Protein AF-A0A4U3BB44-F1 (afdb_monomer)

Radius of gyration: 26.18 Å; Cα contacts (8 Å, |Δi|>4): 713; chains: 1; bounding box: 79×62×101 Å

Secondary structure (DSSP, 8-state):
------------------SS-HHHHHHHHHTTS--HHHHHHHHHHHHH-B-TT---S-SSEEEEEEEESSPPGGGSTT--SGGGGGSHHHHHHHHHHHHHHHHHHHHHHHH-TT-EEEEEE-SS--EEEEEEEGGGHHHHHTSTTEEEEEE--EEEE-PPPPPSS-S-----HHHHTTHHHHHT-B-TTS-BSS-TT-EEEEEES---TTSTTTTTTEEEEEETTTTBS----SSSHHHHHHHHHH-BSSSB-SSTT-EEEEEE-B-TTSEEEHHHHHHHHHHHHHTT-SEEEE-EEBS--S--HHHHHHHHHHHHTTPEEEEE--S-TTSTT-PPBTTT-TTSEEE----------EEE-TT---EEE-PPPPGGG---------

Solvent-accessible surface area (backbone atoms only — not comparable to full-atom values): 21572 Å² total; per-residue (Å²): 134,89,84,83,90,89,88,88,87,88,90,80,87,92,83,85,86,84,91,82,49,73,74,56,47,58,57,54,62,62,61,74,59,67,49,72,64,57,47,51,51,54,52,52,32,71,73,52,26,49,42,81,88,54,64,54,80,40,81,53,74,42,57,31,35,36,35,37,64,58,76,20,52,60,69,39,92,86,37,63,39,55,77,39,64,76,36,74,67,42,50,53,50,46,53,53,51,50,53,53,50,55,55,47,51,54,54,43,42,74,58,20,73,68,48,42,77,78,45,79,43,53,50,52,44,27,32,33,31,32,39,25,30,12,56,35,47,64,48,47,44,68,39,85,58,43,51,35,38,37,53,53,46,68,32,34,54,64,81,74,85,76,75,93,59,95,66,86,73,78,82,57,66,43,61,73,73,42,29,72,63,39,44,76,37,59,49,100,87,69,47,58,50,26,36,62,90,41,34,38,24,40,49,29,26,8,28,51,54,79,40,84,33,32,38,88,28,49,77,52,51,32,15,52,76,82,70,43,73,67,18,58,35,66,53,51,59,24,32,51,53,48,35,54,42,22,8,58,48,96,53,68,18,52,22,37,49,19,32,34,32,23,18,11,24,22,43,58,87,40,39,27,39,47,60,25,43,46,53,37,53,45,50,37,42,73,77,58,32,45,29,40,40,33,64,40,28,26,89,61,78,53,88,58,56,71,61,27,50,30,48,44,44,39,31,62,24,68,24,46,39,38,26,32,23,57,83,63,60,89,55,87,92,32,55,13,32,58,28,70,35,89,60,46,48,54,44,78,92,82,82,81,83,76,84,62,56,67,51,64,53,92,97,50,93,59,75,42,78,45,75,87,80,56,78,82,79,58,84,73,78,87,84,70,89,131

Foldseek 3Di:
DDDDDDDDDDDDDDDDDDDPCPVVVVVVVVVVDDDPVNVVVVVVCQVQQEDPPQQQPAQAWFKKKWAWPDAALLPDPQQQALVSCPDPVSVVVLVVLVVVVVVLVVVCCVQFVQKDWDDQGRHLTGTTIITGGSNSVSSNSPDPGTNHMGHWDKKFFQDDDDDPDPDDDPPPPLVVVVLVVQQVDADPVRHGSQQAPAEEEQAFQFAQCVPPQRVVQEDFEAELPVGGRHRHHLQCPSNVVSLQDARQDPGGHSRVNHHYYYYRQAHSNRMHILRSSLVRLSVCSNVPHQEYEERMFDQPPDPPCSNLSSVVSCLSNNRAYEYEQAPQDDDPPRGTPPLVRPSHHYDYDDDDPDDFDWDDDPPDPDIDTDDPDDPVNDDDDPPPDD

Structure (mmCIF, N/CA/C/O backbone):
data_AF-A0A4U3BB44-F1
#
_entry.id   AF-A0A4U3BB44-F1
#
loop_
_atom_site.group_PDB
_atom_site.id
_atom_site.type_symbol
_atom_site.label_atom_id
_atom_site.label_alt_id
_atom_site.label_comp_id
_atom_site.label_asym_id
_atom_site.label_entity_id
_atom_site.label_seq_id
_atom_site.pdbx_PDB_ins_code
_atom_site.Cartn_x
_atom_site.Cartn_y
_atom_site.Cartn_z
_atom_site.occupancy
_atom_site.B_iso_or_equiv
_atom_site.auth_seq_id
_atom_site.auth_comp_id
_atom_site.auth_asym_id
_atom_site.auth_atom_id
_atom_site.pdbx_PDB_model_num
ATOM 1 N N . MET A 1 1 ? 9.967 -24.351 57.046 1.00 35.03 1 MET A N 1
ATOM 2 C CA . MET A 1 1 ? 11.036 -24.148 56.036 1.00 35.03 1 MET A CA 1
ATOM 3 C C . MET A 1 1 ? 10.464 -24.652 54.709 1.00 35.03 1 MET A C 1
ATOM 5 O O . MET A 1 1 ? 10.147 -25.825 54.650 1.00 35.03 1 MET A O 1
ATOM 9 N N . LYS A 1 2 ? 9.937 -23.797 53.808 1.00 28.06 2 LYS A N 1
ATOM 10 C CA . LYS A 1 2 ? 10.644 -23.113 52.685 1.00 28.06 2 LYS A CA 1
ATOM 11 C C . LYS A 1 2 ? 11.529 -24.125 51.924 1.00 28.06 2 LYS A C 1
ATOM 13 O O . LYS A 1 2 ? 12.425 -24.655 52.559 1.00 28.06 2 LYS A O 1
ATOM 18 N N . LYS A 1 3 ? 11.367 -24.445 50.630 1.00 28.27 3 LYS A N 1
ATOM 19 C CA . LYS A 1 3 ? 11.202 -23.599 49.423 1.00 28.27 3 LYS A CA 1
ATOM 20 C C . LYS A 1 3 ? 10.985 -24.540 48.196 1.00 28.27 3 LYS A C 1
ATOM 22 O O . LYS A 1 3 ? 11.610 -25.588 48.157 1.00 28.27 3 LYS A O 1
ATOM 27 N N . THR A 1 4 ? 9.953 -24.328 47.368 1.00 30.39 4 THR A N 1
ATOM 28 C CA . THR A 1 4 ? 9.949 -23.767 45.982 1.00 30.39 4 THR A CA 1
ATOM 29 C C . THR A 1 4 ? 10.301 -24.699 44.809 1.00 30.39 4 THR A C 1
ATOM 31 O O . THR A 1 4 ? 11.437 -25.129 44.670 1.00 30.39 4 THR A O 1
ATOM 34 N N . ALA A 1 5 ? 9.286 -24.888 43.953 1.00 29.89 5 ALA A N 1
ATOM 35 C CA . ALA A 1 5 ? 9.232 -24.789 42.485 1.00 29.89 5 ALA A CA 1
ATOM 36 C C . ALA A 1 5 ? 10.533 -24.748 41.658 1.00 29.89 5 ALA A C 1
ATOM 38 O O . ALA A 1 5 ? 11.392 -23.907 41.906 1.00 29.89 5 ALA A O 1
ATOM 39 N N . SER A 1 6 ? 10.562 -25.522 40.563 1.00 26.95 6 SER A N 1
ATOM 40 C CA . SER A 1 6 ? 10.703 -25.008 39.183 1.00 26.95 6 SER A CA 1
ATOM 41 C C . SER A 1 6 ? 10.906 -26.165 38.196 1.00 26.95 6 SER A C 1
ATOM 43 O O . SER A 1 6 ? 11.930 -26.838 38.244 1.00 26.95 6 SER A O 1
ATOM 45 N N . THR A 1 7 ? 9.958 -26.368 37.277 1.00 26.34 7 THR A N 1
ATOM 46 C CA . THR A 1 7 ? 10.226 -27.036 35.993 1.00 26.34 7 THR A CA 1
ATOM 47 C C . THR A 1 7 ? 9.285 -26.439 34.955 1.00 26.34 7 THR A C 1
ATOM 49 O O . THR A 1 7 ? 8.083 -26.667 35.031 1.00 26.34 7 THR A O 1
ATOM 52 N N . LEU A 1 8 ? 9.810 -25.630 34.034 1.00 25.73 8 LEU A N 1
ATOM 53 C CA . LEU A 1 8 ? 9.782 -25.891 32.588 1.00 25.73 8 LEU A CA 1
ATOM 54 C C . LEU A 1 8 ? 10.161 -24.624 31.815 1.00 25.73 8 LEU A C 1
ATOM 56 O O . LEU A 1 8 ? 9.398 -23.680 31.641 1.00 25.73 8 LEU A O 1
ATOM 60 N N . LEU A 1 9 ? 11.408 -24.674 31.370 1.00 23.53 9 LEU A N 1
ATOM 61 C CA . LEU A 1 9 ? 12.066 -23.836 30.391 1.00 23.53 9 LEU A CA 1
ATOM 62 C C . LEU A 1 9 ? 11.824 -24.483 29.017 1.00 23.53 9 LEU A C 1
ATOM 64 O O . LEU A 1 9 ? 12.224 -25.629 28.840 1.00 23.53 9 LEU A O 1
ATOM 68 N N . SER A 1 10 ? 11.208 -23.795 28.053 1.00 23.58 10 SER A N 1
ATOM 69 C CA . SER A 1 10 ? 11.450 -24.068 26.622 1.00 23.58 10 SER A CA 1
ATOM 70 C C . SER A 1 10 ? 10.867 -22.976 25.722 1.00 23.58 10 SER A C 1
ATOM 72 O O . SER A 1 10 ? 9.658 -22.847 25.598 1.00 23.58 10 SER A O 1
ATOM 74 N N . MET A 1 11 ? 11.754 -22.175 25.125 1.00 23.81 11 MET A N 1
ATOM 75 C CA . MET A 1 11 ? 11.853 -21.876 23.684 1.00 23.81 11 MET A CA 1
ATOM 76 C C . MET A 1 11 ? 12.622 -20.567 23.494 1.00 23.81 11 MET A C 1
ATOM 78 O O . MET A 1 11 ? 12.083 -19.474 23.632 1.00 23.81 11 MET A O 1
ATOM 82 N N . ALA A 1 12 ? 13.903 -20.693 23.153 1.00 25.66 12 ALA A N 1
ATOM 83 C CA . ALA A 1 12 ? 14.693 -19.625 22.564 1.00 25.66 12 ALA A CA 1
ATOM 84 C C . ALA A 1 12 ? 15.580 -20.225 21.463 1.00 25.66 12 ALA A C 1
ATOM 86 O O . ALA A 1 12 ? 16.467 -21.022 21.748 1.00 25.66 12 ALA A O 1
ATOM 87 N N . LEU A 1 13 ? 15.254 -19.838 20.226 1.00 26.42 13 LEU A N 1
ATOM 88 C CA . LEU A 1 13 ? 16.136 -19.515 19.098 1.00 26.42 13 LEU A CA 1
ATOM 89 C C . LEU A 1 13 ? 17.334 -20.429 18.785 1.00 26.42 13 LEU A C 1
ATOM 91 O O . LEU A 1 13 ? 18.345 -20.434 19.483 1.00 26.42 13 LEU A O 1
ATOM 95 N N . VAL A 1 14 ? 17.276 -21.045 17.601 1.00 26.56 14 VAL A N 1
ATOM 96 C CA . VAL A 1 14 ? 18.452 -21.478 16.837 1.00 26.56 14 VAL A CA 1
ATOM 97 C C . VAL A 1 14 ? 18.694 -20.457 15.723 1.00 26.56 14 VAL A C 1
ATOM 99 O O . VAL A 1 14 ? 17.909 -20.377 14.78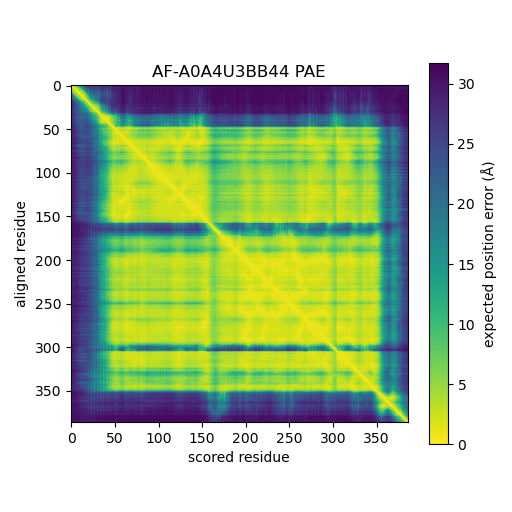7 1.00 26.56 14 VAL A O 1
ATOM 102 N N . PHE A 1 15 ? 19.788 -19.700 15.820 1.00 27.72 15 PHE A N 1
ATOM 103 C CA . PHE A 1 15 ? 20.479 -19.102 14.675 1.00 27.72 15 PHE A CA 1
ATOM 104 C C . PHE A 1 15 ? 21.990 -19.216 14.917 1.00 27.72 15 PHE A C 1
ATOM 106 O O . PHE A 1 15 ? 22.563 -18.552 15.778 1.00 27.72 15 PHE A O 1
ATOM 113 N N . SER A 1 16 ? 22.623 -20.104 14.159 1.00 24.52 16 SER A N 1
ATOM 114 C CA . SER A 1 16 ? 24.050 -20.106 13.821 1.00 24.52 16 SER A CA 1
ATOM 115 C C . SER A 1 16 ? 24.153 -19.449 12.430 1.00 24.52 16 SER A C 1
ATOM 117 O O . SER A 1 16 ? 23.287 -19.708 11.605 1.00 24.52 16 SER A O 1
ATOM 119 N N . SER A 1 17 ? 25.113 -18.601 12.057 1.00 25.66 17 SER A N 1
ATOM 120 C CA . SER A 1 17 ? 26.541 -18.613 12.374 1.00 25.66 17 SER A CA 1
ATOM 121 C C . SER A 1 17 ? 27.276 -17.406 11.745 1.00 25.66 17 SER A C 1
ATOM 123 O O . SER A 1 17 ? 26.832 -16.880 10.732 1.00 25.66 17 SER A O 1
ATOM 125 N N . PHE A 1 18 ? 28.465 -17.121 12.299 1.00 27.86 18 PHE A N 1
ATOM 126 C CA . PHE A 1 18 ? 29.626 -16.369 11.774 1.00 27.86 18 PHE A CA 1
ATOM 127 C C . PHE A 1 18 ? 29.729 -14.838 11.977 1.00 27.86 18 PHE A C 1
ATOM 129 O O . PHE A 1 18 ? 29.357 -14.020 11.149 1.00 27.86 18 PHE A O 1
ATOM 136 N N . GLY A 1 19 ? 30.460 -14.464 13.038 1.00 29.17 19 GLY A N 1
ATOM 137 C CA . GLY A 1 19 ? 31.860 -14.041 12.850 1.00 29.17 19 GLY A CA 1
ATOM 138 C C . GLY A 1 19 ? 32.196 -12.549 12.926 1.00 29.17 19 GLY A C 1
ATOM 139 O O . GLY A 1 19 ? 33.336 -12.228 13.242 1.00 29.17 19 GLY A O 1
ATOM 140 N N . ALA A 1 20 ? 31.236 -11.645 12.725 1.00 28.16 20 ALA A N 1
ATOM 141 C CA . ALA A 1 20 ? 31.456 -10.188 12.802 1.00 28.16 20 ALA A CA 1
ATOM 142 C C . ALA A 1 20 ? 30.700 -9.520 13.973 1.00 28.16 20 ALA A C 1
ATOM 144 O O . ALA A 1 20 ? 30.378 -8.337 13.939 1.00 28.16 20 ALA A O 1
ATOM 145 N N . LEU A 1 21 ? 30.388 -10.301 15.015 1.00 30.06 21 LEU A N 1
ATOM 146 C CA . LEU A 1 21 ? 29.364 -9.984 16.017 1.00 30.06 21 LEU A CA 1
ATOM 147 C C . LEU A 1 21 ? 29.895 -9.596 17.407 1.00 30.06 21 LEU A C 1
ATOM 149 O O . LEU A 1 21 ? 29.092 -9.483 18.322 1.00 30.06 21 LEU A O 1
ATOM 153 N N . SER A 1 22 ? 31.199 -9.386 17.628 1.00 35.50 22 SER A N 1
ATOM 154 C CA . SER A 1 22 ? 31.677 -9.120 19.001 1.00 35.50 22 SER A CA 1
ATOM 155 C C . SER A 1 22 ? 31.430 -7.681 19.474 1.00 35.50 22 SER A C 1
ATOM 157 O O . SER A 1 22 ? 31.043 -7.494 20.621 1.00 35.50 22 SER A O 1
ATOM 159 N N . ALA A 1 23 ? 31.556 -6.672 18.601 1.00 31.53 23 ALA A N 1
ATOM 160 C CA . ALA A 1 23 ? 31.258 -5.277 18.959 1.00 31.53 23 ALA A CA 1
ATOM 161 C C . ALA A 1 23 ? 29.750 -4.948 18.899 1.00 31.53 23 ALA A C 1
ATOM 163 O O . ALA A 1 23 ? 29.267 -4.105 19.649 1.00 31.53 23 ALA A O 1
ATOM 164 N N . HIS A 1 24 ? 28.994 -5.655 18.049 1.00 38.12 24 HIS A N 1
ATOM 165 C CA . HIS A 1 24 ? 27.534 -5.526 17.944 1.00 38.12 24 HIS A CA 1
ATOM 166 C C . HIS A 1 24 ? 26.793 -6.295 19.056 1.00 38.12 24 HIS A C 1
ATOM 168 O O . HIS A 1 24 ? 25.721 -5.887 19.490 1.00 38.12 24 HIS A O 1
ATOM 174 N N . ALA A 1 25 ? 27.357 -7.394 19.575 1.00 32.00 25 ALA A N 1
ATOM 175 C CA . ALA A 1 25 ? 26.753 -8.127 20.690 1.00 32.00 25 ALA A CA 1
ATOM 176 C C . ALA A 1 25 ? 26.812 -7.351 22.017 1.00 32.00 25 ALA A C 1
ATOM 178 O O . ALA A 1 25 ? 25.886 -7.468 22.818 1.00 32.00 25 ALA A O 1
ATOM 179 N N . GLU A 1 26 ? 27.849 -6.538 22.253 1.00 32.16 26 GLU A N 1
ATOM 180 C CA . GLU A 1 26 ? 27.925 -5.690 23.454 1.00 32.16 26 GLU A CA 1
ATOM 181 C C . GLU A 1 26 ? 26.921 -4.525 23.421 1.00 32.16 26 GLU A C 1
ATOM 183 O O . GLU A 1 26 ? 26.349 -4.191 24.464 1.00 32.16 26 GLU A O 1
ATOM 188 N N . SER A 1 27 ? 26.634 -3.944 22.246 1.00 37.16 27 SER A N 1
ATOM 189 C CA . SER A 1 27 ? 25.565 -2.940 22.109 1.00 37.16 27 SER A CA 1
ATOM 190 C C . SER A 1 27 ? 24.175 -3.568 22.259 1.00 37.16 27 SER A C 1
ATOM 192 O O . SER A 1 27 ? 23.345 -3.034 22.994 1.00 37.16 27 SER A O 1
ATOM 194 N N . LEU A 1 28 ? 23.957 -4.758 21.688 1.00 32.88 28 LEU A N 1
ATOM 195 C CA . LEU A 1 28 ? 22.695 -5.504 21.797 1.00 32.88 28 LEU A CA 1
ATOM 196 C C . LEU A 1 28 ? 22.433 -6.059 23.213 1.00 32.88 28 LEU A C 1
ATOM 198 O O . LEU A 1 28 ? 21.281 -6.182 23.633 1.00 32.88 28 LEU A O 1
ATOM 202 N N . GLN A 1 29 ? 23.472 -6.387 23.992 1.00 31.61 29 GLN A N 1
ATOM 203 C CA . GLN A 1 29 ? 23.296 -6.791 25.396 1.00 31.61 29 GLN A CA 1
ATOM 204 C C . GLN A 1 29 ? 22.915 -5.617 26.307 1.00 31.61 29 GLN A C 1
ATOM 206 O O . GLN A 1 29 ? 22.173 -5.826 27.270 1.00 31.61 29 GLN A O 1
ATOM 211 N N . LYS A 1 30 ? 23.341 -4.387 25.988 1.00 34.62 30 LYS A N 1
ATOM 212 C CA . LYS A 1 30 ? 22.854 -3.168 26.658 1.00 34.62 30 LYS A CA 1
ATOM 213 C C . LYS A 1 30 ? 21.419 -2.797 26.262 1.00 34.62 30 LYS A C 1
ATOM 215 O O . LYS A 1 30 ? 20.712 -2.223 27.084 1.00 34.62 30 LYS A O 1
ATOM 220 N N . GLU A 1 31 ? 20.955 -3.185 25.075 1.00 39.69 31 GLU A N 1
ATOM 221 C CA . GLU A 1 31 ? 19.582 -2.935 24.598 1.00 39.69 31 GLU A CA 1
ATOM 222 C C . GLU A 1 31 ? 18.497 -3.822 25.233 1.00 39.69 31 GLU A C 1
ATOM 224 O O . GLU A 1 31 ? 17.313 -3.508 25.143 1.00 39.69 31 GLU A O 1
ATOM 229 N N . LYS A 1 32 ? 18.851 -4.893 25.958 1.00 38.28 32 LYS A N 1
ATOM 230 C CA . LYS A 1 32 ? 17.856 -5.746 26.647 1.00 38.28 32 LYS A CA 1
ATOM 231 C C . LYS A 1 32 ? 17.280 -5.159 27.941 1.00 38.28 32 LYS A C 1
ATOM 233 O O . LYS A 1 32 ? 16.449 -5.801 28.587 1.00 38.28 32 LYS A O 1
ATOM 238 N N . GLN A 1 33 ? 17.665 -3.946 28.326 1.00 38.41 33 GLN A N 1
ATOM 239 C CA . GLN A 1 33 ? 16.968 -3.185 29.358 1.00 38.41 33 GLN A CA 1
ATOM 240 C C . GLN A 1 33 ? 16.213 -2.027 28.715 1.00 38.41 33 GLN A C 1
ATOM 242 O O . GLN A 1 33 ? 16.700 -0.902 28.669 1.00 38.41 33 GLN A O 1
ATOM 247 N N . PHE A 1 34 ? 14.981 -2.298 28.272 1.00 42.81 34 PHE A N 1
ATOM 248 C CA . PHE A 1 34 ? 14.003 -1.235 28.062 1.00 42.81 34 PHE A CA 1
ATOM 249 C C . PHE A 1 34 ? 14.008 -0.312 29.282 1.00 42.81 34 PHE A C 1
ATOM 251 O O . PHE A 1 34 ? 13.948 -0.800 30.422 1.00 42.81 34 PHE A O 1
ATOM 258 N N . SER A 1 35 ? 14.104 1.000 29.048 1.00 60.03 35 SER A N 1
ATOM 259 C CA . SER A 1 35 ? 14.050 1.972 30.135 1.00 60.03 35 SER A CA 1
ATOM 260 C C . SER A 1 35 ? 12.765 1.741 30.946 1.00 60.03 35 SER A C 1
ATOM 262 O O . SER A 1 35 ? 11.754 1.309 30.383 1.00 60.03 35 SER A O 1
ATOM 264 N N . PRO A 1 36 ? 12.759 2.003 32.265 1.00 56.19 36 PRO A N 1
ATOM 265 C CA . PRO A 1 36 ? 11.541 1.897 33.068 1.00 56.19 36 PRO A CA 1
ATOM 266 C C . PRO A 1 36 ? 10.365 2.660 32.443 1.00 56.19 36 PRO A C 1
ATOM 268 O O . PRO A 1 36 ? 9.245 2.174 32.464 1.00 56.19 36 PRO A O 1
ATOM 271 N N . GLN A 1 37 ? 10.651 3.793 31.794 1.00 49.19 37 GLN A N 1
ATOM 272 C CA . GLN A 1 37 ? 9.680 4.578 31.032 1.00 49.19 37 GLN A CA 1
ATOM 273 C C . GLN A 1 37 ? 9.111 3.791 29.848 1.00 49.19 37 GLN A C 1
ATOM 275 O O . GLN A 1 37 ? 7.895 3.708 29.726 1.00 49.19 37 GLN A O 1
ATOM 280 N N . LEU A 1 38 ? 9.957 3.160 29.023 1.00 48.69 38 LEU A N 1
ATOM 281 C CA . LEU A 1 38 ? 9.496 2.354 27.890 1.00 48.69 38 LEU A CA 1
ATOM 282 C C . LEU A 1 38 ? 8.668 1.149 28.353 1.00 48.69 38 LEU A C 1
ATOM 284 O O . LEU A 1 38 ? 7.660 0.831 27.734 1.00 48.69 38 LEU A O 1
ATOM 288 N N . LYS A 1 39 ? 9.047 0.509 29.469 1.00 50.44 39 LYS A N 1
ATOM 289 C CA . LYS A 1 39 ? 8.262 -0.582 30.070 1.00 50.44 39 LYS A CA 1
ATOM 290 C C . LYS A 1 39 ? 6.890 -0.105 30.524 1.00 50.44 39 LYS A C 1
ATOM 292 O O . LYS A 1 39 ? 5.896 -0.690 30.119 1.00 50.44 39 LYS A O 1
ATOM 297 N N . THR A 1 40 ? 6.829 0.988 31.281 1.00 54.66 40 THR A N 1
ATOM 298 C CA . THR A 1 40 ? 5.560 1.581 31.721 1.00 54.66 40 THR A CA 1
ATOM 299 C C . THR A 1 40 ? 4.708 2.027 30.535 1.00 54.66 40 THR A C 1
ATOM 301 O O . THR A 1 40 ? 3.501 1.839 30.554 1.00 54.66 40 THR A O 1
ATOM 304 N N . THR A 1 41 ? 5.314 2.565 29.477 1.00 55.50 41 THR A N 1
ATOM 305 C CA . THR A 1 41 ? 4.614 2.921 28.237 1.00 55.50 41 THR A CA 1
ATOM 306 C C . THR A 1 41 ? 4.046 1.694 27.517 1.00 55.50 41 THR A C 1
ATOM 308 O O . THR A 1 41 ? 2.900 1.734 27.080 1.00 55.50 41 THR A O 1
ATOM 311 N N . ILE A 1 42 ? 4.806 0.600 27.417 1.00 52.47 42 ILE A N 1
ATOM 312 C CA . ILE A 1 42 ? 4.352 -0.661 26.807 1.00 52.47 42 ILE A CA 1
ATOM 313 C C . ILE A 1 42 ? 3.231 -1.299 27.642 1.00 52.47 42 ILE A C 1
ATOM 315 O O . ILE A 1 42 ? 2.238 -1.752 27.081 1.00 52.47 42 ILE A O 1
ATOM 319 N N . GLU A 1 43 ? 3.357 -1.297 28.970 1.00 53.12 43 GLU A N 1
ATOM 320 C CA . GLU A 1 43 ? 2.340 -1.802 29.904 1.00 53.12 43 GLU A CA 1
ATOM 321 C C . GLU A 1 43 ? 1.053 -0.958 29.840 1.00 53.12 43 GLU A C 1
ATOM 323 O O . GLU A 1 43 ? -0.034 -1.507 29.680 1.00 53.12 43 GLU A O 1
ATOM 328 N N . GLN A 1 44 ? 1.164 0.377 29.846 1.00 54.50 44 GLN A N 1
ATOM 329 C CA . GLN A 1 44 ? 0.023 1.291 29.687 1.00 54.50 44 GLN A CA 1
ATOM 330 C C . GLN A 1 44 ? -0.662 1.162 28.323 1.00 54.50 44 GLN A C 1
ATOM 332 O O . GLN A 1 44 ? -1.884 1.296 28.238 1.00 54.50 44 GLN A O 1
ATOM 337 N N . TRP A 1 45 ? 0.100 0.920 27.255 1.00 60.31 45 TRP A N 1
ATOM 338 C CA . TRP A 1 45 ? -0.457 0.657 25.930 1.00 60.31 45 TRP A CA 1
ATOM 339 C C . TRP A 1 45 ? -1.201 -0.682 25.897 1.00 60.31 45 TRP A C 1
ATOM 341 O O . TRP A 1 45 ? -2.336 -0.738 25.424 1.00 60.31 45 TRP A O 1
ATOM 351 N N . GLY A 1 46 ? -0.605 -1.733 26.470 1.00 58.41 46 GLY A N 1
ATOM 352 C CA . GLY A 1 46 ? -1.208 -3.063 26.568 1.00 58.41 46 GLY A CA 1
ATOM 353 C C . GLY A 1 46 ? -2.521 -3.090 27.357 1.00 58.41 46 GLY A C 1
ATOM 354 O O . GLY A 1 46 ? -3.415 -3.859 27.010 1.00 58.41 46 GLY A O 1
ATOM 355 N N . GLU A 1 47 ? -2.672 -2.232 28.371 1.00 61.84 47 GLU A N 1
ATOM 356 C CA . GLU A 1 47 ? -3.909 -2.129 29.158 1.00 61.84 47 GLU A CA 1
ATOM 357 C C . GLU A 1 47 ? -4.979 -1.238 28.507 1.00 61.84 47 GLU A C 1
ATOM 359 O O . GLU A 1 47 ? -6.163 -1.571 28.559 1.00 61.84 47 GLU A O 1
ATOM 364 N N . ASN A 1 48 ? -4.591 -0.130 27.863 1.00 77.50 48 ASN A N 1
ATOM 365 C CA . ASN A 1 48 ? -5.553 0.841 27.325 1.00 77.50 48 ASN A CA 1
ATOM 366 C C . ASN A 1 48 ? -5.921 0.616 25.854 1.00 77.50 48 ASN A C 1
ATOM 368 O O . ASN A 1 48 ? -6.872 1.238 25.386 1.00 77.50 48 ASN A O 1
ATOM 372 N N . LYS A 1 49 ? -5.181 -0.228 25.117 1.00 88.75 49 LYS A N 1
ATOM 373 C CA . LYS A 1 49 ? -5.352 -0.510 23.674 1.00 88.75 49 LYS A CA 1
ATOM 374 C C . LYS A 1 49 ? -5.252 0.715 22.753 1.00 88.75 49 LYS A C 1
ATOM 376 O O . LYS A 1 49 ? -5.473 0.598 21.555 1.00 88.75 49 LYS A O 1
ATOM 381 N N . ILE A 1 50 ? -4.944 1.897 23.274 1.00 89.81 50 ILE A N 1
ATOM 382 C CA . ILE A 1 50 ? -4.925 3.155 22.521 1.00 89.81 50 ILE A CA 1
ATOM 383 C C . ILE A 1 50 ? -3.473 3.549 22.291 1.00 89.81 50 ILE A C 1
ATOM 385 O O . ILE A 1 50 ? -2.734 3.774 23.250 1.00 89.81 50 ILE A O 1
ATOM 389 N N . ALA A 1 51 ? -3.064 3.613 21.026 1.00 85.56 51 ALA A N 1
ATOM 390 C CA . ALA A 1 51 ? -1.727 4.022 20.630 1.00 85.56 51 ALA A CA 1
ATOM 391 C C . ALA A 1 51 ? -1.414 5.459 21.067 1.00 85.56 51 ALA A C 1
ATOM 393 O O . ALA A 1 51 ? -2.296 6.288 21.307 1.00 85.56 51 ALA A O 1
ATOM 394 N N . GLN A 1 52 ? -0.119 5.761 21.144 1.00 78.62 52 GLN A N 1
ATOM 395 C CA . GLN A 1 52 ? 0.333 7.132 21.345 1.00 78.62 52 GLN A CA 1
ATOM 396 C C . GLN A 1 52 ? -0.177 8.034 20.210 1.00 78.62 52 GLN A C 1
ATOM 398 O O . GLN A 1 52 ? -0.413 7.569 19.099 1.00 78.62 52 GLN A O 1
ATOM 403 N N . HIS A 1 53 ? -0.336 9.327 20.501 1.00 80.75 53 HIS A N 1
ATOM 404 C CA . HIS A 1 53 ? -0.832 10.348 19.564 1.00 80.75 53 HIS A CA 1
ATOM 405 C C . HIS A 1 53 ? -2.315 10.245 19.168 1.00 80.75 53 HIS A C 1
ATOM 407 O O . HIS A 1 53 ? -2.784 11.046 18.366 1.00 80.75 53 HIS A O 1
ATOM 413 N N . VAL A 1 54 ? -3.087 9.345 19.782 1.00 87.12 54 VAL A N 1
ATOM 414 C CA . VAL A 1 54 ? -4.553 9.371 19.689 1.00 87.12 54 VAL A CA 1
ATOM 415 C C . VAL A 1 54 ? -5.122 10.352 20.723 1.00 87.12 54 VAL A C 1
ATOM 417 O O . VAL A 1 54 ? -4.923 10.192 21.929 1.00 87.12 54 VAL A O 1
ATOM 420 N N . GLU A 1 55 ? -5.846 11.378 20.270 1.00 88.06 55 GLU A N 1
ATOM 421 C CA . GLU A 1 55 ? -6.443 12.389 21.153 1.00 88.06 55 GLU A CA 1
ATOM 422 C C . GLU A 1 55 ? -7.751 11.901 21.802 1.00 88.06 55 GLU A C 1
ATOM 424 O O . GLU A 1 55 ? -8.806 11.884 21.180 1.00 88.06 55 GLU A O 1
ATOM 429 N N . THR A 1 56 ? -7.719 11.565 23.094 1.00 90.94 56 THR A N 1
ATOM 430 C CA . THR A 1 56 ? -8.866 10.947 23.799 1.00 90.94 56 THR A CA 1
ATOM 431 C C . THR A 1 56 ? -9.716 11.902 24.643 1.00 90.94 56 THR A C 1
ATOM 433 O O . THR A 1 56 ? -10.633 11.474 25.339 1.00 90.94 56 THR A O 1
ATOM 436 N N . LYS A 1 57 ? -9.385 13.198 24.666 1.00 91.25 57 LYS A N 1
ATOM 437 C CA . LYS A 1 57 ? -10.028 14.197 25.550 1.00 91.25 57 LYS A CA 1
ATOM 438 C C . LYS A 1 57 ? -10.778 15.297 24.803 1.00 91.25 57 LYS A C 1
ATOM 440 O O . LYS A 1 57 ? -11.329 16.197 25.430 1.00 91.25 57 LYS A O 1
ATOM 445 N N . THR A 1 58 ? -10.744 15.265 23.477 1.00 92.94 58 THR A N 1
ATOM 446 C CA . THR A 1 58 ? -11.359 16.280 22.623 1.00 92.94 58 THR A CA 1
ATOM 447 C C . THR A 1 58 ? -12.777 15.869 22.247 1.00 92.94 58 THR A C 1
ATOM 449 O O . THR A 1 58 ? -13.032 14.704 21.976 1.00 92.94 58 THR A O 1
ATOM 452 N N . THR A 1 59 ? -13.700 16.825 22.192 1.00 93.44 59 THR A N 1
ATOM 453 C CA . THR A 1 59 ? -15.056 16.595 21.662 1.00 93.44 59 THR A CA 1
ATOM 454 C C . THR A 1 59 ? -15.106 16.683 20.134 1.00 93.44 59 THR A C 1
ATOM 456 O O . THR A 1 59 ? -16.151 16.441 19.534 1.00 93.44 59 THR A O 1
ATOM 459 N N . LYS A 1 60 ? -13.993 17.062 19.489 1.00 95.31 60 LYS A N 1
ATOM 460 C CA . LYS A 1 60 ? -13.884 17.106 18.029 1.00 95.31 60 LYS A CA 1
ATOM 461 C C . LYS A 1 60 ? -13.871 15.692 17.459 1.00 95.31 60 LYS A C 1
ATOM 463 O O . LYS A 1 60 ? -13.299 14.786 18.065 1.00 95.31 60 LYS A O 1
ATOM 468 N N . GLU A 1 61 ? -14.462 15.538 16.277 1.00 95.38 61 GLU A N 1
ATOM 469 C CA . GLU A 1 61 ? -14.316 14.319 15.484 1.00 95.38 61 GLU A CA 1
ATOM 470 C C . GLU A 1 61 ? -12.855 14.173 15.047 1.00 95.38 61 GLU A C 1
ATOM 472 O O . GLU A 1 61 ? -12.265 15.110 14.504 1.00 95.38 61 GLU A O 1
ATOM 477 N N . ILE A 1 62 ? -12.278 12.999 15.289 1.00 94.94 62 ILE A N 1
ATOM 478 C CA . ILE A 1 62 ? -10.954 12.611 14.804 1.00 94.94 62 ILE A CA 1
ATOM 479 C C . ILE A 1 62 ? -11.047 11.273 14.068 1.00 94.94 62 ILE A C 1
ATOM 481 O O . ILE A 1 62 ? -11.958 10.487 14.329 1.00 94.94 62 ILE A O 1
ATOM 485 N N . SER A 1 63 ? -10.124 11.024 13.137 1.00 94.88 63 SER A N 1
ATOM 486 C CA . SER A 1 63 ? -10.054 9.755 12.402 1.00 94.88 63 SER A CA 1
ATOM 487 C C . SER A 1 63 ? -9.060 8.803 13.068 1.00 94.88 63 SER A C 1
ATOM 489 O O . SER A 1 63 ? -7.931 9.196 13.378 1.00 94.88 63 SER A O 1
ATOM 491 N N . VAL A 1 64 ? -9.479 7.561 13.298 1.00 95.50 64 VAL A N 1
ATOM 492 C CA . VAL A 1 64 ? -8.672 6.501 13.914 1.00 95.50 64 VAL A CA 1
ATOM 493 C C . VAL A 1 64 ? -8.822 5.187 13.158 1.00 95.50 64 VAL A C 1
ATOM 495 O O . VAL A 1 64 ? -9.876 4.898 12.593 1.00 95.50 64 VAL A O 1
ATOM 498 N N . ILE A 1 65 ? -7.781 4.360 13.217 1.00 96.00 65 ILE A N 1
ATOM 499 C CA . ILE A 1 65 ? -7.794 2.990 12.705 1.00 96.00 65 ILE A CA 1
ATOM 500 C C . ILE A 1 65 ? -7.974 2.033 13.880 1.00 96.00 65 ILE A C 1
ATOM 502 O O . ILE A 1 65 ? -7.169 2.011 14.810 1.00 96.00 65 ILE A O 1
ATOM 506 N N . VAL A 1 66 ? -9.032 1.232 13.852 1.00 96.00 66 VAL A N 1
ATOM 507 C CA . VAL A 1 66 ? -9.351 0.251 14.895 1.00 96.00 66 VAL A CA 1
ATOM 508 C C . VAL A 1 66 ? -8.966 -1.137 14.407 1.00 96.00 66 VAL A C 1
ATOM 510 O O . VAL A 1 66 ? -9.557 -1.626 13.451 1.00 96.00 66 VAL A O 1
ATOM 513 N N . GLU A 1 67 ? -8.019 -1.792 15.076 1.00 94.75 67 GLU A N 1
ATOM 514 C CA . GLU A 1 67 ? -7.696 -3.205 14.853 1.00 94.75 67 GLU A CA 1
ATOM 515 C C . GLU A 1 67 ? -8.589 -4.093 15.725 1.00 94.75 67 GLU A C 1
ATOM 517 O O . GLU A 1 67 ? -8.800 -3.826 16.914 1.00 94.75 67 GLU A O 1
ATOM 522 N N . LEU A 1 68 ? -9.084 -5.182 15.148 1.00 94.19 68 LEU A N 1
ATOM 523 C CA . LEU A 1 68 ? -9.886 -6.184 15.839 1.00 94.19 68 LEU A CA 1
ATOM 524 C C . LEU A 1 68 ? -9.049 -7.372 16.310 1.00 94.19 68 LEU A C 1
ATOM 526 O O . LEU A 1 68 ? -7.993 -7.690 15.770 1.00 94.19 68 LEU A O 1
ATOM 530 N N . GLN A 1 69 ? -9.569 -8.072 17.317 1.00 90.75 69 GLN A N 1
ATOM 531 C CA . GLN A 1 69 ? -8.986 -9.319 17.819 1.00 90.75 69 GLN A CA 1
ATOM 532 C C . GLN A 1 69 ? -9.106 -10.471 16.819 1.00 90.75 69 GLN A C 1
ATOM 534 O O . GLN A 1 69 ? -8.286 -11.389 16.822 1.00 90.75 69 GLN A O 1
ATOM 539 N N . HIS A 1 70 ? -10.134 -10.440 15.969 1.00 87.81 70 HIS A N 1
ATOM 540 C CA . HIS A 1 70 ? -10.279 -11.413 14.895 1.00 87.81 70 HIS A CA 1
ATOM 541 C C . HIS A 1 70 ? -9.156 -11.233 13.878 1.00 87.81 70 HIS A C 1
ATOM 543 O O . HIS A 1 70 ? -8.897 -10.122 13.421 1.00 87.81 70 HIS A O 1
ATOM 549 N N . ALA A 1 71 ? -8.501 -12.331 13.512 1.00 89.50 71 ALA A N 1
ATOM 550 C CA . ALA A 1 71 ? -7.451 -12.308 12.508 1.00 89.50 71 ALA A CA 1
ATOM 551 C C . ALA A 1 71 ? -8.023 -11.951 11.116 1.00 89.50 71 ALA A C 1
ATOM 553 O O . ALA A 1 71 ? -9.156 -12.329 10.817 1.00 89.50 71 ALA A O 1
ATOM 554 N N . PRO A 1 72 ? -7.267 -11.242 10.258 1.00 92.88 72 PRO A N 1
ATOM 555 C CA . PRO A 1 72 ? -7.688 -10.979 8.880 1.00 92.88 72 PRO A CA 1
ATOM 556 C C . PRO A 1 72 ? -7.697 -12.264 8.041 1.00 92.88 72 PRO A C 1
ATOM 558 O O . PRO A 1 72 ? -7.089 -13.268 8.428 1.00 92.88 72 PRO A O 1
ATOM 561 N N . LEU A 1 73 ? -8.337 -12.228 6.868 1.00 91.88 73 LEU A N 1
ATOM 562 C CA . LEU A 1 73 ? -8.410 -13.368 5.946 1.00 91.88 73 LEU A CA 1
ATOM 563 C C . LEU A 1 73 ? -7.025 -13.949 5.618 1.00 91.88 73 LEU A C 1
ATOM 565 O O . LEU A 1 73 ? -6.823 -15.158 5.704 1.00 91.88 73 LEU A O 1
ATOM 569 N N . ALA A 1 74 ? -6.048 -13.091 5.330 1.00 90.88 74 ALA A N 1
ATOM 570 C CA . ALA A 1 74 ? -4.681 -13.480 4.990 1.00 90.88 74 ALA A CA 1
ATOM 571 C C . ALA A 1 74 ? -3.910 -14.168 6.128 1.00 90.88 74 ALA A C 1
ATOM 573 O O . ALA A 1 74 ? -2.839 -14.720 5.898 1.00 90.88 74 ALA A O 1
ATOM 574 N N . ALA A 1 75 ? -4.413 -14.126 7.365 1.00 88.81 75 ALA A N 1
ATOM 575 C CA . ALA A 1 75 ? -3.790 -14.797 8.504 1.00 88.81 75 ALA A CA 1
ATOM 576 C C . ALA A 1 75 ? -4.303 -16.233 8.716 1.00 88.81 75 ALA A C 1
ATOM 578 O O . ALA A 1 75 ? -3.846 -16.913 9.639 1.00 88.81 75 ALA A O 1
ATOM 579 N N . GLN A 1 76 ? -5.250 -16.703 7.899 1.00 87.62 76 GLN A N 1
ATOM 580 C CA . GLN A 1 76 ? -5.734 -18.077 7.973 1.00 87.62 76 GLN A CA 1
ATOM 581 C C . GLN A 1 76 ? -4.658 -19.066 7.509 1.00 87.62 76 GLN A C 1
ATOM 583 O O . GLN A 1 76 ? -3.996 -18.866 6.498 1.00 87.62 76 GLN A O 1
ATOM 588 N N . SER A 1 77 ? -4.502 -20.175 8.239 1.00 84.81 77 SER A N 1
ATOM 589 C CA . SER A 1 77 ? -3.422 -21.156 8.010 1.00 84.81 77 SER A CA 1
ATOM 590 C C . SER A 1 77 ? -3.408 -21.809 6.619 1.00 84.81 77 SER A C 1
ATOM 592 O O . SER A 1 77 ? -2.376 -22.315 6.183 1.00 84.81 77 SER A O 1
ATOM 594 N N . ASN A 1 78 ? -4.549 -21.814 5.928 1.00 83.69 78 ASN A N 1
ATOM 595 C CA . ASN A 1 78 ? -4.718 -22.342 4.576 1.00 83.69 78 ASN A CA 1
ATOM 596 C C . ASN A 1 78 ? -4.468 -21.297 3.473 1.00 83.69 78 ASN A C 1
ATOM 598 O O . ASN A 1 78 ? -4.660 -21.624 2.305 1.00 83.69 78 ASN A O 1
ATOM 602 N N . ILE A 1 79 ? -4.092 -20.067 3.830 1.00 88.25 79 ILE A N 1
ATOM 603 C CA . ILE A 1 79 ? -3.699 -19.009 2.897 1.00 88.25 79 ILE A CA 1
ATOM 604 C C . ILE A 1 79 ? -2.180 -18.890 2.969 1.00 88.25 79 ILE A C 1
ATOM 606 O O . ILE A 1 79 ? -1.631 -18.487 3.994 1.00 88.25 79 ILE A O 1
ATOM 610 N N . GLN A 1 80 ? -1.499 -19.289 1.899 1.00 89.06 80 GLN A N 1
ATOM 611 C CA . GLN A 1 80 ? -0.037 -19.238 1.815 1.00 89.06 80 GLN A CA 1
ATOM 612 C C . GLN A 1 80 ? 0.429 -18.251 0.749 1.00 89.06 80 GLN A C 1
ATOM 614 O O . GLN A 1 80 ? 1.485 -17.648 0.901 1.00 89.06 80 GLN A O 1
ATOM 619 N N . HIS A 1 81 ? -0.369 -18.055 -0.300 1.00 92.69 81 HIS A N 1
ATOM 620 C CA . HIS A 1 81 ? -0.068 -17.157 -1.408 1.00 92.69 81 HIS A CA 1
ATOM 621 C C . HIS A 1 81 ? -1.281 -16.283 -1.741 1.00 92.69 81 HIS A C 1
ATOM 623 O O . HIS A 1 81 ? -2.420 -16.666 -1.473 1.00 92.69 81 HIS A O 1
ATOM 629 N N . ALA A 1 82 ? -1.063 -15.128 -2.373 1.00 91.19 82 ALA A N 1
ATOM 630 C CA . ALA A 1 82 ? -2.145 -14.208 -2.747 1.00 91.19 82 ALA A CA 1
ATOM 631 C C . ALA A 1 82 ? -3.304 -14.868 -3.537 1.00 91.19 82 ALA A C 1
ATOM 633 O O . ALA A 1 82 ? -4.459 -14.594 -3.209 1.00 91.19 82 ALA A O 1
ATOM 634 N N . PRO A 1 83 ? -3.068 -15.801 -4.488 1.00 92.12 83 PRO A N 1
ATOM 635 C CA . PRO A 1 83 ? -4.158 -16.503 -5.174 1.00 92.12 83 PRO A CA 1
ATOM 636 C C . PRO A 1 83 ? -5.070 -17.332 -4.256 1.00 92.12 83 PRO A C 1
ATOM 638 O O . PRO A 1 83 ? -6.237 -17.550 -4.588 1.00 92.12 83 PRO A O 1
ATOM 641 N N . ASP A 1 84 ? -4.580 -17.771 -3.092 1.00 90.94 84 ASP A N 1
ATOM 642 C CA . ASP A 1 84 ? -5.372 -18.557 -2.140 1.00 90.94 84 ASP A CA 1
ATOM 643 C C . ASP A 1 84 ? -6.522 -17.735 -1.539 1.00 90.94 84 ASP A C 1
ATOM 645 O O . ASP A 1 84 ? -7.520 -18.315 -1.109 1.00 90.94 84 ASP A O 1
ATOM 649 N N . LEU A 1 85 ? -6.438 -16.398 -1.561 1.00 89.06 85 LEU A N 1
ATOM 650 C CA . LEU A 1 85 ? -7.506 -15.500 -1.101 1.00 89.06 85 LEU A CA 1
ATOM 651 C C . LEU A 1 85 ? -8.828 -15.716 -1.856 1.00 89.06 85 LEU A C 1
ATOM 653 O O . LEU A 1 85 ? -9.892 -15.411 -1.324 1.00 89.06 85 LEU A O 1
ATOM 657 N N . GLN A 1 86 ? -8.770 -16.270 -3.070 1.00 87.94 86 GLN A N 1
ATOM 658 C CA . GLN A 1 86 ? -9.935 -16.504 -3.925 1.00 87.94 86 GLN A CA 1
ATOM 659 C C . GLN A 1 86 ? -10.528 -17.917 -3.791 1.00 87.94 86 GLN A C 1
ATOM 661 O O . GLN A 1 86 ? -11.526 -18.229 -4.443 1.00 87.94 86 GLN A O 1
ATOM 666 N N . ASN A 1 87 ? -9.943 -18.800 -2.972 1.00 87.88 87 ASN A N 1
ATOM 667 C CA . ASN A 1 87 ? -10.445 -20.168 -2.823 1.00 87.88 87 ASN A CA 1
ATOM 668 C C . ASN A 1 87 ? -11.747 -20.234 -1.991 1.00 87.88 87 ASN A C 1
ATOM 670 O O . ASN A 1 87 ? -12.072 -19.341 -1.210 1.00 87.88 87 ASN A O 1
ATOM 674 N N . SER A 1 88 ? -12.511 -21.322 -2.129 1.00 85.62 88 SER A N 1
ATOM 675 C CA . SER A 1 88 ? -13.832 -21.458 -1.488 1.00 85.62 88 SER A CA 1
ATOM 676 C C . SER A 1 88 ? -13.794 -21.411 0.047 1.00 85.62 88 SER A C 1
ATOM 678 O O . SER A 1 88 ? -14.743 -20.948 0.685 1.00 85.62 88 SER A O 1
ATOM 680 N N . ASN A 1 89 ? -12.702 -21.884 0.656 1.00 82.31 89 ASN A N 1
ATOM 681 C CA . ASN A 1 89 ? -12.525 -21.859 2.109 1.00 82.31 89 ASN A CA 1
ATOM 682 C C . ASN A 1 89 ? -12.252 -20.430 2.597 1.00 82.31 89 ASN A C 1
ATOM 684 O O . ASN A 1 89 ? -12.829 -20.003 3.595 1.00 82.31 89 ASN A O 1
ATOM 688 N N . ALA A 1 90 ? -11.430 -19.680 1.858 1.00 86.12 90 ALA A N 1
ATOM 689 C CA . ALA A 1 90 ? -11.161 -18.266 2.082 1.00 86.12 90 ALA A CA 1
ATOM 690 C C . ALA A 1 90 ? -12.458 -17.452 2.008 1.00 86.12 90 ALA A C 1
ATOM 692 O O . ALA A 1 90 ? -12.760 -16.689 2.922 1.00 86.12 90 ALA A O 1
ATOM 693 N N . GLN A 1 91 ? -13.283 -17.695 0.986 1.00 86.19 91 GLN A N 1
ATOM 694 C CA . GLN A 1 91 ? -14.576 -17.025 0.814 1.00 86.19 91 GLN A CA 1
ATOM 695 C C . GLN A 1 91 ? -15.558 -17.323 1.956 1.00 86.19 91 GLN A C 1
ATOM 697 O O . GLN A 1 91 ? -16.279 -16.433 2.407 1.00 86.19 91 GLN A O 1
ATOM 702 N N . SER A 1 92 ? -15.570 -18.560 2.462 1.00 87.69 92 SER A N 1
ATOM 703 C CA . SER A 1 92 ? -16.420 -18.940 3.598 1.00 87.69 92 SER A CA 1
ATOM 704 C C . SER A 1 92 ? -16.000 -18.211 4.878 1.00 87.69 92 SER A C 1
ATOM 706 O O . SER A 1 92 ? -16.839 -17.611 5.548 1.00 87.69 92 SER A O 1
ATOM 708 N N . TYR A 1 93 ? -14.697 -18.186 5.178 1.00 88.94 93 TYR A N 1
ATOM 709 C CA . TYR A 1 93 ? -14.171 -17.436 6.321 1.00 88.94 93 TYR A CA 1
ATOM 710 C C . TYR A 1 93 ? -14.390 -15.926 6.177 1.00 88.94 93 TYR A C 1
ATOM 712 O O . TYR A 1 93 ? -14.735 -15.250 7.143 1.00 88.94 93 TYR A O 1
ATOM 720 N N . HIS A 1 94 ? -14.241 -15.387 4.967 1.00 87.81 94 HIS A N 1
ATOM 721 C CA . HIS A 1 94 ? -14.497 -13.977 4.679 1.00 87.81 94 HIS A CA 1
ATOM 722 C C . HIS A 1 94 ? -15.941 -13.580 5.007 1.00 87.81 94 HIS A C 1
ATOM 724 O O . HIS A 1 94 ? -16.167 -12.547 5.638 1.00 87.81 94 HIS A O 1
ATOM 730 N N . ALA A 1 95 ? -16.915 -14.435 4.683 1.00 89.00 95 ALA A N 1
ATOM 731 C CA . ALA A 1 95 ? -18.313 -14.222 5.050 1.00 89.00 95 ALA A CA 1
ATOM 732 C C . ALA A 1 95 ? -18.541 -14.249 6.575 1.00 89.00 95 ALA A C 1
ATOM 734 O O . ALA A 1 95 ? -19.303 -13.432 7.101 1.00 89.00 95 ALA A O 1
ATOM 735 N N . GLU A 1 96 ? -17.869 -15.148 7.300 1.00 89.88 96 GLU A N 1
ATOM 736 C CA . GLU A 1 96 ? -17.912 -15.190 8.770 1.00 89.88 96 GLU A CA 1
ATOM 737 C C . GLU A 1 96 ? -17.296 -13.934 9.397 1.00 89.88 96 GLU A C 1
ATOM 739 O O . GLU A 1 96 ? -17.896 -13.333 10.293 1.00 89.88 96 GLU A O 1
ATOM 744 N N . LEU A 1 97 ? -16.135 -13.503 8.896 1.00 91.12 97 LEU A N 1
ATOM 745 C CA . LEU A 1 97 ? -15.442 -12.299 9.346 1.00 91.12 97 LEU A CA 1
ATOM 746 C C . LEU A 1 97 ? -16.299 -11.053 9.112 1.00 91.12 97 LEU A C 1
ATOM 748 O O . LEU A 1 97 ? -16.470 -10.248 10.027 1.00 91.12 97 LEU A O 1
ATOM 752 N N . LYS A 1 98 ? -16.920 -10.936 7.933 1.00 91.94 98 LYS A N 1
ATOM 753 C CA . LYS A 1 98 ? -17.845 -9.844 7.616 1.00 91.94 98 LYS A CA 1
ATOM 754 C C . LYS A 1 98 ? -19.015 -9.793 8.598 1.00 91.94 98 LYS A C 1
ATOM 756 O O . LYS A 1 98 ? -19.323 -8.731 9.131 1.00 91.94 98 LYS A O 1
ATOM 761 N N . LYS A 1 99 ? -19.628 -10.940 8.905 1.00 92.00 99 LYS A N 1
ATOM 762 C CA . LYS A 1 99 ? -20.719 -11.015 9.886 1.00 92.00 99 LYS A CA 1
ATOM 763 C C . LYS A 1 99 ? -20.263 -10.589 11.287 1.00 92.00 99 LYS A C 1
ATOM 765 O O . LYS A 1 99 ? -20.970 -9.841 11.960 1.00 92.00 99 LYS A O 1
ATOM 770 N N . ALA A 1 100 ? -19.081 -11.028 11.720 1.00 92.06 100 ALA A N 1
ATOM 771 C CA . ALA A 1 100 ? -18.512 -10.605 12.999 1.00 92.06 100 ALA A CA 1
ATOM 772 C C . ALA A 1 100 ? -18.293 -9.082 13.040 1.00 92.06 100 ALA A C 1
ATOM 774 O O . ALA A 1 100 ? -18.660 -8.434 14.019 1.00 92.06 100 ALA A O 1
ATOM 775 N N . GLN A 1 101 ? -17.780 -8.496 11.956 1.00 94.50 101 GLN A N 1
ATOM 776 C CA . GLN A 1 101 ? -17.573 -7.051 11.821 1.00 94.50 101 GLN A CA 1
ATOM 777 C C . GLN A 1 101 ? -18.887 -6.254 11.790 1.00 94.50 101 GLN A C 1
ATOM 779 O O . GLN A 1 101 ? -18.959 -5.166 12.368 1.00 94.50 101 GLN A O 1
ATOM 784 N N . GLU A 1 102 ? -19.947 -6.787 11.183 1.00 95.00 102 GLU A N 1
ATOM 785 C CA . GLU A 1 102 ? -21.293 -6.198 11.229 1.00 95.00 102 GLU A CA 1
ATOM 786 C C . GLU A 1 102 ? -21.845 -6.158 12.663 1.00 95.00 102 GLU A C 1
ATOM 788 O O . GLU A 1 102 ? -22.437 -5.159 13.084 1.00 95.00 102 GLU A O 1
ATOM 793 N N . ASP A 1 103 ? -21.620 -7.209 13.451 1.00 94.62 103 ASP A N 1
ATOM 794 C CA . ASP A 1 103 ? -22.015 -7.238 14.861 1.00 94.62 103 ASP A CA 1
ATOM 795 C C . ASP A 1 103 ? -21.154 -6.302 15.723 1.00 94.62 103 ASP A C 1
ATOM 797 O O . ASP A 1 103 ? -21.688 -5.596 16.586 1.00 94.62 103 ASP A O 1
ATOM 801 N N . THR A 1 104 ? -19.847 -6.207 15.459 1.00 95.44 104 THR A N 1
ATOM 802 C CA . THR A 1 104 ? -18.977 -5.207 16.097 1.00 95.44 104 THR A CA 1
ATOM 803 C C . THR A 1 104 ? -19.426 -3.786 15.759 1.00 95.44 104 THR A C 1
ATOM 805 O O . THR A 1 104 ? -19.502 -2.947 16.651 1.00 95.44 104 THR A O 1
ATOM 808 N N . THR A 1 105 ? -19.822 -3.519 14.513 1.00 95.56 105 THR A N 1
ATOM 809 C CA . THR A 1 105 ? -20.337 -2.211 14.075 1.00 95.56 105 THR A CA 1
ATOM 810 C C . THR A 1 105 ? -21.547 -1.764 14.898 1.00 95.56 105 THR A C 1
ATOM 812 O O . THR A 1 105 ? -21.641 -0.595 15.278 1.00 95.56 105 THR A O 1
ATOM 815 N N . LYS A 1 106 ? -22.470 -2.680 15.222 1.00 95.81 106 LYS A N 1
ATOM 816 C CA . LYS A 1 106 ? -23.627 -2.376 16.084 1.00 95.81 106 LYS A CA 1
ATOM 817 C C . LYS A 1 106 ? -23.177 -1.972 17.491 1.00 95.81 106 LYS A C 1
ATOM 819 O O . LYS A 1 106 ? -23.596 -0.930 17.986 1.00 95.81 106 LYS A O 1
ATOM 824 N N . LYS A 1 107 ? -22.257 -2.734 18.091 1.00 96.44 107 LYS A N 1
ATOM 825 C CA . LYS A 1 107 ? -21.696 -2.450 19.427 1.00 96.44 107 LYS A CA 1
ATOM 826 C C . LYS A 1 107 ? -20.929 -1.127 19.473 1.00 96.44 107 LYS A C 1
ATOM 828 O O . LYS A 1 107 ? -21.027 -0.398 20.458 1.00 96.44 107 LYS A O 1
ATOM 833 N N . ILE A 1 108 ? -20.199 -0.800 18.405 1.00 96.12 108 ILE A N 1
ATOM 834 C CA . ILE A 1 108 ? -19.511 0.488 18.252 1.00 96.12 108 ILE A CA 1
ATOM 835 C C . ILE A 1 108 ? -20.526 1.629 18.299 1.00 96.12 108 ILE A C 1
ATOM 837 O O . ILE A 1 108 ? -20.353 2.541 19.099 1.00 96.12 108 ILE A O 1
ATOM 841 N N . LYS A 1 109 ? -21.617 1.551 17.527 1.00 95.31 109 LYS A N 1
ATOM 842 C CA . LYS A 1 109 ? -22.670 2.583 17.525 1.00 95.31 109 LYS A CA 1
ATOM 843 C C . LYS A 1 109 ? -23.365 2.735 18.883 1.00 95.31 109 LYS A C 1
ATOM 845 O O . LYS A 1 109 ? -23.754 3.839 19.244 1.00 95.31 109 LYS A O 1
ATOM 850 N N . GLU A 1 110 ? -23.510 1.653 19.647 1.00 95.50 110 GLU A N 1
ATOM 851 C CA . GLU A 1 110 ? -24.077 1.701 21.002 1.00 95.50 110 GLU A CA 1
ATOM 852 C C . GLU A 1 110 ? -23.130 2.352 22.022 1.00 95.50 110 GLU A C 1
ATOM 854 O O . GLU A 1 110 ? -23.579 3.093 22.899 1.00 95.50 110 GLU A O 1
ATOM 859 N N . LYS A 1 111 ? -21.822 2.075 21.939 1.00 95.00 111 LYS A N 1
ATOM 860 C CA . LYS A 1 111 ? -20.819 2.586 22.892 1.00 95.00 111 LY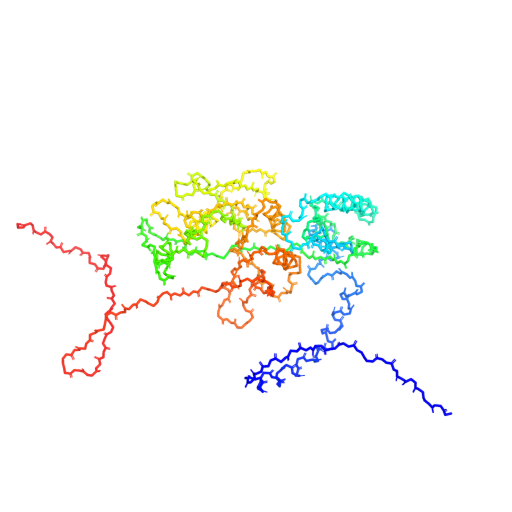S A CA 1
ATOM 861 C C . LYS A 1 111 ? -20.271 3.962 22.551 1.00 95.00 111 LYS A C 1
ATOM 863 O O . LYS A 1 111 ? -19.933 4.713 23.463 1.00 95.00 111 LYS A O 1
ATOM 868 N N . ALA A 1 112 ? -20.183 4.271 21.269 1.00 94.69 112 ALA A N 1
ATOM 869 C CA . ALA A 1 112 ? -19.694 5.522 20.724 1.00 94.69 112 ALA A CA 1
ATOM 870 C C . ALA A 1 112 ? -20.709 6.017 19.677 1.00 94.69 112 ALA A C 1
ATOM 872 O O . ALA A 1 112 ? -20.506 5.829 18.478 1.00 94.69 112 ALA A O 1
ATOM 873 N N . PRO A 1 113 ? -21.836 6.623 20.096 1.00 93.81 113 PRO A N 1
ATOM 874 C CA . PRO A 1 113 ? -22.905 7.036 19.182 1.00 93.81 113 PRO A CA 1
ATOM 875 C C . PRO A 1 113 ? -22.477 8.106 18.168 1.00 93.81 113 PRO A C 1
ATOM 877 O O . PRO A 1 113 ? -23.153 8.286 17.158 1.00 93.81 113 PRO A O 1
ATOM 880 N N . GLY A 1 114 ? -21.368 8.813 18.416 1.00 93.94 114 GLY A N 1
ATOM 881 C CA . GLY A 1 114 ? -20.770 9.739 17.453 1.00 93.94 114 GLY A CA 1
ATOM 882 C C . GLY A 1 114 ? -19.862 9.069 16.416 1.00 93.94 114 GLY A C 1
ATOM 883 O O . GLY A 1 114 ? -19.380 9.754 15.521 1.00 93.94 114 GLY A O 1
ATOM 884 N N . ALA A 1 115 ? -19.601 7.762 16.529 1.00 96.44 115 ALA A N 1
ATOM 885 C CA . ALA A 1 115 ? -18.713 7.043 15.624 1.00 96.44 115 ALA A CA 1
ATOM 886 C C . ALA A 1 115 ? -19.361 6.799 14.252 1.00 96.44 115 ALA A C 1
ATOM 888 O O . ALA A 1 115 ? -20.454 6.235 14.137 1.00 96.44 115 ALA A O 1
ATOM 889 N N . LYS A 1 116 ? -18.631 7.156 13.198 1.00 97.00 116 LYS A N 1
ATOM 890 C CA . LYS A 1 116 ? -18.949 6.899 11.794 1.00 97.00 116 LYS A CA 1
ATOM 891 C C . LYS A 1 116 ? -17.869 5.991 11.229 1.00 97.00 116 LYS A C 1
ATOM 893 O O . LYS A 1 116 ? -16.705 6.379 11.164 1.00 97.00 116 LYS A O 1
ATOM 898 N N . ILE A 1 117 ? -18.256 4.780 10.846 1.00 96.12 117 ILE A N 1
ATOM 899 C CA . ILE A 1 117 ? -17.358 3.866 10.138 1.00 96.12 117 ILE A CA 1
ATOM 900 C C . ILE A 1 117 ? -17.243 4.371 8.706 1.00 96.12 117 ILE A C 1
ATOM 902 O O . ILE A 1 117 ? -18.268 4.525 8.043 1.00 96.12 117 ILE A O 1
ATOM 906 N N . LYS A 1 118 ? -16.014 4.652 8.284 1.00 94.81 118 LYS A N 1
ATOM 907 C CA . LYS A 1 118 ? -15.686 5.027 6.911 1.00 94.81 118 LYS A CA 1
ATOM 908 C C . LYS A 1 118 ? -15.379 3.782 6.090 1.00 94.81 118 LYS A C 1
ATOM 910 O O . LYS A 1 118 ? -16.048 3.518 5.107 1.00 94.81 118 LYS A O 1
ATOM 915 N N . GLU A 1 119 ? -14.458 2.963 6.595 1.00 94.06 119 GLU A N 1
ATOM 916 C CA . GLU A 1 119 ? -13.922 1.809 5.875 1.00 94.06 119 GLU A CA 1
ATOM 917 C C . GLU A 1 119 ? -13.889 0.551 6.738 1.00 94.06 119 GLU A C 1
ATOM 919 O O . GLU A 1 119 ? -13.764 0.621 7.968 1.00 94.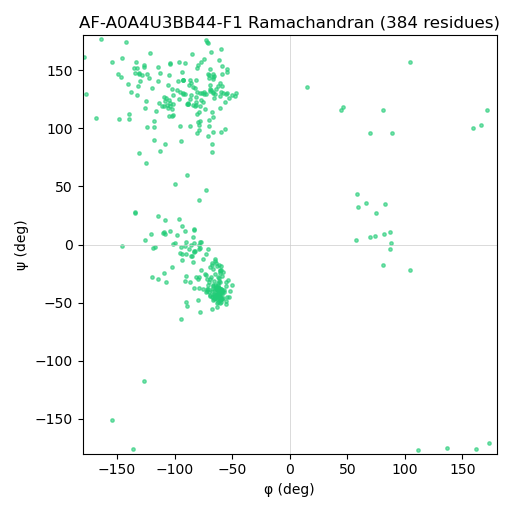06 119 GLU A O 1
ATOM 924 N N . VAL A 1 120 ? -13.985 -0.609 6.082 1.00 95.06 120 VAL A N 1
ATOM 925 C CA . VAL A 1 120 ? -13.915 -1.938 6.705 1.00 95.06 120 VAL A CA 1
ATOM 926 C C . VAL A 1 120 ? -12.829 -2.758 6.018 1.00 95.06 120 VAL A C 1
ATOM 928 O O . VAL A 1 120 ? -12.957 -3.107 4.848 1.00 95.06 120 VAL A O 1
ATOM 931 N N . TYR A 1 121 ? -11.804 -3.138 6.774 1.00 95.12 121 TYR A N 1
ATOM 932 C CA . TYR A 1 121 ? -10.702 -3.967 6.289 1.00 95.12 121 TYR A CA 1
ATOM 933 C C . TYR A 1 121 ? -10.879 -5.400 6.768 1.00 95.12 121 TYR A C 1
ATOM 935 O O . TYR A 1 121 ? -11.176 -5.637 7.947 1.00 95.12 121 TYR A O 1
ATOM 943 N N . ASN A 1 122 ? -10.702 -6.364 5.871 1.00 92.94 122 ASN A N 1
ATOM 944 C CA . ASN A 1 122 ? -10.870 -7.781 6.200 1.00 92.94 122 ASN A CA 1
ATOM 945 C C . ASN A 1 122 ? -9.911 -8.723 5.461 1.00 92.94 122 ASN A C 1
ATOM 947 O O . ASN A 1 122 ? -9.936 -9.929 5.734 1.00 92.94 122 ASN A O 1
ATOM 951 N N . THR A 1 123 ? -9.041 -8.216 4.582 1.00 93.56 123 THR A N 1
ATOM 952 C CA . THR A 1 123 ? -8.148 -9.065 3.781 1.00 93.56 123 THR A CA 1
ATOM 953 C C . THR A 1 123 ? -6.790 -9.220 4.438 1.00 93.56 123 THR A C 1
ATOM 955 O O . THR A 1 123 ? -6.413 -10.320 4.839 1.00 93.56 123 THR A O 1
ATOM 958 N N . LEU A 1 124 ? -6.057 -8.120 4.570 1.00 94.38 124 LEU A N 1
ATOM 959 C CA . LEU A 1 124 ? -4.713 -8.046 5.137 1.00 94.38 124 LEU A CA 1
ATOM 960 C C . LEU A 1 124 ? -4.756 -7.383 6.507 1.00 94.38 124 LEU A C 1
ATOM 962 O O . LEU A 1 124 ? -3.985 -7.741 7.390 1.00 94.38 124 LEU A O 1
ATOM 966 N N . PHE A 1 125 ? -5.673 -6.453 6.724 1.00 94.50 125 PHE A N 1
ATOM 967 C CA . PHE A 1 125 ? -5.959 -5.853 8.013 1.00 94.50 125 PHE A CA 1
ATOM 968 C C . PHE A 1 125 ? -7.361 -6.271 8.464 1.00 94.50 125 PHE A C 1
ATOM 970 O O . PHE A 1 125 ? -8.239 -6.530 7.651 1.00 94.50 125 PHE A O 1
ATOM 977 N N . SER A 1 126 ? -7.561 -6.419 9.772 1.00 93.50 126 SER A N 1
ATOM 978 C CA . SER A 1 126 ? -8.865 -6.766 10.346 1.00 93.50 126 SER A CA 1
ATOM 979 C C . SER A 1 126 ? -9.285 -5.618 11.231 1.00 93.50 126 SER A C 1
ATOM 981 O O . SER A 1 126 ? -8.748 -5.445 12.329 1.00 93.50 126 SER A O 1
ATOM 983 N N . GLY A 1 127 ? -10.178 -4.777 10.722 1.00 95.62 127 GLY A N 1
ATOM 984 C CA . GLY A 1 127 ? -10.410 -3.505 11.372 1.00 95.62 127 GLY A CA 1
ATOM 985 C C . GLY A 1 127 ? -11.316 -2.548 10.635 1.00 95.62 127 GLY A C 1
ATOM 986 O O . GLY A 1 127 ? -11.950 -2.890 9.641 1.00 95.62 127 GLY A O 1
ATOM 987 N N . PHE A 1 128 ? -11.349 -1.332 11.162 1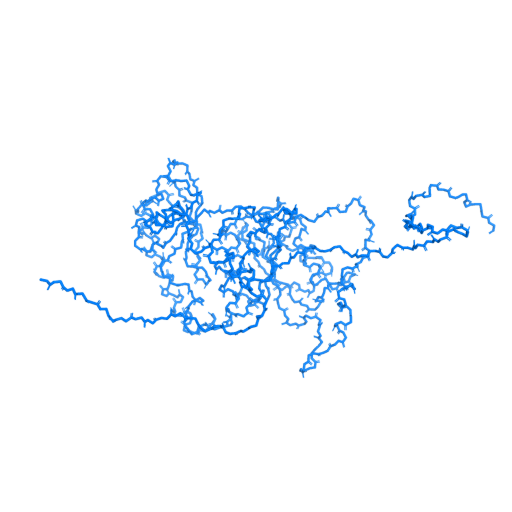.00 97.12 128 PHE A N 1
ATOM 988 C CA . PHE A 1 128 ? -12.167 -0.242 10.660 1.00 97.12 128 PHE A CA 1
ATOM 989 C C . PHE A 1 128 ? -11.353 1.041 10.576 1.00 97.12 128 PHE A C 1
ATOM 991 O O . PHE A 1 128 ? -10.528 1.295 11.457 1.00 97.12 128 PHE A O 1
ATOM 998 N N . SER A 1 129 ? -11.660 1.888 9.598 1.00 96.81 129 SER A N 1
ATOM 999 C CA . SER A 1 129 ? -11.430 3.323 9.753 1.00 96.81 129 SER A CA 1
ATOM 1000 C C . SER A 1 129 ? -12.681 3.978 10.323 1.00 96.81 129 SER A C 1
ATOM 1002 O O . SER A 1 129 ? -13.794 3.741 9.841 1.00 96.81 129 SER A O 1
ATOM 1004 N N . ILE A 1 130 ? -12.516 4.773 11.378 1.00 97.25 130 ILE A N 1
ATOM 1005 C CA . ILE A 1 130 ? -13.626 5.386 12.106 1.00 97.25 130 ILE A CA 1
ATOM 1006 C C . ILE A 1 130 ? -13.345 6.866 12.342 1.00 97.25 130 ILE A C 1
ATOM 1008 O O . ILE A 1 130 ? -12.332 7.233 12.932 1.00 97.25 130 ILE A O 1
ATOM 1012 N N . SER A 1 131 ? -14.304 7.714 11.970 1.00 97.31 131 SER A N 1
ATOM 1013 C CA . SER A 1 131 ? -14.402 9.085 12.469 1.00 97.31 131 SER A CA 1
ATOM 1014 C C . SER A 1 131 ? -15.223 9.095 13.758 1.00 97.31 131 SER A C 1
ATOM 1016 O O . SER A 1 131 ? -16.365 8.639 13.764 1.00 97.31 131 SER A O 1
ATOM 1018 N N . VAL A 1 132 ? -14.655 9.560 14.868 1.00 96.88 132 VAL A N 1
ATOM 1019 C 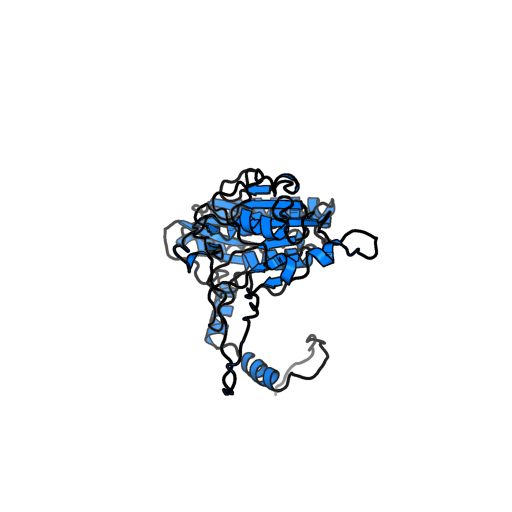CA . VAL A 1 132 ? -15.293 9.501 16.193 1.00 96.88 132 VAL A CA 1
ATOM 1020 C C . VAL A 1 132 ? -14.897 10.711 17.045 1.00 96.88 132 VAL A C 1
ATOM 1022 O O . VAL A 1 132 ? -13.755 11.164 16.952 1.00 96.88 132 VAL A O 1
ATOM 1025 N N . PRO A 1 133 ? -15.794 11.257 17.890 1.00 97.31 133 PRO A N 1
ATOM 1026 C CA . PRO A 1 133 ? -15.402 12.217 18.917 1.00 97.31 133 PRO A CA 1
ATOM 1027 C C . PRO A 1 133 ? -14.308 11.639 19.821 1.00 97.31 133 PRO A C 1
ATOM 1029 O O . PRO A 1 133 ? -14.442 10.520 20.323 1.00 97.31 133 PRO A O 1
ATOM 1032 N N . GLY A 1 134 ? -13.217 12.380 20.022 1.00 95.19 134 GLY A N 1
ATOM 1033 C CA . GLY A 1 134 ? -12.051 11.888 20.767 1.00 95.19 134 GLY A CA 1
ATOM 1034 C C . GLY A 1 134 ? -12.384 11.389 22.179 1.00 95.19 134 GLY A C 1
ATOM 1035 O O . GLY A 1 134 ? -11.858 10.372 22.630 1.00 95.19 134 GLY A O 1
ATOM 1036 N N . ASP A 1 135 ? -13.328 12.039 22.855 1.00 95.38 135 ASP A N 1
ATOM 1037 C CA . ASP A 1 135 ? -13.839 11.670 24.179 1.00 95.38 135 ASP A CA 1
ATOM 1038 C C . ASP A 1 135 ? -14.589 10.322 24.227 1.00 95.38 135 ASP A C 1
ATOM 1040 O O . ASP A 1 135 ? -14.757 9.751 25.308 1.00 95.38 135 ASP A O 1
ATOM 1044 N N . GLN A 1 136 ? -14.966 9.752 23.078 1.00 96.12 136 GLN A N 1
ATOM 1045 C CA . GLN A 1 136 ? -15.598 8.430 22.965 1.00 96.12 136 GLN A CA 1
ATOM 1046 C C . GLN A 1 136 ? -14.599 7.296 22.671 1.00 96.12 136 GLN A C 1
ATOM 1048 O O . GLN A 1 136 ? -14.965 6.121 22.742 1.00 96.12 136 GLN A O 1
ATOM 1053 N N . ILE A 1 137 ? -13.322 7.595 22.409 1.00 95.00 137 ILE A N 1
ATOM 1054 C CA . ILE A 1 137 ? -12.304 6.584 22.055 1.00 95.00 137 ILE A CA 1
ATOM 1055 C C . ILE A 1 137 ? -12.045 5.599 23.195 1.00 95.00 137 ILE A C 1
ATOM 1057 O O . ILE A 1 137 ? -11.890 4.403 22.961 1.00 95.00 137 ILE A O 1
ATOM 1061 N N . THR A 1 138 ? -12.060 6.061 24.445 1.00 93.94 138 THR A N 1
ATOM 1062 C CA . THR A 1 138 ? -11.910 5.170 25.607 1.00 93.94 138 THR A CA 1
ATOM 1063 C C . THR A 1 138 ? -13.075 4.179 25.708 1.00 93.94 138 THR A C 1
ATOM 1065 O O . THR A 1 138 ? -12.877 3.013 26.053 1.00 93.94 138 THR A O 1
ATOM 1068 N N . ALA A 1 139 ? -14.295 4.609 25.361 1.00 94.06 139 ALA A N 1
ATOM 1069 C CA . ALA A 1 139 ? -15.454 3.721 25.313 1.00 94.06 139 ALA A CA 1
ATOM 1070 C C . ALA A 1 139 ? -15.315 2.689 24.185 1.00 94.06 139 ALA A C 1
ATOM 1072 O O . ALA A 1 139 ? -15.601 1.511 24.398 1.00 94.06 139 ALA A O 1
ATOM 1073 N N . LEU A 1 140 ? -14.806 3.106 23.024 1.00 94.19 140 LEU A N 1
ATOM 1074 C CA . LEU A 1 140 ? -14.499 2.223 21.900 1.00 94.19 140 LEU A CA 1
ATOM 1075 C C . LEU A 1 140 ? -13.449 1.163 22.275 1.00 94.19 140 LEU A C 1
ATOM 1077 O O . LEU A 1 140 ? -13.680 -0.025 22.070 1.00 94.19 140 LEU A O 1
ATOM 1081 N N . ALA A 1 141 ? -12.346 1.567 22.911 1.00 93.62 141 ALA A N 1
ATOM 1082 C CA . ALA A 1 141 ? -11.283 0.664 23.365 1.00 93.62 141 ALA A CA 1
ATOM 1083 C C . ALA A 1 141 ? -11.769 -0.376 24.392 1.00 93.62 141 ALA A C 1
ATOM 1085 O O . ALA A 1 141 ? -11.253 -1.495 24.455 1.00 93.62 141 ALA A O 1
ATOM 1086 N N . SER A 1 142 ? -12.795 -0.040 25.182 1.00 93.88 142 SER A N 1
ATOM 1087 C CA . SER A 1 142 ? -13.364 -0.955 26.180 1.00 93.88 142 SER A CA 1
ATOM 1088 C C . SER A 1 142 ? -14.073 -2.175 25.579 1.00 93.88 142 SER A C 1
ATOM 1090 O O . SER A 1 142 ? -14.309 -3.152 26.292 1.00 93.88 142 SER A O 1
ATOM 1092 N N . LEU A 1 143 ? -14.396 -2.154 24.280 1.00 94.31 143 LEU A N 1
ATOM 1093 C CA . LEU A 1 143 ? -14.997 -3.298 23.601 1.00 94.31 143 LEU A CA 1
ATOM 1094 C C . LEU A 1 143 ? -14.022 -4.492 23.583 1.00 94.31 143 LEU A C 1
ATOM 1096 O O . LEU A 1 143 ? -12.842 -4.321 23.255 1.00 94.31 143 LEU A O 1
ATOM 1100 N N . PRO A 1 144 ? -14.476 -5.715 23.919 1.00 93.38 144 PRO A N 1
ATOM 1101 C CA . PRO A 1 144 ? -13.618 -6.899 23.918 1.00 93.38 144 PRO A CA 1
ATOM 1102 C C . PRO A 1 144 ? -13.109 -7.267 22.518 1.00 93.38 144 PRO A C 1
ATOM 1104 O O . PRO A 1 144 ? -12.043 -7.866 22.406 1.00 93.38 144 PRO A O 1
ATOM 1107 N N . GLU A 1 145 ? -13.833 -6.885 21.464 1.00 94.25 145 GLU A N 1
ATOM 1108 C CA . GLU A 1 145 ? -13.460 -7.115 20.065 1.00 94.25 145 GLU A CA 1
ATOM 1109 C C . GLU A 1 145 ? -12.315 -6.214 19.598 1.00 94.25 145 GLU A C 1
ATOM 1111 O O . GLU A 1 145 ? -11.597 -6.584 18.671 1.00 94.25 145 GLU A O 1
ATOM 1116 N N . VAL A 1 146 ? -12.137 -5.047 20.224 1.00 94.12 146 VAL A N 1
ATOM 1117 C CA . VAL A 1 146 ? -11.076 -4.102 19.868 1.00 94.12 146 VAL A CA 1
ATOM 1118 C C . VAL A 1 146 ? -9.759 -4.609 20.434 1.00 94.12 146 VAL A C 1
ATOM 1120 O O . VAL A 1 146 ? -9.640 -4.851 21.639 1.00 94.12 146 VAL A O 1
ATOM 1123 N N . LYS A 1 147 ? -8.771 -4.768 19.556 1.00 91.81 147 LYS A N 1
ATOM 1124 C CA . LYS A 1 147 ? -7.395 -5.125 19.897 1.00 91.81 147 LYS A CA 1
ATOM 1125 C C . LYS A 1 147 ? -6.560 -3.877 20.148 1.00 91.81 147 LYS A C 1
ATOM 1127 O O . LYS A 1 147 ? -5.893 -3.800 21.176 1.00 91.81 147 LYS A O 1
ATOM 1132 N N . ALA A 1 148 ? -6.628 -2.912 19.235 1.00 92.12 148 ALA A N 1
ATOM 1133 C CA . ALA A 1 148 ? -5.887 -1.663 19.324 1.00 92.12 148 ALA A CA 1
ATOM 1134 C C . ALA A 1 148 ? -6.575 -0.531 18.544 1.00 92.12 148 ALA A C 1
ATOM 1136 O O . ALA A 1 148 ? -7.352 -0.781 17.624 1.00 92.12 148 ALA A O 1
ATOM 1137 N N . ILE A 1 149 ? -6.284 0.714 18.914 1.00 93.56 149 ILE A N 1
ATOM 1138 C CA . ILE A 1 149 ? -6.719 1.933 18.227 1.00 93.56 149 ILE A CA 1
ATOM 1139 C C . ILE A 1 149 ? -5.480 2.757 17.893 1.00 93.56 149 ILE A C 1
ATOM 1141 O O . ILE A 1 149 ? -4.715 3.118 18.789 1.00 93.56 149 ILE A O 1
ATOM 1145 N N . TYR A 1 150 ? -5.310 3.070 16.615 1.00 91.88 150 TYR A N 1
ATOM 1146 C CA . TYR A 1 150 ? -4.188 3.815 16.055 1.00 91.88 150 TYR A CA 1
ATOM 1147 C C . TYR A 1 150 ? -4.657 5.162 15.495 1.00 91.88 150 TYR A C 1
ATOM 1149 O O . TYR A 1 150 ? -5.815 5.280 15.081 1.00 91.88 150 TYR A O 1
ATOM 1157 N N . PRO A 1 151 ? -3.791 6.188 15.460 1.00 90.88 151 PRO A N 1
ATOM 1158 C CA . PRO A 1 151 ? -4.107 7.415 14.739 1.00 90.88 151 PRO A CA 1
ATOM 1159 C C . PRO A 1 151 ? -4.188 7.138 13.229 1.00 90.88 151 PRO A C 1
ATOM 1161 O O . PRO A 1 151 ? -3.429 6.321 12.711 1.00 90.88 151 PRO A O 1
ATOM 1164 N N . ASN A 1 152 ? -5.083 7.827 12.518 1.00 92.50 152 ASN A N 1
ATOM 1165 C CA . ASN A 1 152 ? -5.028 7.885 11.057 1.00 92.50 152 ASN A CA 1
ATOM 1166 C C . ASN A 1 152 ? -3.954 8.907 10.652 1.00 92.50 152 ASN A C 1
ATOM 1168 O O . ASN A 1 152 ? -4.193 10.115 10.724 1.00 92.50 152 ASN A O 1
ATOM 1172 N N . LEU A 1 153 ? -2.754 8.434 10.320 1.00 90.81 153 LEU A N 1
ATOM 1173 C CA . LEU A 1 153 ? -1.607 9.288 10.014 1.00 90.81 153 LEU A CA 1
ATOM 1174 C C . LEU A 1 153 ? -1.659 9.814 8.581 1.00 90.81 153 LEU A C 1
ATOM 1176 O O . LEU A 1 153 ? -2.213 9.163 7.695 1.00 90.81 153 LEU A O 1
ATOM 1180 N N . ILE A 1 154 ? -1.056 10.988 8.379 1.00 91.19 154 ILE A N 1
ATOM 1181 C CA . ILE A 1 154 ? -0.881 11.612 7.067 1.00 91.19 154 ILE A CA 1
ATOM 1182 C C . ILE A 1 154 ? 0.479 11.206 6.508 1.00 91.19 154 ILE A C 1
ATOM 1184 O O . ILE A 1 154 ? 1.503 11.381 7.168 1.00 91.19 154 ILE A O 1
ATOM 1188 N N . TYR A 1 155 ? 0.462 10.734 5.272 1.00 91.44 155 TYR A N 1
ATOM 1189 C CA . TYR A 1 155 ? 1.622 10.419 4.457 1.00 91.44 155 TYR A CA 1
ATOM 1190 C C . TYR A 1 155 ? 1.838 11.498 3.407 1.00 91.44 155 TYR A C 1
ATOM 1192 O O . TYR A 1 155 ? 0.900 12.193 3.002 1.00 91.44 155 TYR A O 1
ATOM 1200 N N . LYS A 1 156 ? 3.079 11.621 2.944 1.00 92.88 156 LYS A N 1
ATOM 1201 C CA . LYS A 1 156 ? 3.469 12.513 1.853 1.00 92.88 156 LYS A CA 1
ATOM 1202 C C . LYS A 1 156 ? 4.216 11.734 0.785 1.00 92.88 156 LYS A C 1
ATOM 1204 O O . LYS A 1 156 ? 4.879 10.737 1.073 1.00 92.88 156 LYS A O 1
ATOM 1209 N N . LEU A 1 157 ? 4.129 12.225 -0.442 1.00 90.06 157 LEU A N 1
ATOM 1210 C CA . LEU A 1 157 ? 4.993 11.770 -1.522 1.00 90.06 157 LEU A CA 1
ATOM 1211 C C . LEU A 1 157 ? 6.441 12.181 -1.246 1.00 90.06 157 LEU A C 1
ATOM 1213 O O . LEU A 1 157 ? 6.708 13.284 -0.761 1.00 90.06 157 LEU A O 1
ATOM 1217 N N . HIS A 1 158 ? 7.386 11.310 -1.586 1.00 82.06 158 HIS A N 1
ATOM 1218 C CA . HIS A 1 158 ? 8.803 11.655 -1.532 1.00 82.06 158 HIS A CA 1
ATOM 1219 C C . HIS A 1 158 ? 9.174 12.439 -2.786 1.00 82.06 158 HIS A C 1
ATOM 1221 O O . HIS A 1 158 ? 9.435 11.863 -3.836 1.00 82.06 158 HIS A O 1
ATOM 1227 N N . GLU A 1 159 ? 9.164 13.769 -2.660 1.00 71.69 159 GLU A N 1
ATOM 1228 C CA . GLU A 1 159 ? 9.266 14.693 -3.792 1.00 71.69 159 GLU A CA 1
ATOM 1229 C C . GLU A 1 159 ? 10.389 14.346 -4.781 1.00 71.69 159 GLU A C 1
ATOM 1231 O O . GLU A 1 159 ? 11.571 14.260 -4.438 1.00 71.69 159 GLU A O 1
ATOM 1236 N N . THR A 1 160 ? 10.018 14.264 -6.055 1.00 61.41 160 THR A N 1
ATOM 1237 C CA . THR A 1 160 ? 10.948 14.360 -7.177 1.00 61.41 160 THR A CA 1
ATOM 1238 C C . THR A 1 160 ? 11.155 15.835 -7.512 1.00 61.41 160 THR A C 1
ATOM 1240 O O . THR A 1 160 ? 10.183 16.567 -7.709 1.00 61.41 160 THR A O 1
ATOM 1243 N N . SER A 1 161 ? 12.405 16.299 -7.612 1.00 57.34 161 SER A N 1
ATOM 1244 C CA . SER A 1 161 ? 12.680 17.670 -8.058 1.00 57.34 161 SER A CA 1
ATOM 1245 C C . SER A 1 161 ? 12.039 17.923 -9.428 1.00 57.34 161 SER A C 1
ATOM 1247 O O . SER A 1 161 ? 12.328 17.211 -10.389 1.00 57.34 161 SER A O 1
ATOM 1249 N N . LYS A 1 162 ? 11.174 18.940 -9.531 1.00 57.03 162 LYS A N 1
ATOM 1250 C CA . LYS A 1 162 ? 10.588 19.349 -10.815 1.00 57.03 162 LYS A CA 1
ATOM 1251 C C . LYS A 1 162 ? 11.694 19.886 -11.722 1.00 57.03 162 LYS A C 1
ATOM 1253 O O . LYS A 1 162 ? 12.418 20.802 -11.327 1.00 57.03 162 LYS A O 1
ATOM 1258 N N . SER A 1 163 ? 11.815 19.333 -12.931 1.00 52.88 163 SER A N 1
ATOM 1259 C CA . SER A 1 163 ? 12.697 19.903 -13.952 1.00 52.88 163 SER A CA 1
ATOM 1260 C C . SER A 1 163 ? 12.278 21.345 -14.228 1.00 52.88 163 SER A C 1
ATOM 1262 O O . SER A 1 163 ? 11.102 21.629 -14.454 1.00 52.88 163 SER A O 1
ATOM 1264 N N . THR A 1 164 ? 13.238 22.265 -14.204 1.00 55.50 164 THR A N 1
ATOM 1265 C CA . THR A 1 164 ? 13.026 23.673 -14.565 1.00 55.50 164 THR A CA 1
ATOM 1266 C C . THR A 1 164 ? 13.157 23.913 -16.069 1.00 55.50 164 THR A C 1
ATOM 1268 O O . THR A 1 164 ? 12.992 25.045 -16.524 1.00 55.50 164 THR A O 1
ATOM 1271 N N . THR A 1 165 ? 13.451 22.869 -16.849 1.00 57.91 165 THR A N 1
ATOM 1272 C CA . THR A 1 165 ? 13.660 22.949 -18.295 1.00 57.91 165 THR A CA 1
ATOM 1273 C C . THR A 1 165 ? 12.726 21.998 -19.042 1.00 57.91 165 THR A C 1
ATOM 1275 O O . THR A 1 165 ? 12.419 20.901 -18.579 1.00 57.91 165 THR A O 1
ATOM 1278 N N . ASN A 1 166 ? 12.315 22.420 -20.241 1.00 57.00 166 ASN A N 1
ATOM 1279 C CA . ASN A 1 166 ? 11.570 21.595 -21.200 1.00 57.00 166 ASN A CA 1
ATOM 1280 C C . ASN A 1 166 ? 12.501 20.701 -22.044 1.00 57.00 166 ASN A C 1
ATOM 1282 O O . ASN A 1 166 ? 12.092 20.198 -23.089 1.00 57.00 166 ASN A O 1
ATOM 1286 N N . GLU A 1 167 ? 13.771 20.568 -21.653 1.00 61.50 167 GLU A N 1
ATOM 1287 C CA . GLU A 1 167 ? 14.710 19.702 -22.358 1.00 61.50 167 GLU A CA 1
ATOM 1288 C C . GLU A 1 167 ? 14.526 18.262 -21.892 1.00 61.50 167 GLU A C 1
ATOM 1290 O O . GLU A 1 167 ? 14.436 17.981 -20.697 1.00 61.50 167 GLU A O 1
ATOM 1295 N N . GLU A 1 168 ? 14.484 17.337 -22.849 1.00 63.19 168 GLU A N 1
ATOM 1296 C CA . GLU A 1 168 ? 14.455 15.916 -22.535 1.00 63.19 168 GLU A CA 1
ATOM 1297 C C . GLU A 1 168 ? 15.776 15.513 -21.887 1.00 63.19 168 GLU A C 1
ATOM 1299 O O . GLU A 1 168 ? 16.823 15.463 -22.537 1.00 63.19 168 GLU A O 1
ATOM 1304 N N . ALA A 1 169 ? 15.721 15.212 -20.591 1.00 63.75 169 ALA A N 1
ATOM 1305 C CA . ALA A 1 169 ? 16.839 14.599 -19.906 1.00 63.75 169 ALA A CA 1
ATOM 1306 C C . ALA A 1 169 ? 17.009 13.157 -20.421 1.00 63.75 169 ALA A C 1
ATOM 1308 O O . ALA A 1 169 ? 16.029 12.407 -20.493 1.00 63.75 169 ALA A O 1
ATOM 1309 N N . PRO A 1 170 ? 18.233 12.730 -20.778 1.00 66.12 170 PRO A N 1
ATOM 1310 C CA . PRO A 1 170 ? 18.469 11.345 -21.152 1.00 66.12 170 PRO A CA 1
ATOM 1311 C C . PRO A 1 170 ? 18.124 10.419 -19.977 1.00 66.12 170 PRO A C 1
ATOM 1313 O O . PRO A 1 170 ? 18.469 10.706 -18.830 1.00 66.12 170 PRO A O 1
ATOM 1316 N N . ASN A 1 171 ? 17.474 9.284 -20.256 1.00 72.44 171 ASN A N 1
ATOM 1317 C CA . ASN A 1 171 ? 17.266 8.242 -19.249 1.00 72.44 171 ASN A CA 1
ATOM 1318 C C . ASN A 1 171 ? 18.624 7.633 -18.868 1.00 72.44 171 ASN A C 1
ATOM 1320 O O . ASN A 1 171 ? 19.139 6.759 -19.561 1.00 72.44 171 ASN A O 1
ATOM 1324 N N . ILE A 1 172 ? 19.208 8.121 -17.774 1.00 72.81 172 ILE A N 1
ATOM 1325 C CA . ILE A 1 172 ? 20.494 7.650 -17.245 1.00 72.81 172 ILE A CA 1
ATOM 1326 C C . ILE A 1 172 ? 20.334 6.497 -16.248 1.00 72.81 172 ILE A C 1
ATOM 1328 O O . ILE A 1 172 ? 21.246 5.684 -16.106 1.00 72.81 172 ILE A O 1
ATOM 1332 N N . GLY A 1 173 ? 19.189 6.406 -15.563 1.00 76.19 173 GLY A N 1
ATOM 1333 C CA . GLY A 1 173 ? 18.974 5.449 -14.476 1.00 76.19 173 GLY A CA 1
ATOM 1334 C C . GLY A 1 173 ? 18.936 4.010 -14.978 1.00 76.19 173 GLY A C 1
ATOM 1335 O O . GLY A 1 173 ? 19.749 3.190 -14.555 1.00 76.19 173 GLY A O 1
ATOM 1336 N N . GLY A 1 174 ? 18.046 3.729 -15.937 1.00 81.31 174 GLY A N 1
ATOM 1337 C CA . GLY A 1 174 ? 17.872 2.392 -16.516 1.00 81.31 174 GLY A CA 1
ATOM 1338 C C . GLY A 1 174 ? 19.170 1.794 -17.080 1.00 81.31 174 GLY A C 1
ATOM 1339 O O . GLY A 1 174 ? 19.541 0.686 -16.688 1.00 81.31 174 GLY A O 1
ATOM 1340 N N . PRO A 1 175 ? 19.913 2.517 -17.942 1.00 83.69 175 PRO A N 1
ATOM 1341 C CA . PRO A 1 175 ? 21.203 2.047 -18.446 1.00 83.69 175 PRO A CA 1
ATOM 1342 C C . PRO A 1 175 ? 22.254 1.823 -17.354 1.00 83.69 175 PRO A C 1
ATOM 1344 O O . PRO A 1 175 ? 23.005 0.855 -17.421 1.00 83.69 175 PRO A O 1
ATOM 1347 N N . THR A 1 176 ? 22.298 2.668 -16.317 1.00 85.06 176 THR A N 1
ATOM 1348 C CA . THR A 1 176 ? 23.304 2.530 -15.247 1.00 85.06 176 THR A CA 1
ATOM 1349 C C . THR A 1 176 ? 23.124 1.243 -14.442 1.00 85.06 176 THR A C 1
ATOM 1351 O O . THR A 1 176 ? 24.109 0.657 -13.996 1.00 85.06 176 THR A O 1
ATOM 1354 N N . ILE A 1 177 ? 21.887 0.764 -14.294 1.00 88.44 177 ILE A N 1
ATOM 1355 C CA . ILE A 1 177 ? 21.585 -0.510 -13.621 1.00 88.44 177 ILE A CA 1
ATOM 1356 C C . ILE A 1 177 ? 21.545 -1.707 -14.582 1.00 88.44 177 ILE A C 1
ATOM 1358 O O . ILE A 1 177 ? 21.091 -2.784 -14.205 1.00 88.44 177 ILE A O 1
ATOM 1362 N N . SER A 1 178 ? 22.009 -1.526 -15.822 1.00 90.81 178 SER A N 1
ATOM 1363 C CA . SER A 1 178 ? 22.034 -2.560 -16.863 1.00 90.81 178 SER A CA 1
ATOM 1364 C C . SER A 1 178 ? 20.655 -3.140 -17.223 1.00 90.81 178 SER A C 1
ATOM 1366 O O . SER A 1 178 ? 20.530 -4.319 -17.568 1.00 90.81 178 SER A O 1
ATOM 1368 N N . ALA A 1 179 ? 19.592 -2.328 -17.135 1.00 92.62 179 ALA A N 1
ATOM 1369 C CA . ALA A 1 179 ? 18.253 -2.760 -17.541 1.00 92.62 179 ALA A CA 1
ATOM 1370 C C . ALA A 1 179 ? 18.194 -3.193 -19.027 1.00 92.62 179 ALA A C 1
ATOM 1372 O O . ALA A 1 179 ? 17.629 -4.254 -19.298 1.00 92.62 179 ALA A O 1
ATOM 1373 N N . PRO A 1 180 ? 18.819 -2.477 -19.990 1.00 91.56 180 PRO A N 1
ATOM 1374 C CA . PRO A 1 180 ? 18.823 -2.900 -21.393 1.00 91.56 180 PRO A CA 1
ATOM 1375 C C . PRO A 1 180 ? 19.463 -4.271 -21.632 1.00 91.56 180 PRO A C 1
ATOM 1377 O O . PRO A 1 180 ? 18.988 -5.058 -22.454 1.00 91.56 180 PRO A O 1
ATOM 1380 N N . GLU A 1 181 ? 20.538 -4.581 -20.915 1.00 93.88 181 GLU A N 1
ATOM 1381 C CA . GLU A 1 181 ? 21.208 -5.875 -20.963 1.00 93.88 181 GLU A CA 1
ATOM 1382 C C . GLU A 1 181 ? 20.298 -6.970 -20.402 1.00 93.88 181 GLU A C 1
ATOM 1384 O O . GLU A 1 181 ? 20.186 -8.034 -21.014 1.00 93.88 181 GLU A O 1
ATOM 1389 N N . ALA A 1 182 ? 19.598 -6.695 -19.296 1.00 93.38 182 ALA A N 1
ATOM 1390 C CA . ALA A 1 182 ? 18.667 -7.635 -18.679 1.00 93.38 182 ALA A CA 1
ATOM 1391 C C . ALA A 1 182 ? 17.537 -8.051 -19.634 1.00 93.38 182 ALA A C 1
ATOM 1393 O O . ALA A 1 182 ? 17.232 -9.238 -19.719 1.00 93.38 182 ALA A O 1
ATOM 1394 N N . TRP A 1 183 ? 16.986 -7.134 -20.436 1.00 94.38 183 TRP A N 1
ATOM 1395 C CA . TRP A 1 183 ? 15.918 -7.458 -21.399 1.00 94.38 183 TRP A CA 1
ATOM 1396 C C . TRP A 1 183 ? 16.334 -8.487 -22.462 1.00 94.38 183 TRP A C 1
ATOM 1398 O O . TRP A 1 183 ? 15.481 -9.169 -23.031 1.00 94.38 183 TRP A O 1
ATOM 1408 N N . ASN A 1 184 ? 17.639 -8.623 -22.725 1.00 92.69 184 ASN A N 1
ATOM 1409 C CA . ASN A 1 184 ? 18.188 -9.616 -23.655 1.00 92.69 184 ASN A CA 1
ATOM 1410 C C . ASN A 1 184 ? 18.434 -10.988 -23.002 1.00 92.69 184 ASN A C 1
ATOM 1412 O O . ASN A 1 184 ? 18.723 -11.965 -23.700 1.00 92.69 184 ASN A O 1
ATOM 1416 N N . LEU A 1 185 ? 18.329 -11.075 -21.676 1.00 95.06 185 LEU A N 1
ATOM 1417 C CA . LEU A 1 185 ? 18.436 -12.318 -20.924 1.00 95.06 185 LEU A CA 1
ATOM 1418 C C . LEU A 1 185 ? 17.090 -13.043 -20.867 1.00 95.06 185 LEU A C 1
ATOM 1420 O O . LEU A 1 185 ? 16.024 -12.483 -21.131 1.00 95.06 185 LEU A O 1
ATOM 1424 N N . LYS A 1 186 ? 17.151 -14.325 -20.504 1.00 95.00 186 LYS A N 1
ATOM 1425 C CA . LYS A 1 186 ? 15.982 -15.181 -20.319 1.00 95.00 186 LYS A CA 1
ATOM 1426 C C . LYS A 1 186 ? 16.066 -15.922 -18.995 1.00 95.00 186 LYS A C 1
ATOM 1428 O O . LYS A 1 186 ? 17.157 -16.288 -18.560 1.00 95.00 186 LYS A O 1
ATOM 1433 N N . ASP A 1 187 ? 14.913 -16.172 -18.391 1.00 91.56 187 ASP A N 1
ATOM 1434 C CA . ASP A 1 187 ? 14.795 -17.081 -17.254 1.00 91.56 187 ASP A CA 1
ATOM 1435 C C . ASP A 1 187 ? 14.991 -18.559 -17.687 1.00 91.56 187 ASP A C 1
ATOM 1437 O O . ASP A 1 187 ? 15.067 -18.855 -18.888 1.00 91.56 187 ASP A O 1
ATOM 1441 N N . PRO A 1 188 ? 15.052 -19.523 -16.744 1.00 94.12 188 PRO A N 1
ATOM 1442 C CA . PRO A 1 188 ? 15.188 -20.947 -17.071 1.00 94.12 188 PRO A CA 1
ATOM 1443 C C . PRO A 1 188 ? 14.057 -21.531 -17.934 1.00 94.12 188 PRO A C 1
ATOM 1445 O O . PRO A 1 188 ? 14.240 -22.584 -18.542 1.00 94.12 188 PRO A O 1
ATOM 1448 N N . SER A 1 189 ? 12.897 -20.870 -17.996 1.00 91.62 189 SER A N 1
ATOM 1449 C CA . SER A 1 189 ? 11.763 -21.256 -18.845 1.00 91.62 189 SER A CA 1
ATOM 1450 C C . SER A 1 189 ? 11.834 -20.656 -20.257 1.00 91.62 189 SER A C 1
ATOM 1452 O O . SER A 1 189 ? 11.012 -20.977 -21.115 1.00 91.62 189 SER A O 1
ATOM 1454 N N . GLY A 1 190 ? 12.839 -19.817 -20.532 1.00 91.31 190 GLY A N 1
ATOM 1455 C CA . GLY A 1 190 ? 13.053 -19.159 -21.819 1.00 91.31 190 GLY A CA 1
ATOM 1456 C C . GLY A 1 190 ? 12.301 -17.835 -21.982 1.00 91.31 190 GLY A C 1
ATOM 1457 O O . GLY A 1 190 ? 12.262 -17.302 -23.098 1.00 91.31 190 GLY A O 1
ATOM 1458 N N . LYS A 1 191 ? 11.717 -17.295 -20.909 1.00 90.75 191 LYS A N 1
ATOM 1459 C CA . LYS A 1 191 ? 10.975 -16.030 -20.920 1.00 90.75 191 LYS A CA 1
ATOM 1460 C C . LYS A 1 191 ? 11.935 -14.838 -20.769 1.00 90.75 191 LYS A C 1
ATOM 1462 O O . LYS A 1 191 ? 12.826 -14.915 -19.926 1.00 90.75 191 LYS A O 1
ATOM 1467 N N . PRO A 1 192 ? 11.788 -13.757 -21.560 1.00 92.06 192 PRO A N 1
ATOM 1468 C CA . PRO A 1 192 ? 12.617 -12.559 -21.419 1.00 92.06 192 PRO A CA 1
ATOM 1469 C C . PRO A 1 192 ? 12.512 -11.925 -20.026 1.00 92.06 192 PRO A C 1
ATOM 1471 O O . PRO A 1 192 ? 11.440 -11.948 -19.417 1.00 92.06 192 PRO A O 1
ATOM 1474 N N . LEU A 1 193 ? 13.604 -11.329 -19.542 1.00 94.81 193 LEU A N 1
ATOM 1475 C CA . LEU A 1 193 ? 13.628 -10.591 -18.271 1.00 94.81 193 LEU A CA 1
ATOM 1476 C C . LEU A 1 193 ? 13.263 -9.111 -18.482 1.00 94.81 193 LEU A C 1
ATOM 1478 O O . LEU A 1 193 ? 14.054 -8.213 -18.215 1.00 94.81 193 LEU A O 1
ATOM 1482 N N . ASP A 1 194 ? 12.061 -8.859 -19.000 1.00 95.00 194 ASP A N 1
ATOM 1483 C CA . ASP A 1 194 ? 11.550 -7.524 -19.364 1.00 95.00 194 ASP A CA 1
ATOM 1484 C C . ASP A 1 194 ? 10.266 -7.128 -18.605 1.00 95.00 194 ASP A C 1
ATOM 1486 O O . ASP A 1 194 ? 9.616 -6.133 -18.933 1.00 95.00 194 ASP A O 1
ATOM 1490 N N . GLY A 1 195 ? 9.886 -7.922 -17.600 1.00 95.88 195 GLY A N 1
ATOM 1491 C CA . GLY A 1 195 ? 8.681 -7.724 -16.794 1.00 95.88 195 GLY A CA 1
ATOM 1492 C C . GLY A 1 195 ? 7.412 -8.358 -17.355 1.00 95.88 195 GLY A C 1
ATOM 1493 O O . GLY A 1 195 ? 6.384 -8.328 -16.680 1.00 95.88 195 GLY A O 1
ATOM 1494 N N . LYS A 1 196 ? 7.447 -8.971 -18.548 1.00 95.81 196 LYS A N 1
ATOM 1495 C CA . LYS A 1 196 ? 6.250 -9.548 -19.173 1.00 95.81 196 LYS A CA 1
ATOM 1496 C C . LYS A 1 196 ? 5.490 -10.463 -18.218 1.00 95.81 196 LYS A C 1
ATOM 1498 O O . LYS A 1 196 ? 6.052 -11.407 -17.674 1.00 95.81 196 LYS A O 1
ATOM 1503 N N . GLY A 1 197 ? 4.186 -10.246 -18.072 1.00 94.56 197 GLY A N 1
ATOM 1504 C CA . GLY A 1 197 ? 3.306 -11.078 -17.244 1.00 94.56 197 GLY A CA 1
ATOM 1505 C C . GLY A 1 197 ? 3.463 -10.888 -15.734 1.00 94.56 197 GLY A C 1
ATOM 1506 O O . GLY A 1 197 ? 2.871 -11.671 -15.003 1.00 94.56 197 GLY A O 1
ATOM 1507 N N . MET A 1 198 ? 4.249 -9.904 -15.293 1.00 96.94 198 MET A N 1
ATOM 1508 C CA . MET A 1 198 ? 4.240 -9.413 -13.915 1.00 96.94 198 MET A CA 1
ATOM 1509 C C . MET A 1 198 ? 3.285 -8.230 -13.809 1.00 96.94 198 MET A C 1
ATOM 1511 O O . MET A 1 198 ? 3.228 -7.398 -14.720 1.00 96.94 198 MET A O 1
ATOM 1515 N N . LYS A 1 199 ? 2.553 -8.148 -12.702 1.00 98.50 199 LYS A N 1
ATOM 1516 C CA . LYS A 1 199 ? 1.682 -7.025 -12.355 1.00 98.50 199 LYS A CA 1
ATOM 1517 C C . LYS A 1 199 ? 2.314 -6.212 -11.233 1.00 98.50 199 LYS A C 1
ATOM 1519 O O . LYS A 1 199 ? 2.539 -6.728 -10.138 1.00 98.50 199 LYS A O 1
ATOM 1524 N N . VAL A 1 200 ? 2.567 -4.938 -11.497 1.00 98.75 200 VAL A N 1
ATOM 1525 C CA . VAL A 1 200 ? 3.099 -3.987 -10.520 1.00 98.75 200 VAL A CA 1
ATOM 1526 C C . VAL A 1 200 ? 1.997 -3.002 -10.151 1.00 98.75 200 VAL A C 1
ATOM 1528 O O . VAL A 1 200 ? 1.476 -2.296 -11.014 1.00 98.75 200 VAL A O 1
ATOM 1531 N N . ALA A 1 201 ? 1.634 -2.967 -8.873 1.00 98.75 201 ALA A N 1
ATOM 1532 C CA . ALA A 1 201 ? 0.711 -1.985 -8.332 1.00 98.75 201 ALA A CA 1
ATOM 1533 C C . ALA A 1 201 ? 1.464 -0.720 -7.915 1.00 98.75 201 ALA A C 1
ATOM 1535 O O . ALA A 1 201 ? 2.405 -0.774 -7.121 1.00 98.75 201 ALA A O 1
ATOM 1536 N N . ILE A 1 202 ? 1.024 0.414 -8.447 1.00 98.69 202 ILE A N 1
ATOM 1537 C CA . ILE A 1 202 ? 1.504 1.750 -8.112 1.00 98.69 202 ILE A CA 1
ATOM 1538 C C . ILE A 1 202 ? 0.557 2.313 -7.058 1.00 98.69 202 ILE A C 1
ATOM 1540 O O . ILE A 1 202 ? -0.563 2.694 -7.385 1.00 98.69 202 ILE A O 1
ATOM 1544 N N . ILE A 1 203 ? 0.986 2.301 -5.796 1.00 98.56 203 ILE A N 1
ATOM 1545 C CA . ILE A 1 203 ? 0.234 2.850 -4.662 1.00 98.56 203 ILE A CA 1
ATOM 1546 C C . ILE A 1 203 ? 0.723 4.289 -4.453 1.00 98.56 203 ILE A C 1
ATOM 1548 O O . ILE A 1 203 ? 1.720 4.516 -3.766 1.00 98.56 203 ILE A O 1
ATOM 1552 N N . ASP A 1 204 ? 0.094 5.247 -5.134 1.00 97.94 204 ASP A N 1
ATOM 1553 C CA . ASP A 1 204 ? 0.620 6.613 -5.283 1.00 97.94 204 ASP A CA 1
ATOM 1554 C C . ASP A 1 204 ? -0.516 7.634 -5.527 1.00 97.94 204 ASP A C 1
ATOM 1556 O O . ASP A 1 204 ? -1.640 7.448 -5.077 1.00 97.94 204 ASP A O 1
ATOM 1560 N N . SER A 1 205 ? -0.245 8.729 -6.227 1.00 97.50 205 SER A N 1
ATOM 1561 C CA . SER A 1 205 ? -1.176 9.803 -6.611 1.00 97.50 205 SER A CA 1
ATOM 1562 C C . SER A 1 205 ? -2.088 9.483 -7.798 1.00 97.50 205 SER A C 1
ATOM 1564 O O . SER A 1 205 ? -2.893 10.320 -8.197 1.00 97.50 205 SER A O 1
ATOM 1566 N N . GLY A 1 206 ? -1.993 8.264 -8.330 1.00 97.94 206 GLY A N 1
ATOM 1567 C CA . GLY A 1 206 ? -2.666 7.827 -9.550 1.00 97.94 206 GLY A CA 1
ATOM 1568 C C . GLY A 1 206 ? -1.677 7.587 -10.687 1.00 97.94 206 GLY A C 1
ATOM 1569 O O . GLY A 1 206 ? -0.463 7.668 -10.509 1.00 97.94 206 GLY A O 1
ATOM 1570 N N . VAL A 1 207 ? -2.189 7.254 -11.868 1.00 98.56 207 VAL A N 1
ATOM 1571 C CA . VAL A 1 207 ? -1.395 7.138 -13.099 1.00 98.56 207 VAL A CA 1
ATOM 1572 C C . VAL A 1 207 ? -2.178 7.770 -14.244 1.00 98.56 207 VAL A C 1
ATOM 1574 O O . VAL A 1 207 ? -3.338 7.422 -14.454 1.00 98.56 207 VAL A O 1
ATOM 1577 N N . ASP A 1 208 ? -1.540 8.637 -15.035 1.00 98.31 208 ASP A N 1
ATOM 1578 C CA . ASP A 1 208 ? -2.054 9.022 -16.350 1.00 98.31 208 ASP A CA 1
ATOM 1579 C C . ASP A 1 208 ? -1.996 7.809 -17.284 1.00 98.31 208 ASP A C 1
ATOM 1581 O O . ASP A 1 208 ? -1.037 7.565 -18.024 1.00 98.31 208 ASP A O 1
ATOM 1585 N N . TYR A 1 209 ? -3.060 7.017 -17.229 1.00 97.50 209 TYR A N 1
ATOM 1586 C CA . TYR A 1 209 ? -3.239 5.828 -18.045 1.00 97.50 209 TYR A CA 1
ATOM 1587 C C . TYR A 1 209 ? -3.508 6.155 -19.522 1.00 97.50 209 TYR A C 1
ATOM 1589 O O . TYR A 1 209 ? -3.574 5.239 -20.341 1.00 97.50 209 TYR A O 1
ATOM 1597 N N . THR A 1 210 ? -3.637 7.436 -19.892 1.00 98.12 210 THR A N 1
ATOM 1598 C CA . THR A 1 210 ? -3.735 7.888 -21.290 1.00 98.12 210 THR A CA 1
ATOM 1599 C C . THR A 1 210 ? -2.383 8.283 -21.883 1.00 98.12 210 THR A C 1
ATOM 1601 O O . THR A 1 210 ? -2.275 8.482 -23.096 1.00 98.12 210 THR A O 1
ATOM 1604 N N . HIS A 1 211 ? -1.330 8.345 -21.062 1.00 97.75 211 HIS A N 1
ATOM 1605 C CA . HIS A 1 211 ? 0.009 8.693 -21.514 1.00 97.75 211 HIS A CA 1
ATOM 1606 C C . HIS A 1 211 ? 0.502 7.694 -22.586 1.00 97.75 211 HIS A C 1
ATOM 1608 O O . HIS A 1 211 ? 0.468 6.480 -22.347 1.00 97.75 211 HIS A O 1
ATOM 1614 N N . PRO A 1 212 ? 1.032 8.147 -23.744 1.00 97.44 212 PRO A N 1
ATOM 1615 C CA . PRO A 1 212 ? 1.415 7.263 -24.854 1.00 97.44 212 PRO A CA 1
ATOM 1616 C C . PRO A 1 212 ? 2.395 6.144 -24.479 1.00 97.44 212 PRO A C 1
ATOM 1618 O O . PRO A 1 212 ? 2.327 5.048 -25.036 1.00 97.44 212 PRO A O 1
ATOM 1621 N N . ASP A 1 213 ? 3.278 6.407 -23.512 1.00 96.50 213 ASP A N 1
ATOM 1622 C CA . ASP A 1 213 ? 4.265 5.435 -23.031 1.00 96.50 213 ASP A CA 1
ATOM 1623 C C . ASP A 1 213 ? 3.723 4.475 -21.951 1.00 96.50 213 ASP A C 1
ATOM 1625 O O . ASP A 1 213 ? 4.417 3.518 -21.618 1.00 96.50 213 ASP A O 1
ATOM 1629 N N . LEU A 1 214 ? 2.521 4.695 -21.402 1.00 98.19 214 LEU A N 1
ATOM 1630 C CA . LEU A 1 214 ? 1.946 3.888 -20.309 1.00 98.19 214 LEU A CA 1
ATOM 1631 C C . LEU A 1 214 ? 0.631 3.197 -20.677 1.00 98.19 214 LEU A C 1
ATOM 1633 O O . LEU A 1 214 ? 0.358 2.112 -20.164 1.00 98.19 214 LEU A O 1
ATOM 1637 N N . GLN A 1 215 ? -0.152 3.765 -21.597 1.00 97.69 215 GLN A N 1
ATOM 1638 C CA . GLN A 1 215 ? -1.494 3.283 -21.949 1.00 97.69 215 GLN A CA 1
ATOM 1639 C C . GLN A 1 215 ? -1.549 1.796 -22.338 1.00 97.69 215 GLN A C 1
ATOM 1641 O O . GLN A 1 215 ? -2.552 1.129 -22.111 1.00 97.69 215 GLN A O 1
ATOM 1646 N N . ALA A 1 216 ? -0.472 1.255 -22.918 1.00 97.44 216 ALA A N 1
ATOM 1647 C CA . ALA A 1 216 ? -0.407 -0.148 -23.328 1.00 97.44 216 ALA A CA 1
ATOM 1648 C C . ALA A 1 216 ? -0.181 -1.116 -22.154 1.00 97.44 216 ALA A C 1
ATOM 1650 O O . ALA A 1 216 ? -0.481 -2.303 -22.274 1.00 97.44 216 ALA A O 1
ATOM 1651 N N . ASN A 1 217 ? 0.364 -0.615 -21.045 1.00 98.31 217 ASN A N 1
ATOM 1652 C CA . ASN A 1 217 ? 0.731 -1.405 -19.876 1.00 98.31 217 ASN A CA 1
ATOM 1653 C C . ASN A 1 217 ? -0.283 -1.271 -18.735 1.00 98.31 217 ASN A C 1
ATOM 1655 O O . ASN A 1 217 ? -0.313 -2.133 -17.860 1.00 98.31 217 ASN A O 1
ATOM 1659 N N . TYR A 1 218 ? -1.119 -0.231 -18.736 1.00 98.50 218 TYR A N 1
ATOM 1660 C CA . TYR A 1 218 ? -2.190 -0.058 -17.757 1.00 98.50 218 TYR A CA 1
ATOM 1661 C C . TYR A 1 218 ? -3.279 -1.133 -17.906 1.00 98.50 218 TYR A C 1
ATOM 1663 O O . TYR A 1 218 ? -3.784 -1.369 -19.003 1.00 98.50 218 TYR A O 1
ATOM 1671 N N . ILE A 1 219 ? -3.649 -1.781 -16.797 1.00 98.38 219 ILE A N 1
ATOM 1672 C CA . ILE A 1 219 ? -4.650 -2.864 -16.781 1.00 98.38 219 ILE A CA 1
ATOM 1673 C C . ILE A 1 219 ? -5.804 -2.648 -15.791 1.00 98.38 219 ILE A C 1
ATOM 1675 O O . ILE A 1 219 ? -6.653 -3.529 -15.662 1.00 98.38 219 ILE A O 1
ATOM 1679 N N . GLY A 1 220 ? -5.853 -1.507 -15.104 1.00 98.00 220 GLY A N 1
ATOM 1680 C CA . GLY A 1 220 ? -6.912 -1.178 -14.149 1.00 98.00 220 GLY A CA 1
ATOM 1681 C C . GLY A 1 220 ? -6.381 -0.552 -12.866 1.00 98.00 220 GLY A C 1
ATOM 1682 O O . GLY A 1 220 ? -5.190 -0.261 -12.740 1.00 98.00 220 GLY A O 1
ATOM 1683 N N . GLY A 1 221 ? -7.276 -0.330 -11.912 1.00 97.75 221 GLY A N 1
ATOM 1684 C CA . GLY A 1 221 ? -6.939 0.363 -10.684 1.00 97.75 221 GLY A CA 1
ATOM 1685 C C . GLY A 1 221 ? -8.155 0.892 -9.937 1.00 97.75 221 GLY A C 1
ATOM 1686 O O . GLY A 1 221 ? -9.289 0.640 -10.342 1.00 97.75 221 GLY A O 1
ATOM 1687 N N . TYR A 1 222 ? -7.906 1.615 -8.850 1.00 98.50 222 TYR A N 1
ATOM 1688 C CA . TYR A 1 222 ? -8.947 2.205 -8.012 1.00 98.50 222 TYR A CA 1
ATOM 1689 C C . TYR A 1 222 ? -8.461 3.502 -7.369 1.00 98.50 222 TYR A C 1
ATOM 1691 O O . TYR A 1 222 ? -7.286 3.622 -7.016 1.00 98.50 222 TYR A O 1
ATOM 1699 N N . ASP A 1 223 ? -9.370 4.443 -7.184 1.00 98.19 223 ASP A N 1
ATOM 1700 C CA . ASP A 1 223 ? -9.137 5.677 -6.457 1.00 98.19 223 ASP A CA 1
ATOM 1701 C C . ASP A 1 223 ? -9.742 5.584 -5.058 1.00 98.19 223 ASP A C 1
ATOM 1703 O O . ASP A 1 223 ? -10.959 5.530 -4.886 1.00 98.19 223 ASP A O 1
ATOM 1707 N N . THR A 1 224 ? -8.885 5.523 -4.043 1.00 96.88 224 THR A N 1
ATOM 1708 C CA . THR A 1 224 ? -9.315 5.468 -2.643 1.00 96.88 224 THR A CA 1
ATOM 1709 C C . THR A 1 224 ? -9.591 6.856 -2.066 1.00 96.88 224 THR A C 1
ATOM 1711 O O . THR A 1 224 ? -10.248 6.950 -1.036 1.00 96.88 224 THR A O 1
ATOM 1714 N N . VAL A 1 225 ? -9.147 7.927 -2.733 1.00 95.81 225 VAL A N 1
ATOM 1715 C CA . VAL A 1 225 ? -9.355 9.320 -2.315 1.00 95.81 225 VAL A CA 1
ATOM 1716 C C . VAL A 1 225 ? -10.762 9.788 -2.681 1.00 95.81 225 VAL A C 1
ATOM 1718 O O . VAL A 1 225 ? -11.451 10.361 -1.837 1.00 95.81 225 VAL A O 1
ATOM 1721 N N . ASP A 1 226 ? -11.182 9.528 -3.921 1.00 96.00 226 ASP A N 1
ATOM 1722 C CA . ASP A 1 226 ? -12.507 9.908 -4.440 1.00 96.00 226 ASP A CA 1
ATOM 1723 C C . ASP A 1 226 ? -13.507 8.726 -4.474 1.00 96.00 226 ASP A C 1
ATOM 1725 O O . ASP A 1 226 ? -14.679 8.901 -4.814 1.00 96.00 226 ASP A O 1
ATOM 1729 N N . GLU A 1 227 ? -13.069 7.538 -4.041 1.00 95.31 227 GLU A N 1
ATOM 1730 C CA . GLU A 1 227 ? -13.854 6.299 -3.925 1.00 95.31 227 GLU A CA 1
ATOM 1731 C C . GLU A 1 227 ? -14.485 5.815 -5.248 1.00 95.31 227 GLU A C 1
ATOM 1733 O O . GLU A 1 227 ? -15.631 5.350 -5.283 1.00 95.31 227 GLU A O 1
ATOM 1738 N N . ASP A 1 228 ? -13.730 5.852 -6.345 1.00 96.81 228 ASP A N 1
ATOM 1739 C CA . ASP A 1 228 ? -14.184 5.382 -7.654 1.00 96.81 228 ASP A CA 1
ATOM 1740 C C . ASP A 1 228 ? -13.136 4.533 -8.405 1.00 96.81 228 ASP A C 1
ATOM 1742 O O . ASP A 1 228 ? -12.102 4.138 -7.871 1.00 96.81 228 ASP A O 1
ATOM 1746 N N . ASN A 1 229 ? -13.447 4.147 -9.646 1.00 97.00 229 ASN A N 1
ATOM 1747 C CA . ASN A 1 229 ? -12.548 3.340 -10.481 1.00 97.00 229 ASN A CA 1
ATOM 1748 C C . ASN A 1 229 ? -11.707 4.201 -11.448 1.00 97.00 229 ASN A C 1
ATOM 1750 O O . ASN A 1 229 ? -11.269 3.678 -12.475 1.00 97.00 229 ASN A O 1
ATOM 1754 N N . ASP A 1 230 ? -11.518 5.495 -11.173 1.00 98.06 230 ASP A N 1
ATOM 1755 C CA . ASP A 1 230 ? -10.734 6.424 -11.994 1.00 98.06 230 ASP A CA 1
ATOM 1756 C C . ASP A 1 230 ? -9.453 6.881 -11.267 1.00 98.06 230 ASP A C 1
ATOM 1758 O O . ASP A 1 230 ? -9.384 7.982 -10.729 1.00 98.06 230 ASP A O 1
ATOM 1762 N N . PRO A 1 231 ? -8.378 6.070 -11.273 1.00 98.00 231 PRO A N 1
ATOM 1763 C CA . PRO A 1 231 ? -7.120 6.401 -10.601 1.00 98.00 231 PRO A CA 1
ATOM 1764 C C . PRO A 1 231 ? -6.262 7.389 -11.416 1.00 98.00 231 PRO A C 1
ATOM 1766 O O . PRO A 1 231 ? -5.041 7.219 -11.502 1.00 98.00 231 PRO A O 1
ATOM 1769 N N . MET A 1 232 ? -6.882 8.371 -12.076 1.00 98.19 232 MET A N 1
ATOM 1770 C CA . MET A 1 232 ? -6.187 9.388 -12.863 1.00 98.19 232 MET A CA 1
ATOM 1771 C C . MET A 1 232 ? -5.261 10.216 -11.969 1.00 98.19 232 MET A C 1
ATOM 1773 O O . MET A 1 232 ? -5.623 10.625 -10.869 1.00 98.19 232 MET A O 1
ATOM 1777 N N . ASP A 1 233 ? -4.048 10.473 -12.450 1.00 97.00 233 ASP A N 1
ATOM 1778 C CA . ASP A 1 233 ? -3.044 11.197 -11.676 1.00 97.00 233 ASP A CA 1
ATOM 1779 C C . ASP A 1 233 ? -3.268 12.715 -11.715 1.00 97.00 233 ASP A C 1
ATOM 1781 O O . ASP A 1 233 ? -3.075 13.364 -12.746 1.00 97.00 233 ASP A O 1
ATOM 1785 N N . GLY A 1 234 ? -3.623 13.293 -10.567 1.00 92.56 234 GLY A N 1
ATOM 1786 C CA . GLY A 1 234 ? -3.719 14.743 -10.386 1.00 92.56 234 GLY A CA 1
ATOM 1787 C C . GLY A 1 234 ? -2.425 15.421 -9.912 1.00 92.56 234 GLY A C 1
ATOM 1788 O O . GLY A 1 234 ? -2.357 16.653 -9.892 1.00 92.56 234 GLY A O 1
ATOM 1789 N N . ASN A 1 235 ? -1.383 14.663 -9.539 1.00 92.44 235 ASN A N 1
ATOM 1790 C CA . ASN A 1 235 ? -0.121 15.191 -8.997 1.00 92.44 235 ASN A CA 1
ATOM 1791 C C . ASN A 1 235 ? 1.080 15.056 -9.951 1.00 92.44 235 ASN A C 1
ATOM 1793 O O . ASN A 1 235 ? 2.004 15.862 -9.843 1.00 92.44 235 ASN A O 1
ATOM 1797 N N . VAL A 1 236 ? 1.051 14.098 -10.887 1.00 92.44 236 VAL A N 1
ATOM 1798 C CA . VAL A 1 236 ? 2.112 13.640 -11.820 1.00 92.44 236 VAL A CA 1
ATOM 1799 C C . VAL A 1 236 ? 3.135 12.663 -11.233 1.00 92.44 236 VAL A C 1
ATOM 1801 O O . VAL A 1 236 ? 3.874 12.013 -11.980 1.00 92.44 236 VAL A O 1
ATOM 1804 N N . HIS A 1 237 ? 3.229 12.571 -9.908 1.00 94.75 237 HIS A N 1
ATOM 1805 C CA . HIS A 1 237 ? 4.249 11.759 -9.253 1.00 94.75 237 HIS A CA 1
ATOM 1806 C C . HIS A 1 237 ? 4.062 10.266 -9.546 1.00 94.75 237 HIS A C 1
ATOM 1808 O O . HIS A 1 237 ? 5.017 9.599 -9.953 1.00 94.75 237 HIS A O 1
ATOM 1814 N N . GLY A 1 238 ? 2.837 9.753 -9.437 1.00 96.94 238 GLY A N 1
ATOM 1815 C CA . GLY A 1 238 ? 2.550 8.346 -9.694 1.00 96.94 238 GLY A CA 1
ATOM 1816 C C . GLY A 1 238 ? 2.748 7.972 -11.164 1.00 96.94 238 GLY A C 1
ATOM 1817 O O . GLY A 1 238 ? 3.307 6.916 -11.464 1.00 96.94 238 GLY A O 1
ATOM 1818 N N . THR A 1 239 ? 2.438 8.878 -12.093 1.00 97.31 239 THR A N 1
ATOM 1819 C CA . THR A 1 239 ? 2.747 8.742 -13.528 1.00 97.31 239 THR A CA 1
ATOM 1820 C C . THR A 1 239 ? 4.251 8.663 -13.773 1.00 97.31 239 THR A C 1
ATOM 1822 O O . THR A 1 239 ? 4.719 7.813 -14.534 1.00 97.31 239 THR A O 1
ATOM 1825 N N . HIS A 1 240 ? 5.033 9.515 -13.109 1.00 94.94 240 HIS A N 1
ATOM 1826 C CA . HIS A 1 240 ? 6.490 9.496 -13.210 1.00 94.94 240 HIS A CA 1
ATOM 1827 C C . HIS A 1 240 ? 7.076 8.178 -12.677 1.00 94.94 240 HIS A C 1
ATOM 1829 O O . HIS A 1 240 ? 7.898 7.545 -13.347 1.00 94.94 240 HIS A O 1
ATOM 1835 N N . VAL A 1 241 ? 6.606 7.717 -11.515 1.00 96.31 241 VAL A N 1
ATOM 1836 C CA . VAL A 1 241 ? 6.976 6.422 -10.920 1.00 96.31 241 VAL A CA 1
ATOM 1837 C C . VAL A 1 241 ? 6.611 5.259 -11.852 1.00 96.31 241 VAL A C 1
ATOM 1839 O O . VAL A 1 241 ? 7.455 4.404 -12.136 1.00 96.31 241 VAL A O 1
ATOM 1842 N N . ALA A 1 242 ? 5.395 5.249 -12.403 1.00 97.75 242 ALA A N 1
ATOM 1843 C CA . ALA A 1 242 ? 4.956 4.245 -13.369 1.00 97.75 242 ALA A CA 1
ATOM 1844 C C . ALA A 1 242 ? 5.838 4.238 -14.630 1.00 97.75 242 ALA A C 1
ATOM 1846 O O . ALA A 1 242 ? 6.181 3.168 -15.135 1.00 97.75 242 ALA A O 1
ATOM 1847 N N . GLY A 1 243 ? 6.271 5.412 -15.102 1.00 96.19 243 GLY A N 1
ATOM 1848 C CA . GLY A 1 243 ? 7.201 5.564 -16.224 1.00 96.19 243 GLY A CA 1
ATOM 1849 C C . GLY A 1 243 ? 8.574 4.938 -15.969 1.00 96.19 243 GLY A C 1
ATOM 1850 O O . GLY A 1 243 ? 9.095 4.236 -16.840 1.00 96.19 243 GLY A O 1
ATOM 1851 N N . ILE A 1 244 ? 9.139 5.124 -14.769 1.00 95.06 244 ILE A N 1
ATOM 1852 C CA . ILE A 1 244 ? 10.406 4.487 -14.360 1.00 95.06 244 ILE A CA 1
ATOM 1853 C C . ILE A 1 244 ? 10.287 2.962 -14.415 1.00 95.06 244 ILE A C 1
ATOM 1855 O O . ILE A 1 244 ? 11.214 2.282 -14.859 1.00 95.06 244 ILE A O 1
ATOM 1859 N N . ILE A 1 245 ? 9.152 2.419 -13.978 1.00 97.38 245 ILE A N 1
ATOM 1860 C CA . ILE A 1 245 ? 8.939 0.974 -13.890 1.00 97.38 245 ILE A CA 1
ATOM 1861 C C . ILE A 1 245 ? 8.634 0.391 -15.267 1.00 97.38 245 ILE A C 1
ATOM 1863 O O . ILE A 1 245 ? 9.369 -0.474 -15.734 1.00 97.38 245 ILE A O 1
ATOM 1867 N N . ALA A 1 246 ? 7.582 0.864 -15.929 1.00 97.56 246 ALA A N 1
ATOM 1868 C CA . ALA A 1 246 ? 7.003 0.214 -17.100 1.00 97.56 246 ALA A CA 1
ATOM 1869 C C . ALA A 1 246 ? 6.699 1.185 -18.248 1.00 97.56 246 ALA A C 1
ATOM 1871 O O . ALA A 1 246 ? 5.820 0.908 -19.057 1.00 97.56 246 ALA A O 1
ATOM 1872 N N . GLY A 1 247 ? 7.414 2.307 -18.372 1.00 96.69 247 GLY A N 1
ATOM 1873 C CA . GLY A 1 247 ? 7.369 3.095 -19.606 1.00 96.69 247 GLY A CA 1
ATOM 1874 C C . GLY A 1 247 ? 7.721 2.217 -20.814 1.00 96.69 247 GLY A C 1
ATOM 1875 O O . GLY A 1 247 ? 8.713 1.483 -20.785 1.00 96.69 247 GLY A O 1
ATOM 1876 N N . ASN A 1 248 ? 6.906 2.245 -21.867 1.00 95.06 248 ASN A N 1
ATOM 1877 C CA . ASN A 1 248 ? 7.061 1.365 -23.027 1.00 95.06 248 ASN A CA 1
ATOM 1878 C C . ASN A 1 248 ? 6.936 2.082 -24.377 1.00 95.06 248 ASN A C 1
ATOM 1880 O O . ASN A 1 248 ? 6.619 1.455 -25.387 1.00 95.06 248 ASN A O 1
ATOM 1884 N N . GLY A 1 249 ? 7.266 3.366 -24.446 1.00 91.62 249 GLY A N 1
ATOM 1885 C CA . GLY A 1 249 ? 7.226 4.131 -25.691 1.00 91.62 249 GLY A CA 1
ATOM 1886 C C . GLY A 1 249 ? 8.548 4.824 -25.961 1.00 91.62 249 GLY A C 1
ATOM 1887 O O . GLY A 1 249 ? 9.569 4.155 -26.157 1.00 91.62 249 GLY A O 1
ATOM 1888 N N . LYS A 1 250 ? 8.516 6.157 -25.995 1.00 88.69 250 LYS A N 1
ATOM 1889 C CA . LYS A 1 250 ? 9.714 6.985 -26.167 1.00 88.69 250 LYS A CA 1
ATOM 1890 C C . LYS A 1 250 ? 10.688 6.792 -25.004 1.00 88.69 250 LYS A C 1
ATOM 1892 O O . LYS A 1 250 ? 11.895 6.701 -25.221 1.00 88.69 250 LYS A O 1
ATOM 1897 N N . ILE A 1 251 ? 10.155 6.679 -23.794 1.00 87.31 251 ILE A N 1
ATOM 1898 C CA . ILE A 1 251 ? 10.865 6.299 -22.580 1.00 87.31 251 ILE A CA 1
ATOM 1899 C C . ILE A 1 251 ? 10.630 4.807 -22.333 1.00 87.31 251 ILE A C 1
ATOM 1901 O O . ILE A 1 251 ? 9.504 4.307 -22.398 1.00 87.31 251 ILE A O 1
ATOM 1905 N N . LYS A 1 252 ? 11.721 4.092 -22.044 1.00 91.31 252 LYS A N 1
ATOM 1906 C CA . LYS A 1 252 ? 11.688 2.706 -21.574 1.00 91.31 252 LYS A CA 1
ATOM 1907 C C . LYS A 1 252 ? 11.978 2.661 -20.078 1.00 91.31 252 LYS A C 1
ATOM 1909 O O . LYS A 1 252 ? 13.056 3.084 -19.655 1.00 91.31 252 LYS A O 1
ATOM 1914 N N . GLY A 1 253 ? 11.016 2.161 -19.311 1.00 94.81 253 GLY A N 1
ATOM 1915 C CA . GLY A 1 253 ? 11.185 1.816 -17.905 1.00 94.81 253 GLY A CA 1
ATOM 1916 C C . GLY A 1 253 ? 12.027 0.553 -17.732 1.00 94.81 253 GLY A C 1
ATOM 1917 O O . GLY A 1 253 ? 12.412 -0.086 -18.709 1.00 94.81 253 GLY A O 1
ATOM 1918 N N . VAL A 1 254 ? 12.320 0.186 -16.486 1.00 96.50 254 VAL A N 1
ATOM 1919 C CA . VAL A 1 254 ? 13.162 -0.974 -16.134 1.00 96.50 254 VAL A CA 1
ATOM 1920 C C . VAL A 1 254 ? 12.529 -2.306 -16.552 1.00 96.50 254 VAL A C 1
ATOM 1922 O O . VAL A 1 254 ? 13.236 -3.221 -16.965 1.00 96.50 254 VAL A O 1
ATOM 1925 N N . ALA A 1 255 ? 11.207 -2.410 -16.474 1.00 96.88 255 ALA A N 1
ATOM 1926 C CA . ALA A 1 255 ? 10.398 -3.575 -16.809 1.00 96.88 255 ALA A CA 1
ATOM 1927 C C . ALA A 1 255 ? 9.332 -3.171 -17.850 1.00 96.88 255 ALA A C 1
ATOM 1929 O O . ALA A 1 255 ? 8.143 -3.091 -17.532 1.00 96.88 255 ALA A O 1
ATOM 1930 N N . PRO A 1 256 ? 9.737 -2.877 -19.100 1.00 96.75 256 PRO A N 1
ATOM 1931 C CA . PRO A 1 256 ? 8.881 -2.211 -20.082 1.00 96.75 256 PRO A CA 1
ATOM 1932 C C . PRO A 1 256 ? 7.652 -3.028 -20.497 1.00 96.75 256 PRO A C 1
ATOM 1934 O O . PRO A 1 256 ? 6.735 -2.460 -21.074 1.00 96.75 256 PRO A O 1
ATOM 1937 N N . ASN A 1 257 ? 7.600 -4.335 -20.225 1.00 97.25 257 ASN A N 1
ATOM 1938 C CA . ASN A 1 257 ? 6.450 -5.190 -20.541 1.00 97.25 257 ASN A CA 1
ATOM 1939 C C . ASN A 1 257 ? 5.661 -5.640 -19.296 1.00 97.25 257 ASN A C 1
ATOM 1941 O O . ASN A 1 257 ? 4.814 -6.532 -19.404 1.00 97.25 257 ASN A O 1
ATOM 1945 N N . ALA A 1 258 ? 5.933 -5.061 -18.122 1.00 98.31 258 ALA A N 1
ATOM 1946 C CA . ALA A 1 258 ? 5.115 -5.270 -16.930 1.00 98.31 258 ALA A CA 1
ATOM 1947 C C . ALA A 1 258 ? 3.749 -4.582 -17.063 1.00 98.31 258 ALA A C 1
ATOM 1949 O O . ALA A 1 258 ? 3.625 -3.523 -17.676 1.00 98.31 258 ALA A O 1
ATOM 1950 N N . SER A 1 259 ? 2.723 -5.183 -16.466 1.00 98.75 259 SER A N 1
ATOM 1951 C CA . SER A 1 259 ? 1.396 -4.580 -16.362 1.00 98.75 259 SER A CA 1
ATOM 1952 C C . SER A 1 259 ? 1.316 -3.676 -15.135 1.00 98.75 259 SER A C 1
ATOM 1954 O O . SER A 1 259 ? 1.798 -4.043 -14.065 1.00 98.75 259 SER A O 1
ATOM 1956 N N . ILE A 1 260 ? 0.679 -2.519 -15.282 1.00 98.75 260 ILE A N 1
ATOM 1957 C CA . ILE A 1 260 ? 0.498 -1.518 -14.233 1.00 98.75 260 ILE A CA 1
ATOM 1958 C C . ILE A 1 260 ? -0.939 -1.562 -13.716 1.00 98.75 260 ILE A C 1
ATOM 1960 O O . ILE A 1 260 ? -1.888 -1.397 -14.486 1.00 98.75 260 ILE A O 1
ATOM 1964 N N . LEU A 1 261 ? -1.078 -1.749 -12.405 1.00 98.81 261 LEU A N 1
ATOM 1965 C CA . LEU A 1 261 ? -2.299 -1.453 -11.658 1.00 98.81 261 LEU A CA 1
ATOM 1966 C C . LEU A 1 261 ? -2.105 -0.116 -10.935 1.00 98.81 261 LEU A C 1
ATOM 1968 O O . LEU A 1 261 ? -1.100 0.054 -10.247 1.00 98.81 261 LEU A O 1
ATOM 1972 N N . ALA A 1 262 ? -3.026 0.831 -11.080 1.00 98.62 262 ALA A N 1
ATOM 1973 C CA . ALA A 1 262 ? -2.909 2.148 -10.450 1.00 98.62 262 ALA A CA 1
ATOM 1974 C C . ALA A 1 262 ? -3.840 2.267 -9.240 1.00 98.62 262 ALA A C 1
ATOM 1976 O O . ALA A 1 262 ? -5.051 2.145 -9.382 1.00 98.62 262 ALA A O 1
ATOM 1977 N N . TYR A 1 263 ? -3.300 2.543 -8.059 1.00 98.69 263 TYR A N 1
ATOM 1978 C CA . TYR A 1 263 ? -4.102 2.836 -6.874 1.00 98.69 263 TYR A CA 1
ATOM 1979 C C . TYR A 1 263 ? -3.793 4.248 -6.407 1.00 98.69 263 TYR A C 1
ATOM 1981 O O . TYR A 1 263 ? -2.714 4.507 -5.866 1.00 98.69 263 TYR A O 1
ATOM 1989 N N . ARG A 1 264 ? -4.740 5.159 -6.648 1.00 98.38 264 ARG A N 1
ATOM 1990 C CA . ARG A 1 264 ? -4.652 6.540 -6.178 1.00 98.38 264 ARG A CA 1
ATOM 1991 C C . ARG A 1 264 ? -5.022 6.558 -4.699 1.00 98.38 264 ARG A C 1
ATOM 1993 O O . ARG A 1 264 ? -6.175 6.362 -4.350 1.00 98.38 264 ARG A O 1
ATOM 2000 N N . VAL A 1 265 ? -4.013 6.735 -3.851 1.00 98.00 265 VAL A N 1
ATOM 2001 C CA . VAL A 1 265 ? -4.116 6.842 -2.384 1.00 98.00 265 VAL A CA 1
ATOM 2002 C C . VAL A 1 265 ? -3.620 8.192 -1.862 1.00 98.00 265 VAL A C 1
ATOM 2004 O O . VAL A 1 265 ? -3.646 8.450 -0.660 1.00 98.00 265 VAL A O 1
ATOM 2007 N N . MET A 1 266 ? -3.126 9.041 -2.765 1.00 97.00 266 MET A N 1
ATOM 2008 C CA . MET A 1 266 ? -2.643 10.387 -2.481 1.00 97.00 266 MET A CA 1
ATOM 2009 C C . MET A 1 266 ? -3.478 11.382 -3.283 1.00 97.00 266 MET A C 1
ATOM 2011 O O . MET A 1 266 ? -3.708 11.195 -4.477 1.00 97.00 266 MET A O 1
ATOM 2015 N N . ASN A 1 267 ? -3.909 12.461 -2.639 1.00 95.00 267 ASN A N 1
ATOM 2016 C CA . ASN A 1 267 ? -4.614 13.548 -3.306 1.00 95.00 267 ASN A CA 1
ATOM 2017 C C . ASN A 1 267 ? -3.676 14.375 -4.203 1.00 95.00 267 ASN A C 1
ATOM 2019 O O . ASN A 1 267 ? -2.452 14.227 -4.172 1.00 95.00 267 ASN A O 1
ATOM 2023 N N . ASP A 1 268 ? -4.242 15.327 -4.945 1.00 93.88 268 ASP A N 1
ATOM 2024 C CA . ASP A 1 268 ? -3.498 16.199 -5.870 1.00 93.88 268 ASP A CA 1
ATOM 2025 C C . ASP A 1 268 ? -2.421 17.045 -5.173 1.00 93.88 268 ASP A C 1
ATOM 2027 O O . ASP A 1 268 ? -1.449 17.477 -5.792 1.00 93.88 268 ASP A O 1
ATOM 2031 N N . GLY A 1 269 ? -2.562 17.262 -3.862 1.00 92.00 269 GLY A N 1
ATOM 2032 C CA . GLY A 1 269 ? -1.567 17.922 -3.019 1.00 92.00 269 GLY A CA 1
ATOM 2033 C C . GLY A 1 269 ? -0.381 17.035 -2.629 1.00 92.00 269 GLY A C 1
ATOM 2034 O O . GLY A 1 269 ? 0.527 17.518 -1.956 1.00 92.00 269 GLY A O 1
ATOM 2035 N N . GLY A 1 270 ? -0.372 15.760 -3.023 1.00 92.31 270 GLY A N 1
ATOM 2036 C CA . GLY A 1 270 ? 0.677 14.798 -2.685 1.00 92.31 270 GLY A CA 1
ATOM 2037 C C . GLY A 1 270 ? 0.609 14.306 -1.242 1.00 92.31 270 GLY A C 1
ATOM 2038 O O . GLY A 1 270 ? 1.636 13.949 -0.662 1.00 92.31 270 GLY A O 1
ATOM 2039 N N . THR A 1 271 ? -0.587 14.304 -0.650 1.00 94.00 271 THR A N 1
ATOM 2040 C CA . THR A 1 271 ? -0.839 13.805 0.709 1.00 94.00 271 THR A CA 1
ATOM 2041 C C . THR A 1 271 ? -1.881 12.698 0.695 1.00 94.00 271 THR A C 1
ATOM 2043 O O . THR A 1 271 ? -2.843 12.776 -0.062 1.00 94.00 271 THR A O 1
ATOM 2046 N N . GLY A 1 272 ? -1.715 11.696 1.547 1.00 94.38 272 GLY A N 1
ATOM 2047 C CA . GLY A 1 272 ? -2.660 10.589 1.704 1.00 94.38 272 GLY A CA 1
ATOM 2048 C C . GLY A 1 272 ? -2.770 10.180 3.160 1.00 94.38 272 GLY A C 1
ATOM 2049 O O . GLY A 1 272 ? -2.051 10.710 4.014 1.00 94.38 272 GLY A O 1
ATOM 2050 N N . THR A 1 273 ? -3.674 9.259 3.467 1.00 94.44 273 THR A N 1
ATOM 2051 C CA . THR A 1 273 ? -3.897 8.822 4.847 1.00 94.44 273 THR A CA 1
ATOM 2052 C C . THR A 1 273 ? -3.680 7.325 5.034 1.00 94.44 273 THR A C 1
ATOM 2054 O O . THR A 1 273 ? -3.608 6.551 4.081 1.00 94.44 273 THR A O 1
ATOM 2057 N N . THR A 1 274 ? -3.554 6.901 6.293 1.00 93.81 274 THR A N 1
ATOM 2058 C CA . THR A 1 274 ? -3.410 5.480 6.641 1.00 93.81 274 THR A CA 1
ATOM 2059 C C . THR A 1 274 ? -4.586 4.653 6.120 1.00 93.81 274 THR A C 1
ATOM 2061 O O . THR A 1 274 ? -4.372 3.537 5.654 1.00 93.81 274 THR A O 1
ATOM 2064 N N . GLU A 1 275 ? -5.813 5.186 6.183 1.00 95.06 275 GLU A N 1
ATOM 2065 C CA . GLU A 1 275 ? -7.003 4.503 5.656 1.00 95.06 275 GLU A CA 1
ATOM 2066 C C . GLU A 1 275 ? -6.903 4.243 4.143 1.00 95.06 275 GLU A C 1
ATOM 2068 O O . GLU A 1 275 ? -7.014 3.093 3.710 1.00 95.06 275 GLU A O 1
ATOM 2073 N N . ASP A 1 276 ? -6.566 5.276 3.372 1.00 96.50 276 ASP A N 1
ATOM 2074 C CA . ASP A 1 276 ? -6.460 5.219 1.908 1.00 96.50 276 ASP A CA 1
ATOM 2075 C C . ASP A 1 276 ? -5.379 4.230 1.455 1.00 96.50 276 ASP A C 1
ATOM 2077 O O . ASP A 1 276 ? -5.580 3.443 0.526 1.00 96.50 276 ASP A O 1
ATOM 2081 N N . ILE A 1 277 ? -4.235 4.229 2.148 1.00 96.94 277 ILE A N 1
ATOM 2082 C CA . ILE A 1 277 ? -3.093 3.363 1.838 1.00 96.94 277 ILE A CA 1
ATOM 2083 C C . ILE A 1 277 ? -3.415 1.896 2.137 1.00 96.94 277 ILE A C 1
ATOM 2085 O O . ILE A 1 277 ? -3.119 1.030 1.312 1.00 96.94 277 ILE A O 1
ATOM 2089 N N . ILE A 1 278 ? -4.035 1.587 3.285 1.00 96.56 278 ILE A N 1
ATOM 2090 C CA . ILE A 1 278 ? -4.442 0.205 3.599 1.00 96.56 278 ILE A CA 1
ATOM 2091 C C . ILE A 1 278 ? -5.436 -0.290 2.550 1.00 96.56 278 ILE A C 1
ATOM 2093 O O . ILE A 1 278 ? -5.280 -1.406 2.049 1.00 96.56 278 ILE A O 1
ATOM 2097 N N . GLN A 1 279 ? -6.421 0.537 2.185 1.00 96.81 279 GLN A N 1
ATOM 2098 C CA . GLN A 1 279 ? -7.417 0.173 1.182 1.00 96.81 279 GLN A CA 1
ATOM 2099 C C . GLN A 1 279 ? -6.766 -0.102 -0.184 1.00 96.81 279 GLN A C 1
ATOM 2101 O O . GLN A 1 279 ? -7.073 -1.118 -0.814 1.00 96.81 279 GLN A O 1
ATOM 2106 N N . GLY A 1 280 ? -5.823 0.744 -0.612 1.00 97.88 280 GLY A N 1
ATOM 2107 C CA . GLY A 1 280 ? -5.075 0.559 -1.858 1.00 97.88 280 GLY A CA 1
ATOM 2108 C C . GLY A 1 280 ? -4.253 -0.731 -1.870 1.00 97.88 280 GLY A C 1
ATOM 2109 O O . GLY A 1 280 ? -4.298 -1.483 -2.843 1.00 97.88 280 GLY A O 1
ATOM 2110 N N . ILE A 1 281 ? -3.561 -1.047 -0.769 1.00 97.69 281 ILE A N 1
ATOM 2111 C CA . ILE A 1 281 ? -2.777 -2.287 -0.648 1.00 97.69 281 ILE A CA 1
ATOM 2112 C C . ILE A 1 281 ? -3.683 -3.528 -0.691 1.00 97.69 281 ILE A C 1
ATOM 2114 O O . ILE A 1 281 ? -3.354 -4.495 -1.380 1.00 97.69 281 ILE A O 1
ATOM 2118 N N . GLU A 1 282 ? -4.815 -3.534 0.025 1.00 96.06 282 GLU A N 1
ATOM 2119 C CA . GLU A 1 282 ? -5.733 -4.684 -0.003 1.00 96.06 282 GLU A CA 1
ATOM 2120 C C . GLU A 1 282 ? -6.277 -4.936 -1.410 1.00 96.06 282 GLU A C 1
ATOM 2122 O O . GLU A 1 282 ? -6.226 -6.074 -1.884 1.00 96.06 282 GLU A O 1
ATOM 2127 N N . ARG A 1 283 ? -6.741 -3.883 -2.094 1.00 96.25 283 ARG A N 1
ATOM 2128 C CA . ARG A 1 283 ? -7.277 -3.985 -3.459 1.00 96.25 283 ARG A CA 1
ATOM 2129 C C . ARG A 1 283 ? -6.213 -4.453 -4.451 1.00 96.25 283 ARG A C 1
ATOM 2131 O O . ARG A 1 283 ? -6.474 -5.373 -5.218 1.00 96.25 283 ARG A O 1
ATOM 2138 N N . ALA A 1 284 ? -4.992 -3.925 -4.362 1.00 97.81 284 ALA A N 1
ATOM 2139 C CA . ALA A 1 284 ? -3.868 -4.354 -5.196 1.00 97.81 284 ALA A CA 1
ATOM 2140 C C . ALA A 1 284 ? -3.613 -5.862 -5.133 1.00 97.81 284 ALA A C 1
ATOM 2142 O O . ALA A 1 284 ? -3.443 -6.519 -6.163 1.00 97.81 284 ALA A O 1
ATOM 2143 N N . ILE A 1 285 ? -3.619 -6.437 -3.931 1.00 95.94 285 ILE A N 1
ATOM 2144 C CA . ILE A 1 285 ? -3.403 -7.878 -3.762 1.00 95.94 285 ILE A CA 1
ATOM 2145 C C . ILE A 1 285 ? -4.609 -8.679 -4.254 1.00 95.94 285 ILE A C 1
ATOM 2147 O O . ILE A 1 285 ? -4.430 -9.726 -4.876 1.00 95.94 285 ILE A O 1
ATOM 2151 N N . GLN A 1 286 ? -5.828 -8.193 -4.016 1.00 93.44 286 GLN A N 1
ATOM 2152 C CA .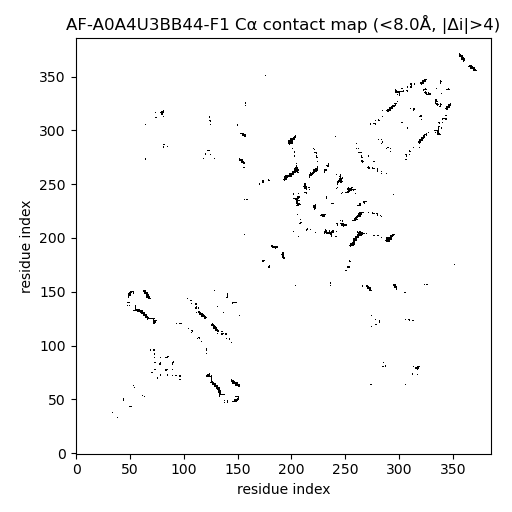 GLN A 1 286 ? -7.047 -8.834 -4.514 1.00 93.44 286 GLN A CA 1
ATOM 2153 C C . GLN A 1 286 ? -7.098 -8.878 -6.050 1.00 93.44 286 GLN A C 1
ATOM 2155 O O . GLN A 1 286 ? -7.502 -9.902 -6.605 1.00 93.44 286 GLN A O 1
ATOM 2160 N N . ASP A 1 287 ? -6.606 -7.836 -6.724 1.00 95.81 287 ASP A N 1
ATOM 2161 C CA . ASP A 1 287 ? -6.487 -7.753 -8.190 1.00 95.81 287 ASP A CA 1
ATOM 2162 C C . ASP A 1 287 ? -5.266 -8.530 -8.744 1.00 95.81 287 ASP A C 1
ATOM 2164 O O . ASP A 1 287 ? -5.038 -8.651 -9.962 1.00 95.81 287 ASP A O 1
ATOM 2168 N N . GLY A 1 288 ? -4.505 -9.145 -7.835 1.00 96.06 288 GLY A N 1
ATOM 2169 C CA . GLY A 1 288 ? -3.425 -10.076 -8.121 1.00 96.06 288 GLY A CA 1
ATOM 2170 C C . GLY A 1 288 ? -2.103 -9.399 -8.452 1.00 96.06 288 GLY A C 1
ATOM 2171 O O . GLY A 1 288 ? -1.395 -9.902 -9.318 1.00 96.06 288 GLY A O 1
ATOM 2172 N N . ALA A 1 289 ? -1.789 -8.262 -7.830 1.00 98.19 289 ALA A N 1
ATOM 2173 C CA . ALA A 1 289 ? -0.465 -7.656 -7.928 1.00 98.19 289 ALA A CA 1
ATOM 2174 C C . ALA A 1 289 ? 0.631 -8.615 -7.427 1.00 98.19 289 ALA A C 1
ATOM 2176 O O . ALA A 1 289 ? 0.491 -9.237 -6.373 1.00 98.19 289 ALA A O 1
ATOM 2177 N N . ASP A 1 290 ? 1.738 -8.689 -8.166 1.00 98.00 290 ASP A N 1
ATOM 2178 C CA . ASP A 1 290 ? 2.939 -9.442 -7.782 1.00 98.00 290 ASP A CA 1
ATOM 2179 C C . ASP A 1 290 ? 3.916 -8.555 -6.989 1.00 98.00 290 ASP A C 1
ATOM 2181 O O . ASP A 1 290 ? 4.651 -9.021 -6.112 1.00 98.00 290 ASP A O 1
ATOM 2185 N N . VAL A 1 291 ? 3.915 -7.255 -7.302 1.00 98.56 291 VAL A N 1
ATOM 2186 C CA . VAL A 1 291 ? 4.774 -6.237 -6.695 1.00 98.56 291 VAL A CA 1
ATOM 2187 C C . VAL A 1 291 ? 3.934 -5.028 -6.297 1.00 98.56 291 VAL A C 1
ATOM 2189 O O . VAL A 1 291 ? 3.106 -4.567 -7.080 1.00 98.56 291 VAL A O 1
ATOM 2192 N N . LEU A 1 292 ? 4.176 -4.490 -5.105 1.00 98.69 292 LEU A N 1
ATOM 2193 C CA . LEU A 1 292 ? 3.636 -3.216 -4.636 1.00 98.69 292 LEU A CA 1
ATOM 2194 C C . LEU A 1 292 ? 4.766 -2.189 -4.621 1.00 98.69 292 LEU A C 1
ATOM 2196 O O . LEU A 1 292 ? 5.795 -2.431 -3.990 1.00 98.69 292 LEU A O 1
ATOM 2200 N N . ASN A 1 293 ? 4.577 -1.048 -5.276 1.00 98.38 293 ASN A N 1
ATOM 2201 C CA . ASN A 1 293 ? 5.484 0.090 -5.184 1.00 98.38 293 ASN A CA 1
ATOM 2202 C C . ASN A 1 293 ? 4.828 1.213 -4.375 1.00 98.38 293 ASN A C 1
ATOM 2204 O O . ASN A 1 293 ? 3.760 1.695 -4.755 1.00 98.38 293 ASN A O 1
ATOM 2208 N N . LEU A 1 294 ? 5.498 1.647 -3.307 1.00 96.56 294 LEU A N 1
ATOM 2209 C CA . LEU A 1 294 ? 5.073 2.743 -2.439 1.00 96.56 294 LEU A CA 1
ATOM 2210 C C . LEU A 1 294 ? 6.188 3.796 -2.376 1.00 96.56 294 LEU A C 1
ATOM 2212 O O . LEU A 1 294 ? 7.179 3.621 -1.668 1.00 96.56 294 LEU A O 1
ATOM 2216 N N . SER A 1 295 ? 6.034 4.890 -3.122 1.00 93.88 295 SER A N 1
ATOM 2217 C CA . SER A 1 295 ? 6.991 6.009 -3.157 1.00 93.88 295 SER A CA 1
ATOM 2218 C C . SER A 1 295 ? 6.518 7.168 -2.273 1.00 93.88 295 SER A C 1
ATOM 2220 O O . SER A 1 295 ? 6.400 8.320 -2.690 1.00 93.88 295 SER A O 1
ATOM 2222 N N . LEU A 1 296 ?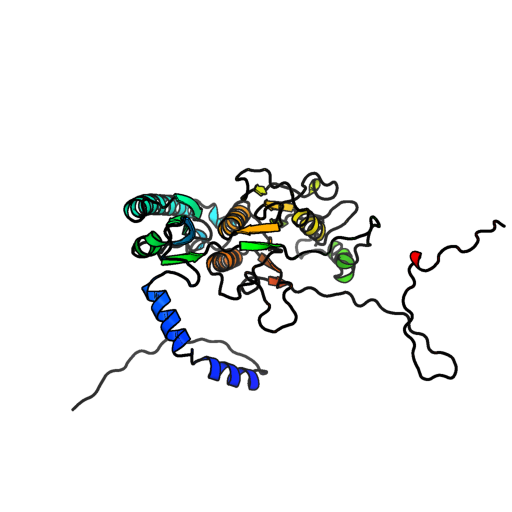 6.202 6.822 -1.029 1.00 90.56 296 LEU A N 1
ATOM 2223 C CA . LEU A 1 296 ? 5.586 7.685 -0.030 1.00 90.56 296 LEU A CA 1
ATOM 2224 C C . LEU A 1 296 ? 6.113 7.332 1.357 1.00 90.56 296 LEU A C 1
ATOM 2226 O O . LEU A 1 296 ? 6.606 6.226 1.590 1.00 90.56 296 LEU A O 1
ATOM 2230 N N . GLY A 1 297 ? 5.968 8.258 2.294 1.00 87.81 297 GLY A N 1
ATOM 2231 C CA . GLY A 1 297 ? 6.357 8.023 3.673 1.00 87.81 297 GLY A CA 1
ATOM 2232 C C . GLY A 1 297 ? 5.761 9.032 4.637 1.00 87.81 297 GLY A C 1
ATOM 2233 O O . GLY A 1 297 ? 5.049 9.962 4.245 1.00 87.81 297 GLY A O 1
ATOM 2234 N N . GLN A 1 298 ? 6.033 8.810 5.915 1.00 83.69 298 GLN A N 1
ATOM 2235 C CA . GLN A 1 298 ? 5.680 9.732 6.981 1.00 83.69 298 GLN A CA 1
ATOM 2236 C C . GLN A 1 298 ? 6.804 9.822 8.022 1.00 83.69 298 GLN A C 1
ATOM 2238 O O . GLN A 1 298 ? 7.395 8.809 8.406 1.00 83.69 298 GLN A O 1
ATOM 2243 N N . ASP A 1 299 ? 7.065 11.052 8.466 1.00 70.25 299 ASP A N 1
ATOM 2244 C CA . ASP A 1 299 ? 8.242 11.451 9.251 1.00 70.25 299 ASP A CA 1
ATOM 2245 C C . ASP A 1 299 ? 8.194 10.952 10.719 1.00 70.25 299 ASP A C 1
ATOM 2247 O O . ASP A 1 299 ? 9.157 11.097 11.482 1.00 70.25 299 ASP A O 1
ATOM 2251 N N . LEU A 1 300 ? 7.070 10.382 11.185 1.00 64.56 300 LEU A N 1
ATOM 2252 C CA . LEU A 1 300 ? 6.993 9.800 12.526 1.00 64.56 300 LEU A CA 1
ATOM 2253 C C . LEU A 1 300 ? 7.651 8.424 12.510 1.00 64.56 300 LEU A C 1
ATOM 2255 O O . LEU A 1 300 ? 7.033 7.415 12.168 1.00 64.56 300 LEU A O 1
ATOM 2259 N N . ASN A 1 301 ? 8.872 8.369 13.035 1.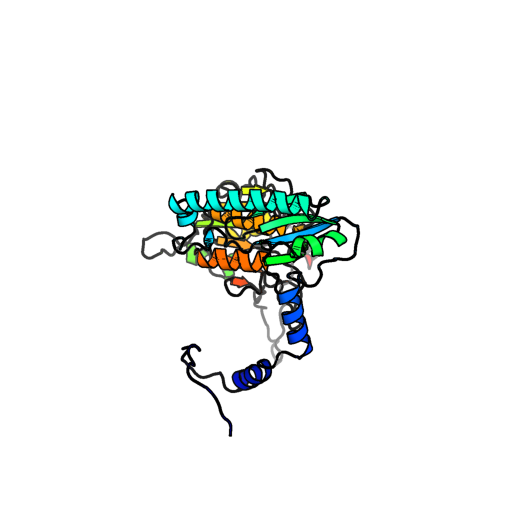00 56.41 301 ASN A N 1
ATOM 2260 C CA . ASN A 1 301 ? 9.563 7.131 13.396 1.00 56.41 301 ASN A CA 1
ATOM 2261 C C . ASN A 1 301 ? 8.963 6.476 14.664 1.00 56.41 301 ASN A C 1
ATOM 2263 O O . ASN A 1 301 ? 9.657 6.113 15.616 1.00 56.41 301 ASN A O 1
ATOM 2267 N N . VAL A 1 302 ? 7.637 6.378 14.707 1.00 54.69 302 VAL A N 1
ATOM 2268 C CA . VAL A 1 302 ? 6.917 5.434 15.560 1.00 54.69 302 VAL A CA 1
ATOM 2269 C C . VAL A 1 302 ? 6.662 4.187 14.714 1.00 54.69 302 VAL A C 1
ATOM 2271 O O . VAL A 1 302 ? 6.508 4.313 13.500 1.00 54.69 302 VAL A O 1
ATOM 2274 N N . PRO A 1 303 ? 6.618 2.977 15.295 1.00 51.91 303 PRO A N 1
ATOM 2275 C CA . PRO A 1 303 ? 6.171 1.805 14.555 1.00 51.91 303 PRO A CA 1
ATOM 2276 C C . PRO A 1 303 ? 4.735 2.063 14.075 1.00 51.91 303 PRO A C 1
ATOM 2278 O O . PRO A 1 303 ? 3.794 1.925 14.857 1.00 51.91 303 PRO A O 1
ATOM 2281 N N . ASP A 1 304 ? 4.562 2.507 12.829 1.00 54.41 304 ASP A N 1
ATOM 2282 C CA . ASP A 1 304 ? 3.253 2.681 12.213 1.00 54.41 304 ASP A CA 1
ATOM 2283 C C . ASP A 1 304 ? 2.700 1.286 11.970 1.00 54.41 304 ASP A C 1
ATOM 2285 O O . ASP A 1 304 ? 3.065 0.603 11.012 1.00 54.41 304 ASP A O 1
ATOM 2289 N N . GLN A 1 305 ? 1.919 0.802 12.932 1.00 69.75 305 GLN A N 1
ATOM 2290 C CA . GLN A 1 305 ? 1.518 -0.592 12.946 1.00 69.75 305 GLN A CA 1
ATOM 2291 C C . GLN A 1 305 ? 0.541 -0.922 11.812 1.00 69.75 305 GLN A C 1
ATOM 2293 O O . GLN A 1 305 ? 0.755 -1.958 11.195 1.00 69.75 305 GLN A O 1
ATOM 2298 N N . PRO A 1 306 ? -0.489 -0.123 11.472 1.00 89.00 306 PRO A N 1
ATOM 2299 C CA . PRO A 1 306 ? -1.465 -0.557 10.474 1.00 89.00 306 PRO A CA 1
ATOM 2300 C C . PRO A 1 306 ? -0.898 -0.784 9.062 1.00 89.00 306 PRO A C 1
ATOM 2302 O O . PRO A 1 306 ? -1.052 -1.890 8.533 1.00 89.00 306 PRO A O 1
ATOM 2305 N N . VAL A 1 307 ? -0.201 0.193 8.462 1.00 92.19 307 VAL A N 1
ATOM 2306 C CA . VAL A 1 307 ? 0.371 0.029 7.105 1.00 92.19 307 VAL A CA 1
ATOM 2307 C C . VAL A 1 307 ? 1.479 -1.023 7.117 1.00 92.19 307 VAL A C 1
ATOM 2309 O O . VAL A 1 307 ? 1.475 -1.935 6.290 1.00 92.19 307 VAL A O 1
ATOM 2312 N N . THR A 1 308 ? 2.373 -0.977 8.108 1.00 88.50 308 THR A N 1
ATOM 2313 C CA . THR A 1 308 ? 3.460 -1.958 8.245 1.00 88.50 308 THR A CA 1
ATOM 2314 C C . THR A 1 308 ? 2.930 -3.382 8.408 1.00 88.50 308 THR A C 1
ATOM 2316 O O . THR A 1 308 ? 3.388 -4.283 7.714 1.00 88.50 308 THR A O 1
ATOM 2319 N N . LEU A 1 309 ? 1.928 -3.618 9.267 1.00 88.38 309 LEU A N 1
ATOM 2320 C CA . LEU A 1 309 ? 1.307 -4.941 9.439 1.00 88.38 309 LEU A CA 1
ATOM 2321 C C . LEU A 1 309 ? 0.643 -5.433 8.149 1.00 88.38 309 LEU A C 1
ATOM 2323 O O . LEU A 1 309 ? 0.637 -6.637 7.883 1.00 88.38 309 LEU A O 1
ATOM 2327 N N . THR A 1 310 ? 0.079 -4.514 7.368 1.00 93.75 310 THR A N 1
ATOM 2328 C CA . THR A 1 310 ? -0.543 -4.814 6.075 1.00 93.75 310 THR A CA 1
ATOM 2329 C C . THR A 1 310 ? 0.517 -5.270 5.069 1.00 93.75 310 THR A C 1
ATOM 2331 O O . THR A 1 310 ? 0.363 -6.336 4.471 1.00 93.75 310 THR A O 1
ATOM 2334 N N . LEU A 1 311 ? 1.641 -4.553 4.959 1.00 93.50 311 LEU A N 1
ATOM 2335 C CA . LEU A 1 311 ? 2.763 -4.919 4.083 1.00 93.50 311 LEU A CA 1
ATOM 2336 C C . LEU A 1 311 ? 3.488 -6.196 4.535 1.00 93.50 311 LEU A C 1
ATOM 2338 O O . LEU A 1 311 ? 3.836 -7.036 3.711 1.00 93.50 311 LEU A O 1
ATOM 2342 N N . GLU A 1 312 ? 3.658 -6.407 5.841 1.00 89.81 312 GLU A N 1
ATOM 2343 C CA . GLU A 1 312 ? 4.199 -7.654 6.405 1.00 89.81 312 GLU A CA 1
ATOM 2344 C C . GLU A 1 312 ? 3.352 -8.872 6.009 1.00 89.81 312 GLU A C 1
ATOM 2346 O O . GLU A 1 312 ? 3.875 -9.952 5.729 1.00 89.81 312 GLU A O 1
ATOM 2351 N N . ARG A 1 313 ? 2.024 -8.720 5.978 1.00 91.94 313 ARG A N 1
ATOM 2352 C CA . ARG A 1 313 ? 1.114 -9.781 5.529 1.00 91.94 313 ARG A CA 1
ATOM 2353 C C . ARG A 1 313 ? 1.132 -9.936 4.011 1.00 91.94 313 ARG A C 1
ATOM 2355 O O . ARG A 1 313 ? 1.130 -11.072 3.554 1.00 91.94 313 ARG A O 1
ATOM 2362 N N . ALA A 1 314 ? 1.226 -8.845 3.252 1.00 94.88 314 ALA A N 1
ATOM 2363 C CA . ALA A 1 314 ? 1.424 -8.888 1.802 1.00 94.88 314 ALA A CA 1
ATOM 2364 C C . ALA A 1 314 ? 2.667 -9.713 1.424 1.00 94.88 314 ALA A C 1
ATOM 2366 O O . ALA A 1 314 ? 2.579 -10.653 0.634 1.00 94.88 314 ALA A O 1
ATOM 2367 N N . ALA A 1 315 ? 3.796 -9.436 2.081 1.00 93.00 315 ALA A N 1
ATOM 2368 C CA . ALA A 1 315 ? 5.050 -10.155 1.881 1.00 93.00 315 ALA A CA 1
ATOM 2369 C C . ALA A 1 315 ? 4.931 -11.650 2.207 1.00 93.00 315 ALA A C 1
ATOM 2371 O O . ALA A 1 315 ? 5.433 -12.493 1.463 1.00 93.00 315 ALA A O 1
ATOM 2372 N N . LYS A 1 316 ? 4.206 -12.009 3.276 1.00 91.56 316 LYS A N 1
ATOM 2373 C CA . LYS A 1 316 ? 3.928 -13.418 3.617 1.00 91.56 316 LYS A CA 1
ATOM 2374 C C . LYS A 1 316 ? 3.123 -14.156 2.553 1.00 91.56 316 LYS A C 1
ATOM 2376 O O . LYS A 1 316 ? 3.274 -15.366 2.449 1.00 91.56 316 LYS A O 1
ATOM 2381 N N . LEU A 1 317 ? 2.304 -13.445 1.779 1.00 94.12 317 LEU A N 1
ATOM 2382 C CA . LEU A 1 317 ? 1.546 -13.994 0.653 1.00 94.12 317 LEU A CA 1
ATOM 2383 C C . LEU A 1 317 ? 2.359 -14.069 -0.650 1.00 94.12 317 LEU A C 1
ATOM 2385 O O . LEU A 1 317 ? 1.801 -14.397 -1.700 1.00 94.12 317 LEU A O 1
ATOM 2389 N N . GLY A 1 318 ? 3.658 -13.761 -0.598 1.00 94.94 318 GLY A N 1
ATOM 2390 C CA . GLY A 1 318 ? 4.550 -13.776 -1.755 1.00 94.94 318 GLY A CA 1
ATOM 2391 C C . GLY A 1 318 ? 4.482 -12.519 -2.622 1.00 94.94 318 GLY A C 1
ATOM 2392 O O . GLY A 1 318 ? 5.083 -12.508 -3.693 1.00 94.94 318 GLY A O 1
ATOM 2393 N N . VAL A 1 319 ? 3.787 -11.467 -2.178 1.00 97.62 319 VAL A N 1
ATOM 2394 C CA . VAL A 1 319 ? 3.731 -10.181 -2.887 1.00 97.62 319 VAL A CA 1
ATOM 2395 C C . VAL A 1 319 ? 4.884 -9.302 -2.413 1.00 97.62 319 VAL A C 1
ATOM 2397 O O . VAL A 1 319 ? 4.996 -8.994 -1.227 1.00 97.62 319 VAL A O 1
ATOM 2400 N N . THR A 1 320 ? 5.756 -8.885 -3.328 1.00 97.31 320 THR A N 1
ATOM 2401 C CA . THR A 1 320 ? 6.944 -8.096 -2.965 1.00 97.31 320 THR A CA 1
ATOM 2402 C C . THR A 1 320 ? 6.575 -6.629 -2.785 1.00 97.31 320 THR A C 1
ATOM 2404 O O . THR A 1 320 ? 6.135 -5.987 -3.732 1.00 97.31 320 THR A O 1
ATOM 2407 N N . ALA A 1 321 ? 6.794 -6.073 -1.596 1.00 96.62 321 ALA A N 1
ATOM 2408 C CA . ALA A 1 321 ? 6.621 -4.646 -1.342 1.00 96.62 321 ALA A CA 1
ATOM 2409 C C . ALA A 1 321 ? 7.959 -3.904 -1.449 1.00 96.62 321 ALA A C 1
ATOM 2411 O O . ALA A 1 321 ? 8.923 -4.252 -0.763 1.00 96.62 321 ALA A O 1
ATOM 2412 N N . VAL A 1 322 ? 8.000 -2.873 -2.290 1.00 97.75 322 VAL A N 1
ATOM 2413 C CA . VAL A 1 322 ? 9.135 -1.965 -2.477 1.00 97.75 322 VAL A CA 1
ATOM 2414 C C . VAL A 1 322 ? 8.719 -0.583 -1.990 1.00 97.75 322 VAL A C 1
ATOM 2416 O O . VAL A 1 322 ? 7.726 -0.029 -2.462 1.00 97.75 322 VAL A O 1
ATOM 2419 N N . VAL A 1 323 ? 9.459 -0.049 -1.022 1.00 94.56 323 VAL A N 1
ATOM 2420 C CA . VAL A 1 323 ? 9.131 1.195 -0.318 1.00 94.56 323 VAL A CA 1
ATOM 2421 C C . VAL A 1 323 ? 10.349 2.111 -0.321 1.00 94.56 323 VAL A C 1
ATOM 2423 O O . VAL A 1 323 ? 11.477 1.648 -0.153 1.00 94.56 323 VAL A O 1
ATOM 2426 N N . SER A 1 324 ? 10.151 3.410 -0.506 1.00 91.88 324 SER A N 1
ATOM 2427 C CA . SER A 1 324 ? 11.221 4.400 -0.368 1.00 91.88 324 SER A CA 1
ATOM 2428 C C . SER A 1 324 ? 11.662 4.582 1.093 1.00 91.88 324 SER A C 1
ATOM 2430 O O . SER A 1 324 ? 10.851 4.573 2.017 1.00 91.88 324 SER A O 1
ATOM 2432 N N . ASN A 1 325 ? 12.966 4.786 1.313 1.00 88.62 325 ASN A N 1
ATOM 2433 C CA . ASN A 1 325 ? 13.532 4.968 2.659 1.00 88.62 325 ASN A CA 1
ATOM 2434 C C . ASN A 1 325 ? 13.135 6.285 3.340 1.00 88.62 325 ASN A C 1
ATOM 2436 O O . ASN A 1 325 ? 13.321 6.396 4.549 1.00 88.62 325 ASN A O 1
ATOM 2440 N N . GLY A 1 326 ? 12.682 7.284 2.583 1.00 87.38 326 GLY A N 1
ATOM 2441 C CA . GLY A 1 326 ? 12.572 8.659 3.065 1.00 87.38 326 GLY A CA 1
ATOM 2442 C C . GLY A 1 326 ? 13.651 9.592 2.532 1.00 87.38 326 GLY A C 1
ATOM 2443 O O . GLY A 1 326 ? 14.741 9.167 2.138 1.00 87.38 326 GLY A O 1
ATOM 2444 N N . ASN A 1 327 ? 13.328 10.888 2.542 1.00 86.88 327 ASN A N 1
ATOM 2445 C CA . ASN A 1 327 ? 14.203 11.978 2.094 1.00 86.88 327 ASN A CA 1
ATOM 2446 C C . ASN A 1 327 ? 14.703 12.862 3.257 1.00 86.88 327 ASN A C 1
ATOM 2448 O O . ASN A 1 327 ? 15.361 13.875 3.022 1.00 86.88 327 ASN A O 1
ATOM 2452 N N . ASP A 1 328 ? 14.475 12.446 4.507 1.00 83.88 328 ASP A N 1
ATOM 2453 C CA . ASP A 1 328 ? 14.823 13.183 5.736 1.00 83.88 328 ASP A CA 1
ATOM 2454 C C . ASP A 1 328 ? 16.283 12.996 6.199 1.00 83.88 328 ASP A C 1
ATOM 2456 O O . ASP A 1 328 ? 16.684 13.350 7.318 1.00 83.88 328 ASP A O 1
ATOM 2460 N N . GLY A 1 329 ? 17.118 12.429 5.327 1.00 82.88 329 GLY A N 1
ATOM 2461 C CA . GLY A 1 329 ? 18.548 12.277 5.557 1.00 82.88 329 GLY A CA 1
ATOM 2462 C C . GLY A 1 329 ? 19.276 13.617 5.778 1.00 82.88 329 GLY A C 1
ATOM 2463 O O . GLY A 1 329 ? 18.743 14.699 5.534 1.00 82.88 329 GLY A O 1
ATOM 2464 N N . PRO A 1 330 ? 20.544 13.588 6.235 1.00 86.31 330 PRO A N 1
ATOM 2465 C CA . PRO A 1 330 ? 21.407 12.417 6.421 1.00 86.31 330 PRO A CA 1
ATOM 2466 C C . PRO A 1 330 ? 21.555 11.975 7.891 1.00 86.31 330 PRO A C 1
ATOM 2468 O O . PRO A 1 330 ? 22.474 11.225 8.224 1.00 86.31 330 PRO A O 1
ATOM 2471 N N . LYS A 1 331 ? 20.735 12.496 8.814 1.00 83.44 331 LYS A N 1
ATOM 2472 C CA . LYS A 1 331 ? 20.876 12.196 10.251 1.00 83.44 331 LYS A CA 1
ATOM 2473 C C . LYS A 1 331 ? 20.499 10.735 10.546 1.00 83.44 331 LYS A C 1
ATOM 2475 O O . LYS A 1 331 ? 19.640 10.193 9.857 1.00 83.44 331 LYS A O 1
ATOM 2480 N N . PRO A 1 332 ? 21.078 10.087 11.575 1.00 78.69 332 PRO A N 1
ATOM 2481 C CA . PRO A 1 332 ? 20.558 8.810 12.064 1.00 78.69 332 PRO A CA 1
ATOM 2482 C C . PRO A 1 332 ? 19.071 8.925 12.426 1.00 78.69 332 PRO A C 1
ATOM 2484 O O . PRO A 1 332 ? 18.644 9.996 12.855 1.00 78.69 332 PRO A O 1
ATOM 2487 N N . TRP A 1 333 ? 18.327 7.819 12.316 1.00 77.56 333 TRP A N 1
ATOM 2488 C CA . TRP A 1 333 ? 16.875 7.761 12.565 1.00 77.56 333 TRP A CA 1
ATOM 2489 C C . TRP A 1 333 ? 16.018 8.563 11.567 1.00 77.56 333 TRP A C 1
ATOM 2491 O O . TRP A 1 333 ? 15.005 9.129 11.959 1.00 77.56 333 TRP A O 1
ATOM 2501 N N . SER A 1 334 ? 16.431 8.591 10.295 1.00 83.25 334 SER A N 1
ATOM 2502 C CA . SER A 1 334 ? 15.745 9.251 9.166 1.00 83.25 334 SER A CA 1
ATOM 2503 C C . SER A 1 334 ? 15.095 8.269 8.180 1.00 83.25 334 SER A C 1
ATOM 2505 O O . SER A 1 334 ? 14.910 8.598 7.015 1.00 83.25 334 SER A O 1
ATOM 2507 N N . VAL A 1 335 ? 14.828 7.033 8.621 1.00 84.56 335 VAL A N 1
ATOM 2508 C CA . VAL A 1 335 ? 14.062 6.071 7.817 1.00 84.56 335 VAL A CA 1
ATOM 2509 C C . VAL A 1 335 ? 12.587 6.270 8.126 1.00 84.56 335 VAL A C 1
ATOM 2511 O O . VAL A 1 335 ? 12.182 6.106 9.281 1.00 84.56 335 VAL A O 1
ATOM 2514 N N . ASP A 1 336 ? 11.812 6.585 7.096 1.00 85.31 336 ASP A N 1
ATOM 2515 C CA . ASP A 1 336 ? 10.377 6.833 7.206 1.00 85.31 336 ASP A CA 1
ATOM 2516 C C . ASP A 1 336 ? 9.598 5.518 7.329 1.00 85.31 336 ASP A C 1
ATOM 2518 O O . ASP A 1 336 ? 10.041 4.449 6.892 1.00 85.31 336 ASP A O 1
ATOM 2522 N N . ALA A 1 337 ? 8.390 5.584 7.890 1.00 84.69 337 ALA A N 1
ATOM 2523 C CA . ALA A 1 337 ? 7.422 4.502 7.735 1.00 84.69 337 ALA A CA 1
ATOM 2524 C C . ALA A 1 337 ? 6.699 4.640 6.376 1.00 84.69 337 ALA A C 1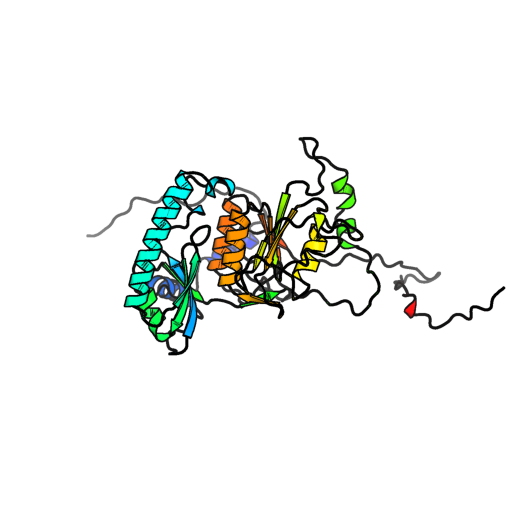
ATOM 2526 O O . ALA A 1 337 ? 6.403 5.767 5.978 1.00 84.69 337 ALA A O 1
ATOM 2527 N N . PRO A 1 338 ? 6.403 3.530 5.667 1.00 88.19 338 PRO A N 1
ATOM 2528 C CA . PRO A 1 338 ? 6.574 2.142 6.097 1.00 88.19 338 PRO A CA 1
ATOM 2529 C C . PRO A 1 338 ? 7.920 1.515 5.675 1.00 88.19 338 PRO A C 1
ATOM 2531 O O . PRO A 1 338 ? 8.072 0.295 5.724 1.00 88.19 338 PRO A O 1
ATOM 2534 N N . GLY A 1 339 ? 8.917 2.314 5.276 1.00 84.94 339 GLY A N 1
ATOM 2535 C CA . GLY A 1 339 ? 10.255 1.833 4.901 1.00 84.94 339 GLY A CA 1
ATOM 2536 C C . GLY A 1 339 ? 11.002 1.115 6.036 1.00 84.94 339 GLY A C 1
ATOM 2537 O O . GLY A 1 339 ? 11.936 0.355 5.784 1.00 84.94 339 GLY A O 1
ATOM 2538 N N . ASN A 1 340 ? 10.570 1.297 7.284 1.00 82.69 340 ASN A N 1
ATOM 2539 C CA . ASN A 1 340 ? 11.075 0.600 8.468 1.00 82.69 340 ASN A CA 1
ATOM 2540 C C . ASN A 1 340 ? 10.451 -0.795 8.720 1.00 82.69 340 ASN A C 1
ATOM 2542 O O . ASN A 1 340 ? 10.805 -1.444 9.709 1.00 82.69 340 ASN A O 1
ATOM 2546 N N . ALA A 1 341 ? 9.540 -1.269 7.863 1.00 84.50 341 ALA A N 1
ATOM 2547 C CA . ALA A 1 341 ? 8.971 -2.614 7.944 1.00 84.50 341 ALA A CA 1
ATOM 2548 C C . ALA A 1 341 ? 10.033 -3.701 7.671 1.00 84.50 341 ALA A C 1
ATOM 2550 O O . ALA A 1 341 ? 10.917 -3.532 6.835 1.00 84.50 341 ALA A O 1
ATOM 2551 N N . SER A 1 342 ? 9.959 -4.846 8.357 1.00 85.69 342 SER A N 1
ATOM 2552 C CA . SER A 1 342 ? 11.015 -5.870 8.270 1.00 85.69 342 SER A CA 1
ATOM 2553 C C . SER A 1 342 ? 10.937 -6.722 7.004 1.00 85.69 342 SER A C 1
ATOM 2555 O O . SER A 1 342 ? 11.957 -7.212 6.523 1.00 85.69 342 SER A O 1
ATOM 2557 N N . SER A 1 343 ? 9.730 -6.875 6.460 1.00 89.31 343 SER A N 1
ATOM 2558 C CA . SER A 1 343 ? 9.456 -7.706 5.284 1.00 89.31 343 SER A CA 1
ATOM 2559 C C . SER A 1 343 ? 9.388 -6.924 3.962 1.00 89.31 343 SER A C 1
ATOM 2561 O O . SER A 1 343 ? 8.999 -7.501 2.947 1.00 89.31 343 SER A O 1
ATOM 2563 N N . VAL A 1 344 ? 9.740 -5.631 3.946 1.00 91.25 344 VAL A N 1
ATOM 2564 C CA . VAL A 1 344 ? 9.736 -4.800 2.723 1.00 91.25 344 VAL A CA 1
ATOM 2565 C C . VAL A 1 344 ? 11.148 -4.577 2.189 1.00 91.25 344 VAL A C 1
ATOM 2567 O O . VAL A 1 344 ? 12.133 -4.622 2.928 1.00 91.25 344 VAL A O 1
ATOM 2570 N N . ILE A 1 345 ? 11.252 -4.291 0.893 1.00 95.62 345 ILE A N 1
ATOM 2571 C CA . ILE A 1 345 ? 12.486 -3.802 0.279 1.00 95.62 345 ILE A CA 1
ATOM 2572 C C . ILE A 1 345 ? 12.507 -2.282 0.433 1.00 95.62 345 ILE A C 1
ATOM 2574 O O . ILE A 1 345 ? 11.827 -1.569 -0.301 1.00 95.62 345 ILE A O 1
ATOM 2578 N N . SER A 1 346 ? 13.290 -1.808 1.399 1.00 92.75 346 SER A N 1
ATOM 2579 C CA . SER A 1 346 ? 13.523 -0.384 1.651 1.00 92.75 346 SER A CA 1
ATOM 2580 C C . SER A 1 346 ? 14.603 0.145 0.693 1.00 92.75 346 SER A C 1
ATOM 2582 O O . SER A 1 346 ? 15.729 -0.368 0.684 1.00 92.75 346 SER A O 1
ATOM 2584 N N . VAL A 1 347 ? 14.266 1.127 -0.149 1.00 93.75 347 VAL A N 1
ATOM 2585 C CA . VAL A 1 347 ? 15.140 1.669 -1.202 1.00 93.75 347 VAL A CA 1
ATOM 2586 C C . VAL A 1 347 ? 15.597 3.098 -0.891 1.00 93.75 347 VAL A C 1
ATOM 2588 O O . VAL A 1 347 ? 14.800 4.033 -0.820 1.00 93.75 347 VAL A O 1
ATOM 2591 N N . GLY A 1 348 ? 16.916 3.280 -0.776 1.00 90.56 348 GLY A N 1
ATOM 2592 C CA . GLY A 1 348 ? 17.562 4.594 -0.729 1.00 90.56 348 GLY A CA 1
ATOM 2593 C C . GLY A 1 348 ? 17.963 5.104 -2.117 1.00 90.56 348 GLY A C 1
ATOM 2594 O O . GLY A 1 348 ? 18.199 4.321 -3.037 1.00 90.56 348 GLY A O 1
ATOM 2595 N N . ALA A 1 349 ? 18.086 6.424 -2.260 1.00 87.94 349 ALA A N 1
ATOM 2596 C CA . ALA A 1 349 ? 18.520 7.053 -3.504 1.00 87.94 349 ALA A CA 1
ATOM 2597 C C . ALA A 1 349 ? 20.054 7.156 -3.597 1.00 87.94 349 ALA A C 1
ATOM 2599 O O . ALA A 1 349 ? 20.738 7.482 -2.626 1.00 87.94 349 ALA A O 1
ATOM 2600 N N . SER A 1 350 ? 20.595 6.935 -4.797 1.00 84.38 350 SER A N 1
ATOM 2601 C CA . SER A 1 350 ? 22.012 7.145 -5.115 1.00 84.38 350 SER A CA 1
ATOM 2602 C C . SER A 1 350 ? 22.163 8.010 -6.358 1.00 84.38 350 SER A C 1
ATOM 2604 O O . SER A 1 350 ? 21.380 7.882 -7.298 1.00 84.38 350 SER A O 1
ATOM 2606 N N . THR A 1 351 ? 23.203 8.837 -6.404 1.00 75.50 351 THR A N 1
ATOM 2607 C CA . THR A 1 351 ? 23.571 9.581 -7.610 1.00 75.50 351 THR A CA 1
ATOM 2608 C C . THR A 1 351 ? 24.592 8.797 -8.429 1.00 75.50 351 THR A C 1
ATOM 2610 O O . THR A 1 351 ? 25.491 8.153 -7.886 1.00 75.50 351 THR A O 1
ATOM 2613 N N . VAL A 1 352 ? 24.459 8.838 -9.757 1.00 67.00 352 VAL A N 1
ATOM 2614 C CA . VAL A 1 352 ? 25.457 8.239 -10.646 1.00 67.00 352 VAL A CA 1
ATOM 2615 C C . VAL A 1 352 ? 26.742 9.058 -10.585 1.00 67.00 352 VAL A C 1
ATOM 2617 O O . VAL A 1 352 ? 26.718 10.289 -10.651 1.00 67.00 352 VAL A O 1
ATOM 2620 N N . SER A 1 353 ? 27.882 8.383 -10.449 1.00 57.31 353 SER A N 1
ATOM 2621 C CA . SER A 1 353 ? 29.173 9.062 -10.493 1.00 57.31 353 SER A CA 1
ATOM 2622 C C . SER A 1 353 ? 29.418 9.519 -11.929 1.00 57.31 353 SER A C 1
ATOM 2624 O O . SER A 1 353 ? 29.689 8.697 -12.800 1.00 57.31 353 SER A O 1
ATOM 2626 N N . ILE A 1 354 ? 29.312 10.821 -12.192 1.00 59.12 354 ILE A N 1
ATOM 2627 C CA . ILE A 1 354 ? 29.668 11.390 -13.495 1.00 59.12 354 ILE A CA 1
ATOM 2628 C C . ILE A 1 354 ? 31.204 11.379 -13.580 1.00 59.12 354 ILE A C 1
ATOM 2630 O O . ILE A 1 354 ? 31.853 12.028 -12.754 1.00 59.12 354 ILE A O 1
ATOM 2634 N N . PRO A 1 355 ? 31.829 10.633 -14.512 1.00 54.69 355 PRO A N 1
ATOM 2635 C CA . PRO A 1 355 ? 33.273 10.682 -14.678 1.00 54.69 355 PRO A CA 1
ATOM 2636 C C . PRO A 1 355 ? 33.662 12.063 -15.215 1.00 54.69 355 PRO A C 1
ATOM 2638 O O . PRO A 1 355 ? 33.321 12.424 -16.339 1.00 54.69 355 PRO A O 1
ATOM 2641 N N . PHE A 1 356 ? 34.379 12.846 -14.410 1.00 60.19 356 PHE A N 1
ATOM 2642 C CA . PHE A 1 356 ? 34.928 14.122 -14.860 1.00 60.19 356 PHE A CA 1
ATOM 2643 C C . PHE A 1 356 ? 36.229 13.868 -15.627 1.00 60.19 356 PHE A C 1
ATOM 2645 O O . PHE A 1 356 ? 37.127 13.219 -15.075 1.00 60.19 356 PHE A O 1
ATOM 2652 N N . PRO A 1 357 ? 36.381 14.371 -16.867 1.00 64.44 357 PRO A N 1
ATOM 2653 C CA . PRO A 1 357 ? 37.675 14.339 -17.527 1.00 64.44 357 PRO A CA 1
ATOM 2654 C C . PRO A 1 357 ? 38.660 15.132 -16.672 1.00 64.44 357 PRO A C 1
ATOM 2656 O O . PRO A 1 357 ? 38.401 16.275 -16.296 1.00 64.44 357 PRO A O 1
ATOM 2659 N N . THR A 1 358 ? 39.792 14.527 -16.338 1.00 72.75 358 THR A N 1
ATOM 2660 C CA . THR A 1 358 ? 40.875 15.232 -15.660 1.00 72.75 358 THR A CA 1
ATOM 2661 C C . THR A 1 358 ? 41.996 15.505 -16.645 1.00 72.75 358 THR A C 1
ATOM 2663 O O . THR A 1 358 ? 42.256 14.719 -17.555 1.00 72.75 358 THR A O 1
ATOM 2666 N N . PHE A 1 359 ? 42.665 16.640 -16.483 1.00 79.94 359 PHE A N 1
ATOM 2667 C CA . PHE A 1 359 ? 43.864 16.949 -17.248 1.00 79.94 359 PHE A CA 1
ATOM 2668 C C . PHE A 1 359 ? 44.975 17.411 -16.315 1.00 79.94 359 PHE A C 1
ATOM 2670 O O . PHE A 1 359 ? 44.746 18.040 -15.278 1.00 79.94 359 PHE A O 1
ATOM 2677 N N . GLN A 1 360 ? 46.203 17.078 -16.693 1.00 83.75 360 GLN A N 1
ATOM 2678 C CA . GLN A 1 360 ? 47.408 17.535 -16.023 1.00 83.75 360 GLN A CA 1
ATOM 2679 C C . GLN A 1 360 ? 48.104 18.539 -16.937 1.00 83.75 360 GLN A C 1
ATOM 2681 O O . GLN A 1 360 ? 48.341 18.269 -18.114 1.00 83.75 360 GLN A O 1
ATOM 2686 N N . VAL A 1 361 ? 48.409 19.720 -16.404 1.00 81.62 361 VAL A N 1
ATOM 2687 C CA . VAL A 1 361 ? 49.171 20.730 -17.145 1.00 81.62 361 VAL A CA 1
ATOM 2688 C C . VAL A 1 361 ? 50.632 20.286 -17.191 1.00 81.62 361 VAL A C 1
ATOM 2690 O O . VAL A 1 361 ? 51.202 19.942 -16.155 1.00 81.62 361 VAL A O 1
ATOM 2693 N N . ALA A 1 362 ? 51.243 20.301 -18.377 1.00 80.25 362 ALA A N 1
ATOM 2694 C CA . ALA A 1 362 ? 52.646 19.936 -18.551 1.00 80.25 362 ALA A CA 1
ATOM 2695 C C . ALA A 1 362 ? 53.548 20.742 -17.594 1.00 80.25 362 ALA A C 1
ATOM 2697 O O . ALA A 1 362 ? 53.486 21.969 -17.556 1.00 80.25 362 ALA A O 1
ATOM 2698 N N . GLY A 1 363 ? 54.368 20.044 -16.802 1.00 81.12 363 GLY A N 1
ATOM 2699 C CA . GLY A 1 363 ? 55.230 20.654 -15.780 1.00 81.12 363 GLY A CA 1
ATOM 2700 C C . GLY A 1 363 ? 54.583 20.848 -14.400 1.00 81.12 363 GLY A C 1
ATOM 2701 O O . GLY A 1 363 ? 55.246 21.338 -13.490 1.00 81.12 363 GLY A O 1
ATOM 2702 N N . SER A 1 364 ? 53.324 20.443 -14.210 1.00 84.38 364 SER A N 1
ATOM 2703 C CA . SER A 1 364 ? 52.627 20.452 -12.918 1.00 84.38 364 SER A CA 1
ATOM 2704 C C . SER A 1 364 ? 52.311 19.030 -12.451 1.00 84.38 364 SER A C 1
ATOM 2706 O O . SER A 1 364 ? 51.890 18.192 -13.241 1.00 84.38 364 SER A O 1
ATOM 2708 N N . SER A 1 365 ? 52.446 18.760 -11.150 1.00 80.38 365 SER A N 1
ATOM 2709 C CA . SER A 1 365 ? 51.935 17.527 -10.528 1.00 80.38 365 SER A CA 1
ATOM 2710 C C . SER A 1 365 ? 50.448 17.614 -10.163 1.00 80.38 365 SER A C 1
ATOM 2712 O O . SER A 1 365 ? 49.852 16.619 -9.753 1.00 80.38 365 SER A O 1
ATOM 2714 N N . LYS A 1 366 ? 49.824 18.792 -10.311 1.00 75.12 366 LYS A N 1
ATOM 2715 C CA . LYS A 1 366 ? 48.409 18.999 -9.991 1.00 75.12 366 LYS A CA 1
ATOM 2716 C C . LYS A 1 366 ? 47.519 18.505 -11.126 1.00 75.12 366 LYS A C 1
ATOM 2718 O O . LYS A 1 366 ? 47.717 18.857 -12.286 1.00 75.12 366 LYS A O 1
ATOM 2723 N N . THR A 1 367 ? 46.522 17.717 -10.749 1.00 74.44 367 THR A N 1
ATOM 2724 C CA . THR A 1 367 ? 45.444 17.266 -11.629 1.00 74.44 367 THR A CA 1
ATOM 2725 C C . THR A 1 367 ? 44.277 18.236 -11.501 1.00 74.44 367 THR A C 1
ATOM 2727 O O . THR A 1 367 ? 43.876 18.561 -10.383 1.00 74.44 367 THR A O 1
ATOM 2730 N N . TYR A 1 368 ? 43.746 18.703 -12.626 1.00 77.38 368 TYR A N 1
ATOM 2731 C CA . TYR A 1 368 ? 42.595 19.600 -12.677 1.00 77.38 368 TYR A CA 1
ATOM 2732 C C . TYR A 1 368 ? 41.366 18.822 -13.144 1.00 77.38 368 TYR A C 1
ATOM 2734 O O . TYR A 1 368 ? 41.457 18.012 -14.068 1.00 77.38 368 TYR A O 1
ATOM 2742 N N . GLN A 1 369 ? 40.226 19.057 -12.496 1.00 72.31 369 GLN A N 1
ATOM 2743 C CA . GLN A 1 369 ? 38.939 18.527 -12.940 1.00 72.31 369 GLN A CA 1
ATOM 2744 C C . GLN A 1 369 ? 38.392 19.419 -14.055 1.00 72.31 369 GLN A C 1
ATOM 2746 O O . GLN A 1 369 ? 38.219 20.622 -13.864 1.00 72.31 369 GLN A O 1
ATOM 2751 N N . GLY A 1 370 ? 38.133 18.832 -15.220 1.00 62.53 370 GLY A N 1
ATOM 2752 C CA . GLY A 1 370 ? 37.349 19.461 -16.271 1.00 62.53 370 GLY A CA 1
ATOM 2753 C C . GLY A 1 370 ? 35.872 19.347 -15.918 1.00 62.53 370 GLY A C 1
ATOM 2754 O O . GLY A 1 370 ? 35.330 18.244 -15.870 1.00 62.53 370 GLY A O 1
ATOM 2755 N N . LEU A 1 371 ? 35.222 20.480 -15.659 1.00 59.97 371 LEU A N 1
ATOM 2756 C CA . LEU A 1 371 ? 33.765 20.525 -15.587 1.00 59.97 371 LEU A CA 1
ATOM 2757 C C . LEU A 1 371 ? 33.219 20.401 -17.019 1.00 59.97 371 LEU A C 1
ATOM 2759 O O . LEU A 1 371 ? 33.696 21.127 -17.896 1.00 59.97 371 LEU A O 1
ATOM 2763 N N . PRO A 1 372 ? 32.265 19.493 -17.293 1.00 53.31 372 PRO A N 1
ATOM 2764 C CA . PRO A 1 372 ? 31.582 19.478 -18.577 1.00 53.31 372 PRO A CA 1
ATOM 2765 C C . PRO A 1 372 ? 30.863 20.820 -18.746 1.00 53.31 372 PRO A C 1
ATOM 2767 O O . PRO A 1 372 ? 30.014 21.180 -17.936 1.00 53.31 372 PRO A O 1
ATOM 2770 N N . LEU A 1 373 ? 31.251 21.578 -19.769 1.00 52.22 373 LEU A N 1
ATOM 2771 C CA . LEU A 1 373 ? 30.597 22.837 -20.111 1.00 52.22 373 LEU A CA 1
ATOM 2772 C C . LEU A 1 373 ? 29.277 22.521 -20.816 1.00 52.22 373 LEU A C 1
ATOM 2774 O O . LEU A 1 373 ? 29.243 21.712 -21.748 1.00 52.22 373 LEU A O 1
ATOM 2778 N N . SER A 1 374 ? 28.193 23.148 -20.371 1.00 49.88 374 SER A N 1
ATOM 2779 C CA . SER A 1 374 ? 26.899 23.079 -21.041 1.00 49.88 374 SER A CA 1
ATOM 2780 C C . SER A 1 374 ? 26.880 24.037 -22.235 1.00 49.88 374 SER A C 1
ATOM 2782 O O . SER A 1 374 ? 27.589 25.043 -22.263 1.00 49.88 374 SER A O 1
ATOM 2784 N N . LYS A 1 375 ? 26.040 23.764 -23.238 1.00 45.19 375 LYS A N 1
ATOM 2785 C CA . LYS A 1 375 ? 25.892 24.648 -24.409 1.00 45.19 375 LYS A CA 1
ATOM 2786 C C . LYS A 1 375 ? 25.447 26.070 -24.017 1.00 45.19 375 LYS A C 1
ATOM 2788 O O . LYS A 1 375 ? 25.793 27.023 -24.706 1.00 45.19 375 LYS A O 1
ATOM 2793 N N . SER A 1 376 ? 24.734 26.218 -22.897 1.00 53.75 376 SER A N 1
ATOM 2794 C CA . SER A 1 376 ? 24.325 27.505 -22.316 1.00 53.75 376 SER A CA 1
ATOM 2795 C C . SER A 1 376 ? 25.474 28.354 -21.767 1.00 53.75 376 SER A C 1
ATOM 2797 O O . SER A 1 376 ? 25.298 29.560 -21.614 1.00 53.75 376 SER A O 1
ATOM 2799 N N . ASP A 1 377 ? 26.652 27.772 -21.526 1.00 53.34 377 ASP A N 1
ATOM 2800 C CA . ASP A 1 377 ? 27.826 28.501 -21.024 1.00 53.34 377 ASP A CA 1
ATOM 2801 C C . ASP A 1 377 ? 28.555 29.296 -22.129 1.00 53.34 377 ASP A C 1
ATOM 2803 O O . ASP A 1 377 ? 29.486 30.051 -21.846 1.00 53.34 377 ASP A O 1
ATOM 2807 N N . PHE A 1 378 ? 28.111 29.173 -23.388 1.00 53.00 378 PHE A N 1
ATOM 2808 C CA . PHE A 1 378 ? 28.588 29.956 -24.530 1.00 53.00 378 PHE A CA 1
ATOM 2809 C C . PHE A 1 378 ? 27.458 30.798 -25.143 1.00 53.00 378 PHE A C 1
ATOM 2811 O O . PHE A 1 378 ? 26.797 30.361 -26.091 1.00 53.00 378 PHE A O 1
ATOM 2818 N N . PRO A 1 379 ? 27.241 32.042 -24.680 1.00 48.06 379 PRO A N 1
ATOM 2819 C CA . PRO A 1 379 ? 26.459 32.998 -25.440 1.00 48.06 379 PRO A CA 1
ATOM 2820 C C . PRO A 1 379 ? 27.278 33.412 -26.672 1.00 48.06 379 PRO A C 1
ATOM 2822 O O . PRO A 1 379 ? 28.165 34.253 -26.588 1.00 48.06 379 PRO A O 1
ATOM 2825 N N . ILE A 1 380 ? 26.925 32.837 -27.823 1.00 45.84 380 ILE A N 1
ATOM 2826 C CA . ILE A 1 380 ? 27.244 33.338 -29.168 1.00 45.84 380 ILE A CA 1
ATOM 2827 C C . ILE A 1 380 ? 28.736 33.232 -29.549 1.00 45.84 380 ILE A C 1
ATOM 2829 O O . ILE A 1 380 ? 29.543 34.130 -29.320 1.00 45.84 380 ILE A O 1
ATOM 2833 N N . GLY A 1 381 ? 29.087 32.157 -30.258 1.00 42.00 381 GLY A N 1
ATOM 2834 C CA . GLY A 1 381 ? 30.124 32.248 -31.285 1.00 42.00 381 GLY A CA 1
ATOM 2835 C C . GLY A 1 381 ? 29.501 32.893 -32.521 1.00 42.00 381 GLY A C 1
ATOM 2836 O O . GLY A 1 381 ? 28.411 32.497 -32.922 1.00 42.00 381 GLY A O 1
ATOM 2837 N N . ASN A 1 382 ? 30.147 33.910 -33.091 1.00 44.66 382 ASN A N 1
ATOM 2838 C CA . ASN A 1 382 ? 29.782 34.437 -34.405 1.00 44.66 382 ASN A CA 1
ATOM 2839 C C . ASN A 1 382 ? 29.832 33.292 -35.428 1.00 44.66 382 ASN A C 1
ATOM 2841 O O . ASN A 1 382 ? 30.908 32.963 -35.930 1.00 44.66 382 ASN A O 1
ATOM 2845 N N . ASP A 1 383 ? 28.675 32.727 -35.763 1.00 46.25 383 ASP A N 1
ATOM 2846 C CA . ASP A 1 383 ? 28.478 32.000 -37.011 1.00 46.25 383 ASP A CA 1
ATOM 2847 C C . ASP A 1 383 ? 28.569 33.021 -38.155 1.00 46.25 383 ASP A C 1
ATOM 2849 O O . ASP A 1 383 ? 27.569 33.517 -38.673 1.00 46.25 383 ASP A O 1
ATOM 2853 N N . SER A 1 384 ? 29.795 33.390 -38.529 1.00 36.25 384 SER A N 1
ATOM 2854 C CA . SER A 1 384 ? 30.044 33.933 -39.860 1.00 36.25 384 SER A CA 1
ATOM 2855 C C . SER A 1 384 ? 30.064 32.750 -40.829 1.00 36.25 384 SER A C 1
ATOM 2857 O O . SER A 1 384 ? 30.908 31.866 -40.662 1.00 36.25 384 SER A O 1
ATOM 2859 N N . PRO A 1 385 ? 29.163 32.703 -41.825 1.00 42.44 385 PRO A N 1
ATOM 2860 C CA . PRO A 1 385 ? 29.139 31.622 -42.795 1.00 42.44 385 PRO A CA 1
ATOM 2861 C C . PRO A 1 385 ? 30.383 31.710 -43.685 1.00 42.44 385 PRO A C 1
ATOM 2863 O O . PRO A 1 385 ? 30.707 32.785 -44.197 1.00 42.44 385 PRO A O 1
ATOM 2866 N N . LEU A 1 386 ? 31.057 30.576 -43.878 1.00 37.31 386 LEU A N 1
ATOM 2867 C CA . LEU A 1 386 ? 31.944 30.339 -45.016 1.00 37.31 386 LEU A CA 1
ATOM 2868 C C . LEU A 1 386 ? 31.346 29.247 -45.893 1.00 37.31 386 LEU A C 1
ATOM 2870 O O . LEU A 1 386 ? 30.907 28.222 -45.321 1.00 37.31 386 LEU A O 1
#

Organism: NCBI:txid1890302

Sequence (386 aa):
MKKTASTLLSMALVFSSFGALSAHAESLQKEKQFSPQLKTTIEQWGENKIAQHVETKTTKEISVIVELQHAPLAAQSNIQHAPDLQNSNAQSYHAELKKAQEDTTKKIKEKAPGAKIKEVYNTLFSGFSISVPGDQITALASLPEVKAIYPNLIYKLHETSKSTTNEEAPNIGGPTISAPEAWNLKDPSGKPLDGKGMKVAIIDSGVDYTHPDLQANYIGGYDTVDEDNDPMDGNVHGTHVAGIIAGNGKIKGVAPNASILAYRVMNDGGTGTTEDIIQGIERAIQDGADVLNLSLGQDLNVPDQPVTLTLERAAKLGVTAVVSNGNDGPKPWSVDAPGNASSVISVGASTVSIPFPTFQVAGSSKTYQGLPLSKSDFPIGNDSPL

Mean predicted aligned error: 11.75 Å

InterPro domains:
  IPR000209 Peptidase S8/S53 domain [PF00082] (195-351)
  IPR010259 Peptidase S8 propeptide/proteinase inhibitor I9 [PF05922] (64-158)
  IPR015500 Peptidase S8, subtilisin-related [PR00723] (195-214)
  IPR015500 Peptidase S8, subtilisin-related [PR00723] (233-246)
  IPR022398 Peptidase S8, subtilisin, His-active site [PS00137] (237-247)
  IPR023827 Peptidase S8, subtilisin, Asp-active site [PS00136] (200-211)
  IPR034213 Vpr-like peptidase, catalytic domain [cd07474] (195-365)
  IPR036852 Peptidase S8/S53 domain superfamily [G3DSA:3.40.50.200] (163-375)
  IPR036852 Peptidase S8/S53 domain superfamily [SSF52743] (172-361)
  IPR037045 Peptidase S8 propeptide/proteinase inhibitor I9 superfamily [G3DSA:3.30.70.80] (47-158)
  IPR050131 Subtilisin-like serine protease [PTHR43806] (15-353)

pLDDT: mean 81.58, std 21.22, range [23.53, 98.81]

Nearest PDB structures (foldseek):
  3whi-assembly1_A  TM=8.546E-01  e=3.973E-20  Bacillus subtilis subsp. subtilis str. 168
  3whi-assembly2_B  TM=8.561E-01  e=4.495E-20  Bacillus subtilis subsp. subtilis str. 168
  8jmw-assembly1_A  TM=8.236E-01  e=1.030E-17  Bacillus amyloliquefaciens
  2sni-assembly1_E  TM=8.597E-01  e=9.585E-14  Bacillus amyloliquefaciens
  3cnq-assembly1_S  TM=9.191E-01  e=1.001E-12  Bacillus amyloliquefaciens